Protein AF-A0AAD2FEY9-F1 (afdb_monomer)

Nearest PDB structures (foldseek):
  6kka-assembly2_B  TM=4.228E-01  e=1.463E-02  Bacillus sp. 41M-1
  7qx5-assembly1_A  TM=4.455E-01  e=1.213E-01  Bacillus thuringiensis serovar israelensis
  7qx4-assembly1_A  TM=1.548E-01  e=1.952E-01  Bacillus thuringiensis serovar israelensis
  6v4a-assembly1_B  TM=2.370E-01  e=3.977E+00  Desulfofustis sp. PB-SRB1

pLDDT: mean 71.61, std 22.18, range [22.38, 98.69]

InterPro domains:
  IPR008256 Peptidase S1B [PR00839] (234-251)
  IPR008256 Peptidase S1B [PR00839] (376-392)
  IPR008256 Peptidase S1B [PR00839] (394-406)
  IPR009003 Peptidase S1, PA clan [SSF50494] (220-420)

Solvent-accessible surface area (backbone atoms only — not comparable to full-atom values): 39166 Å² total; per-residue (Å²): 139,78,90,88,86,89,91,83,82,88,84,90,84,87,88,86,86,88,86,81,80,89,82,87,82,82,91,86,82,85,90,85,78,91,68,84,76,76,83,83,84,81,86,57,62,39,53,68,48,71,52,82,49,43,69,83,75,45,46,87,48,96,40,81,93,38,62,42,32,32,43,46,74,52,72,51,87,59,19,47,22,40,22,41,31,24,74,32,34,42,28,38,90,52,32,40,41,37,34,21,28,81,83,71,49,78,75,46,78,34,42,41,26,34,72,95,57,59,22,50,47,46,51,79,71,35,57,39,32,30,42,35,40,41,38,40,21,80,49,75,69,69,92,79,50,66,44,41,32,32,42,36,34,21,40,29,40,43,92,85,64,63,68,90,68,68,83,58,91,70,87,74,90,55,82,91,77,64,50,65,90,65,79,74,78,91,74,68,101,84,71,52,73,42,71,24,56,48,85,63,80,57,52,41,39,40,54,57,33,47,86,81,39,45,65,62,42,55,56,50,41,19,35,25,36,32,42,28,58,61,47,38,45,18,9,27,31,25,39,32,76,56,26,24,32,38,26,22,15,87,72,36,83,45,58,70,39,39,67,22,26,41,40,26,30,55,37,24,26,79,46,48,89,49,60,61,69,42,54,62,57,62,49,77,37,45,46,70,44,70,76,48,72,36,79,66,65,46,25,22,33,34,32,42,54,77,61,59,24,82,73,40,37,50,45,48,79,38,65,48,84,74,55,69,56,40,50,31,36,40,54,27,7,46,68,50,27,18,28,26,30,14,39,39,36,88,49,91,48,96,39,38,88,79,45,32,10,15,24,62,38,79,64,42,82,48,76,81,59,54,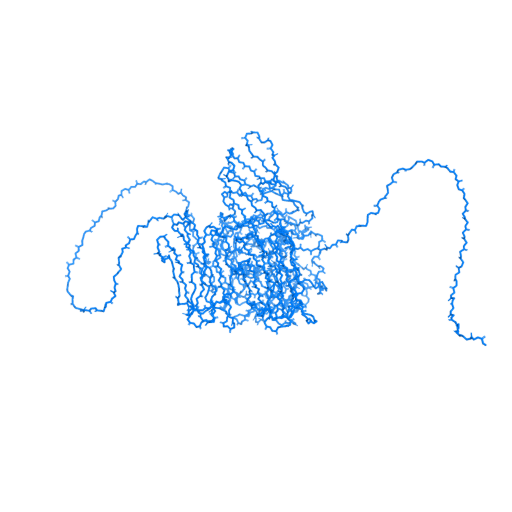83,68,57,50,14,38,22,23,57,40,48,46,40,66,14,23,37,12,16,46,35,26,34,66,94,72,71,25,30,38,24,37,28,70,55,20,20,71,45,63,90,62,14,24,35,17,44,32,23,25,83,74,30,54,44,77,77,48,46,73,68,45,72,44,80,62,81,79,80,81,70,90,77,86,79,85,91,80,85,85,89,83,87,86,86,91,88,86,86,88,82,91,88,85,90,85,84,89,78,86,86,91,82,79,91,75,82,91,65,94,73,76,81,88,50,55,35,40,37,41,39,35,38,30,10,72,57,18,54,53,38,31,37,42,34,32,36,65,82,76,73,41,78,78,49,71,54,61,72,44,60,62,54,41,75,46,79,50,80,46,75,43,98,57,86,59,58,30,37,45,32,42,35,25,80,87,42,62,40,35,21,77,91,55,48,72,11,27,38,39,34,25,50,72,86,41,66,61,42,40,40,32,24,78,35,45,40,60,44,74,46,81,46,40,75,80,63,46,65,71,83,42,45,40,39,36,42,34,32,27,15,76,56,14,59,38,34,32,39,40,34,21,40,79,83,74,46,77,43,27,38,38,45,58,33,91,57,41,62,44,77,46,80,50,78,34,45,33,67,71,90,47,45,27,45,37,35,45,36,20,75,89,38,63,41,23,27,75,53,100,84,51,57,31,21,38,36,36,28,43,89,83,40,78,45,41,79,46,68,22,83,41,38,48,46,48,41,32,44,36,37,75,79,73,66,44,48,78,51,87,73,132

Sequence (702 aa):
MVNKLVIVAAVAVVVIAIGLGVGLGVDWGGSDSDQETSNITPAIIGDSVFIRITNNDMTDEDGGNVRSKFSYTISEPGASFIAIHFASFDFNRECTMELTDENDYLVASYTDQGRLNRGNFWAHHVEGDTLNMLVYCVRAAGDNKRNFVIDEMVKGFSDNENLETLTEPDQRTDPQRRLRAEELFPFDLDRHRGLALCGGDDSNNAVCFKDSHPDEYNKAKAICRLKIAGKGTCTGWLVGPNNLVLTNRHCIESQADVDNTDFQFMAEGANCGDSKTKTAGYDVYEGAELVAESFQKDYALIRLVGDPAAKYGFMEIDDRVATVGETIFIPGHPVGRAKQFALEDTWPTSGASNGRCAVLDVGSDNCGYSFAYQSIQYTCDTLGGSSGSPVIAVDTMKVIGLHHCGHLNCDLGNLAVPFEGPGIYNDIKEFIDAPAPQTSSPTTSPPTAAPKTPAPTTPRPTEGPPSTNPPTQNPTVEGTLRCFAPKIQIQIQLDDFAAETRWELWQTDPPRIISQGGNYENNALIEEEHCLADDGVHYLKFFDEFGDGFCCGKGFGYYKVWYNNQLLYHNNGETGTETEVEISPQMVCLEVFFHLTLETDRFGVETTWELRDDSDSIVGSGGPYPGAFRLVEESVCATSFGTYTFTMFDSFGDGMCCDAGQAGGFKLYRDNEIKIESTGEFNYFVRYDVPSIGNAEIIAGS

Structure (mmCIF, N/CA/C/O backbone):
data_AF-A0AAD2FEY9-F1
#
_entry.id   AF-A0AAD2FEY9-F1
#
loop_
_atom_site.group_PDB
_atom_site.id
_atom_site.type_symbol
_atom_site.label_atom_id
_atom_site.label_alt_id
_atom_site.label_comp_id
_atom_site.label_asym_id
_atom_site.label_entity_id
_atom_site.label_seq_id
_atom_site.pdbx_PDB_ins_code
_atom_site.Cartn_x
_atom_site.Cartn_y
_atom_site.Cartn_z
_atom_site.occupancy
_atom_site.B_iso_or_equiv
_atom_site.auth_seq_id
_atom_site.auth_comp_id
_atom_site.auth_asym_id
_atom_site.auth_atom_id
_atom_site.pdbx_PDB_model_num
ATOM 1 N N . MET A 1 1 ? 36.095 79.791 7.092 1.00 32.28 1 MET A N 1
ATOM 2 C CA . MET A 1 1 ? 36.289 79.235 5.736 1.00 32.28 1 MET A CA 1
ATOM 3 C C . MET A 1 1 ? 37.008 77.906 5.913 1.00 32.28 1 MET A C 1
ATOM 5 O O . MET A 1 1 ? 38.073 77.938 6.505 1.00 32.28 1 MET A O 1
ATOM 9 N N . VAL A 1 2 ? 36.487 76.735 5.549 1.00 34.12 2 VAL A N 1
ATOM 10 C CA . VAL A 1 2 ? 35.114 76.310 5.189 1.00 34.12 2 VAL A CA 1
ATOM 11 C C . VAL A 1 2 ? 34.948 74.937 5.880 1.00 34.12 2 VAL A C 1
ATOM 13 O O . VAL A 1 2 ? 35.818 74.094 5.723 1.00 34.12 2 VAL A O 1
ATOM 16 N N . ASN A 1 3 ? 34.103 74.824 6.916 1.00 27.72 3 ASN A N 1
ATOM 17 C CA . ASN A 1 3 ? 32.838 74.046 6.952 1.00 27.72 3 ASN A CA 1
ATOM 18 C C . ASN A 1 3 ? 32.905 72.650 6.279 1.00 27.72 3 ASN A C 1
ATOM 20 O O . ASN A 1 3 ? 33.347 72.576 5.143 1.00 27.72 3 ASN A O 1
ATOM 24 N N . LYS A 1 4 ? 32.370 71.539 6.813 1.00 28.30 4 LYS A N 1
ATOM 25 C CA . LYS A 1 4 ? 31.681 71.162 8.083 1.00 28.30 4 LYS A CA 1
ATOM 26 C C . LYS A 1 4 ? 31.591 69.603 8.080 1.00 28.30 4 LYS A C 1
ATOM 28 O O . LYS A 1 4 ? 31.651 69.045 6.994 1.00 28.30 4 LYS A O 1
ATOM 33 N N . LEU A 1 5 ? 31.397 68.827 9.156 1.00 25.78 5 LEU A N 1
ATOM 34 C CA . LEU A 1 5 ? 31.316 69.029 10.619 1.00 25.78 5 LEU A CA 1
ATOM 35 C C . LEU A 1 5 ? 31.823 67.722 11.315 1.00 25.78 5 LEU A C 1
ATOM 37 O O . LEU A 1 5 ? 32.396 66.874 10.642 1.00 25.78 5 LEU A O 1
ATOM 41 N N . VAL A 1 6 ? 31.669 67.561 12.638 1.00 29.33 6 VAL A N 1
ATOM 42 C CA . VAL A 1 6 ? 32.248 66.483 13.482 1.00 29.33 6 VAL A CA 1
ATOM 43 C C . VAL A 1 6 ? 31.308 66.151 14.660 1.00 29.33 6 VAL A C 1
ATOM 45 O O . VAL A 1 6 ? 30.649 67.087 15.113 1.00 29.33 6 VAL A O 1
ATOM 48 N N . ILE A 1 7 ? 31.295 64.890 15.156 1.00 28.61 7 ILE A N 1
ATOM 49 C CA . ILE A 1 7 ? 30.959 64.346 16.521 1.00 28.61 7 ILE A CA 1
ATOM 50 C C . ILE A 1 7 ? 30.636 62.825 16.390 1.00 28.61 7 ILE A C 1
ATOM 52 O O . ILE A 1 7 ? 30.235 62.436 15.299 1.00 28.61 7 ILE A O 1
ATOM 56 N N . VAL A 1 8 ? 30.642 61.914 17.388 1.00 27.89 8 VAL A N 1
ATOM 57 C CA . VAL A 1 8 ? 31.475 61.522 18.578 1.00 27.89 8 VAL A CA 1
ATOM 58 C C . VAL A 1 8 ? 30.675 60.384 19.291 1.00 27.89 8 VAL A C 1
ATOM 60 O O . VAL A 1 8 ? 29.457 60.375 19.145 1.00 27.89 8 VAL A O 1
ATOM 63 N N . ALA A 1 9 ? 31.165 59.388 20.051 1.00 28.00 9 ALA A N 1
ATOM 64 C CA . ALA A 1 9 ? 32.424 59.101 20.774 1.00 28.00 9 ALA A CA 1
ATOM 65 C C . ALA A 1 9 ? 33.292 58.017 20.046 1.00 28.00 9 ALA A C 1
ATOM 67 O O . ALA A 1 9 ? 33.245 58.019 18.822 1.00 28.00 9 ALA A O 1
ATOM 68 N N . ALA A 1 10 ? 34.203 57.164 20.574 1.00 27.38 10 ALA A N 1
ATOM 69 C CA . ALA A 1 10 ? 34.611 56.616 21.902 1.00 27.38 10 ALA A CA 1
ATOM 70 C C . ALA A 1 10 ? 33.656 55.564 22.546 1.00 27.38 10 ALA A C 1
ATOM 72 O O . ALA A 1 10 ? 32.479 55.558 22.214 1.00 27.38 10 ALA A O 1
ATOM 73 N N . VAL A 1 11 ? 34.072 54.616 23.414 1.00 24.06 11 VAL A N 1
ATOM 74 C CA . VAL A 1 11 ? 35.231 54.536 24.353 1.00 24.06 11 VAL A CA 1
ATOM 75 C C . VAL A 1 11 ? 36.152 53.304 24.122 1.00 24.06 11 VAL A C 1
ATOM 77 O O . VAL A 1 11 ? 35.746 52.321 23.518 1.00 24.06 11 VAL A O 1
ATOM 80 N N . ALA A 1 12 ? 37.409 53.397 24.588 1.00 25.23 12 ALA A N 1
ATOM 81 C CA . ALA A 1 12 ? 38.519 52.431 24.445 1.00 25.23 12 ALA A CA 1
ATOM 82 C C . ALA A 1 12 ? 38.462 51.217 25.430 1.00 25.23 12 ALA A C 1
ATOM 84 O O . ALA A 1 12 ? 37.483 51.075 26.153 1.00 25.23 12 ALA A O 1
ATOM 85 N N . VAL A 1 13 ? 39.454 50.306 25.515 1.00 23.27 13 VAL A N 1
ATOM 86 C CA . VAL A 1 13 ? 40.779 50.515 26.165 1.00 23.27 13 VAL A CA 1
ATOM 87 C C . VAL A 1 13 ? 41.860 49.490 25.724 1.00 23.27 13 VAL A C 1
ATOM 89 O O . VAL A 1 13 ? 41.649 48.292 25.816 1.00 23.27 13 VAL A O 1
ATOM 92 N N . VAL A 1 14 ? 43.035 50.021 25.336 1.00 23.52 14 VAL A N 1
ATOM 93 C CA . VAL A 1 14 ? 44.438 49.516 25.438 1.00 23.52 14 VAL A CA 1
ATOM 94 C C . VAL A 1 14 ? 44.793 48.045 25.118 1.00 23.52 14 VAL A C 1
ATOM 96 O O . VAL A 1 14 ? 44.415 47.112 25.815 1.00 23.52 14 VAL A O 1
ATOM 99 N N . VAL A 1 15 ? 45.750 47.892 24.190 1.00 24.17 15 VAL A N 1
ATOM 100 C CA . VAL A 1 15 ? 46.625 46.712 24.018 1.00 24.17 15 VAL A CA 1
ATOM 101 C C . VAL A 1 15 ? 47.970 46.939 24.725 1.00 24.17 15 VAL A C 1
ATOM 103 O O . VAL A 1 15 ? 48.545 48.021 24.607 1.00 24.17 15 VAL A O 1
ATOM 106 N N . ILE A 1 16 ? 48.532 45.902 25.358 1.00 24.16 16 ILE A N 1
ATOM 107 C CA . ILE A 1 16 ? 49.983 45.778 25.587 1.00 24.16 16 ILE A CA 1
ATOM 108 C C . ILE A 1 16 ? 50.423 44.400 25.089 1.00 24.16 16 ILE A C 1
ATOM 110 O O . ILE A 1 16 ? 49.973 43.382 25.604 1.00 24.16 16 ILE A O 1
ATOM 114 N N . ALA A 1 17 ? 51.325 44.377 24.108 1.00 25.31 17 ALA A N 1
ATOM 115 C CA . ALA A 1 17 ? 51.977 43.165 23.628 1.00 25.31 17 ALA A CA 1
ATOM 116 C C . ALA A 1 17 ? 53.450 43.157 24.060 1.00 25.31 17 ALA A C 1
ATOM 118 O O . ALA A 1 17 ? 54.134 44.176 23.958 1.00 25.31 17 ALA A O 1
ATOM 119 N N . ILE A 1 18 ? 53.950 41.998 24.494 1.00 27.47 18 ILE A N 1
ATOM 120 C CA . ILE A 1 18 ? 55.384 41.735 24.665 1.00 27.47 18 ILE A CA 1
ATOM 121 C C . ILE A 1 18 ? 55.691 40.433 23.928 1.00 27.47 18 ILE A C 1
ATOM 123 O O . ILE A 1 18 ? 55.315 39.358 24.381 1.00 27.47 18 ILE A O 1
ATOM 127 N N . GLY A 1 19 ? 56.372 40.538 22.787 1.00 27.06 19 GLY A N 1
ATOM 128 C CA . GLY A 1 19 ? 56.914 39.394 22.058 1.00 27.06 19 GLY A CA 1
ATOM 129 C C . GLY A 1 19 ? 58.439 39.414 22.104 1.00 27.06 19 GLY A C 1
ATOM 130 O O . GLY A 1 19 ? 59.044 40.418 21.732 1.00 27.06 19 GLY A O 1
ATOM 131 N N . LEU A 1 20 ? 59.062 38.313 22.535 1.00 29.12 20 LEU A N 1
ATOM 132 C CA . LEU A 1 20 ? 60.515 38.128 22.482 1.00 29.12 20 LEU A CA 1
ATOM 133 C C . LEU A 1 20 ? 60.899 36.688 22.099 1.00 29.12 20 LEU A C 1
ATOM 135 O O . LEU A 1 20 ? 60.962 35.803 22.941 1.00 29.12 20 LEU A O 1
ATOM 139 N N . GLY A 1 21 ? 61.237 36.517 20.819 1.00 25.48 21 GLY A N 1
ATOM 140 C CA . GLY A 1 21 ? 62.518 35.925 20.414 1.00 25.48 21 GLY A CA 1
ATOM 141 C C . GLY A 1 21 ? 62.773 34.421 20.606 1.00 25.48 21 GLY A C 1
ATOM 142 O O . GLY A 1 21 ? 63.360 34.028 21.603 1.00 25.48 21 GLY A O 1
ATOM 143 N N . VAL A 1 22 ? 62.468 33.647 19.553 1.00 27.72 22 VAL A N 1
ATOM 144 C CA . VAL A 1 22 ? 63.248 32.524 18.956 1.00 27.72 22 VAL A CA 1
ATOM 145 C C . VAL A 1 22 ? 64.224 31.692 19.822 1.00 27.72 22 VAL A C 1
ATOM 147 O O . VAL A 1 22 ? 65.186 32.219 20.372 1.00 27.72 22 VAL A O 1
ATOM 150 N N . GLY A 1 23 ? 64.088 30.350 19.787 1.00 24.16 23 GLY A N 1
ATOM 151 C CA . GLY A 1 23 ? 64.940 29.453 20.597 1.00 24.16 23 GLY A CA 1
ATOM 152 C C . GLY A 1 23 ? 65.205 27.994 20.165 1.00 24.16 23 GLY A C 1
ATOM 153 O O . GLY A 1 23 ? 65.848 27.313 20.949 1.00 24.16 23 GLY A O 1
ATOM 154 N N . LEU A 1 24 ? 64.802 27.529 18.966 1.00 27.14 24 LEU A N 1
ATOM 155 C CA . LEU A 1 24 ? 65.127 26.203 18.360 1.00 27.14 24 LEU A CA 1
ATOM 156 C C . LEU A 1 24 ? 64.727 24.915 19.135 1.00 27.14 24 LEU A C 1
ATOM 158 O O . LEU A 1 24 ? 65.252 24.637 20.208 1.00 27.14 24 LEU A O 1
ATOM 162 N N . GLY A 1 25 ? 63.946 24.016 18.513 1.00 22.38 25 GLY A N 1
ATOM 163 C CA . GLY A 1 25 ? 63.824 22.635 19.014 1.00 22.38 25 GLY A CA 1
ATOM 164 C C . GLY A 1 25 ? 62.784 21.732 18.334 1.00 22.38 25 GLY A C 1
ATOM 165 O O . GLY A 1 25 ? 61.602 21.917 18.560 1.00 22.38 25 GLY A O 1
ATOM 166 N N . VAL A 1 26 ? 63.285 20.734 17.591 1.00 25.08 26 VAL A N 1
ATOM 167 C CA . VAL A 1 26 ? 62.749 19.367 17.359 1.00 25.08 26 VAL A CA 1
ATOM 168 C C . VAL A 1 26 ? 61.275 19.174 16.931 1.00 25.08 26 VAL A C 1
ATOM 170 O O . VAL A 1 26 ? 60.348 19.444 17.681 1.00 25.08 26 VAL A O 1
ATOM 173 N N . ASP A 1 27 ? 61.136 18.587 15.737 1.00 24.31 27 ASP A N 1
ATOM 174 C CA . ASP A 1 27 ? 60.166 17.569 15.277 1.00 24.31 27 ASP A CA 1
ATOM 175 C C . ASP A 1 27 ? 58.903 17.281 16.128 1.00 24.31 27 ASP A C 1
ATOM 177 O O . ASP A 1 27 ? 59.002 16.826 17.268 1.00 24.31 27 ASP A O 1
ATOM 181 N N . TRP A 1 28 ? 57.722 17.453 15.520 1.00 24.28 28 TRP A N 1
ATOM 182 C CA . TRP A 1 28 ? 56.421 16.999 16.031 1.00 24.28 28 TRP A CA 1
ATOM 183 C C . TRP A 1 28 ? 55.554 16.469 14.884 1.00 24.28 28 TRP A C 1
ATOM 185 O O . TRP A 1 28 ? 55.344 17.157 13.885 1.00 24.28 28 TRP A O 1
ATOM 195 N N . GLY A 1 29 ? 55.020 15.261 15.065 1.00 22.81 29 GLY A N 1
ATOM 196 C CA . GLY A 1 29 ? 53.952 14.685 14.249 1.00 22.81 29 GLY A CA 1
ATOM 197 C C . GLY A 1 29 ? 52.661 14.532 15.059 1.00 22.81 29 GLY A C 1
ATOM 198 O O . GLY A 1 29 ? 52.686 14.594 16.287 1.00 22.81 29 GLY A O 1
ATOM 199 N N . GLY A 1 30 ? 51.555 14.297 14.354 1.00 23.53 30 GLY A N 1
ATOM 200 C CA . GLY A 1 30 ? 50.192 14.349 14.892 1.00 23.53 30 GLY A CA 1
ATOM 201 C C . GLY A 1 30 ? 49.610 15.757 14.702 1.00 23.53 30 GLY A C 1
ATOM 202 O O . GLY A 1 30 ? 50.125 16.712 15.270 1.00 23.53 30 GLY A O 1
ATOM 203 N N . SER A 1 31 ? 48.729 15.998 13.730 1.00 24.83 31 SER A N 1
ATOM 204 C CA . SER A 1 31 ? 47.354 15.483 13.583 1.00 24.83 31 SER A CA 1
ATOM 205 C C . SER A 1 31 ? 46.373 16.151 14.546 1.00 24.83 31 SER A C 1
ATOM 207 O O . SER A 1 31 ? 46.150 15.658 15.644 1.00 24.83 31 SER A O 1
ATOM 209 N N . ASP A 1 32 ? 45.754 17.228 14.076 1.00 24.27 32 ASP A N 1
ATOM 210 C CA . ASP A 1 32 ? 44.296 17.278 13.997 1.00 24.27 32 ASP A CA 1
ATOM 211 C C . ASP A 1 32 ? 43.923 17.991 12.694 1.00 24.27 32 ASP A C 1
ATOM 213 O O . ASP A 1 32 ? 44.649 18.872 12.221 1.00 24.27 32 ASP A O 1
ATOM 217 N N . SER A 1 33 ? 42.839 17.544 12.069 1.00 25.44 33 SER A N 1
ATOM 218 C CA . SER A 1 33 ? 42.303 18.118 10.839 1.00 25.44 33 SER A CA 1
ATOM 219 C C . SER A 1 33 ? 40.845 18.469 11.074 1.00 25.44 33 SER A C 1
ATOM 221 O O . SER A 1 33 ? 39.984 17.593 10.977 1.00 25.44 33 SER A O 1
ATOM 223 N N . ASP A 1 34 ? 40.581 19.742 11.361 1.00 24.67 34 ASP A N 1
ATOM 224 C CA . ASP A 1 34 ? 39.229 20.294 11.347 1.00 24.67 34 ASP A CA 1
ATOM 225 C C . ASP A 1 34 ? 38.687 20.212 9.911 1.00 24.67 34 ASP A C 1
ATOM 227 O O . ASP A 1 34 ? 38.913 21.100 9.086 1.00 24.67 34 ASP A O 1
ATOM 231 N N . GLN A 1 35 ? 38.003 19.114 9.583 1.00 26.00 35 GLN A N 1
ATOM 232 C CA . GLN A 1 35 ? 37.061 19.120 8.472 1.00 26.00 35 GLN A CA 1
ATOM 233 C C . GLN A 1 35 ? 35.800 19.838 8.939 1.00 26.00 35 GLN A C 1
ATOM 235 O O . GLN A 1 35 ? 35.202 19.460 9.947 1.00 26.00 35 GLN A O 1
ATOM 240 N N . GLU A 1 36 ? 35.365 20.839 8.176 1.00 25.27 36 GLU A N 1
ATOM 241 C CA . GLU A 1 36 ? 33.992 21.324 8.261 1.00 25.27 36 GLU A CA 1
ATOM 242 C C . GLU A 1 36 ? 33.065 20.157 7.898 1.00 25.27 36 GLU A C 1
ATOM 244 O O . GLU A 1 36 ? 32.956 19.768 6.735 1.00 25.27 36 GLU A O 1
ATOM 249 N N . THR A 1 37 ? 32.425 19.556 8.903 1.00 24.09 37 THR A N 1
ATOM 250 C CA . THR A 1 37 ? 31.386 18.551 8.682 1.00 24.09 37 THR A CA 1
ATOM 251 C C . THR A 1 37 ? 30.205 19.225 7.999 1.00 24.09 37 THR A C 1
ATOM 253 O O . THR A 1 37 ? 29.557 20.093 8.587 1.00 24.09 37 THR A O 1
ATOM 256 N N . SER A 1 38 ? 29.937 18.829 6.756 1.00 28.61 38 SER A N 1
ATOM 257 C CA . SER A 1 38 ? 28.789 19.279 5.970 1.00 28.61 38 SER A CA 1
ATOM 258 C C . SER A 1 38 ? 27.490 19.105 6.758 1.00 28.61 38 SER A C 1
ATOM 260 O O . SER A 1 38 ? 27.243 18.024 7.294 1.00 28.61 38 SER A O 1
ATOM 262 N N . ASN A 1 39 ? 26.666 20.156 6.816 1.00 26.28 39 ASN A N 1
ATOM 263 C CA . ASN A 1 39 ? 25.414 20.148 7.574 1.00 26.28 39 ASN A CA 1
ATOM 264 C C . ASN A 1 39 ? 24.509 18.992 7.124 1.00 26.28 39 ASN A C 1
ATOM 266 O O . ASN A 1 39 ? 24.071 18.951 5.975 1.00 26.28 39 ASN A O 1
ATOM 270 N N . ILE A 1 40 ? 24.231 18.070 8.045 1.00 25.97 40 ILE A N 1
ATOM 271 C CA . ILE A 1 40 ? 23.356 16.921 7.809 1.00 25.97 40 ILE A CA 1
ATOM 272 C C . ILE A 1 40 ? 21.930 17.432 7.582 1.00 25.97 40 ILE A C 1
ATOM 274 O O . ILE A 1 40 ? 21.397 18.186 8.398 1.00 25.97 40 ILE A O 1
ATOM 278 N N . THR A 1 41 ? 21.313 16.996 6.485 1.00 28.33 41 THR A N 1
ATOM 279 C CA . THR A 1 41 ? 19.883 17.208 6.223 1.00 28.33 41 THR A CA 1
ATOM 280 C C . THR A 1 41 ? 19.148 15.944 6.696 1.00 28.33 41 THR A C 1
ATOM 282 O O . THR A 1 41 ? 19.523 14.871 6.233 1.00 28.33 41 THR A O 1
ATOM 285 N N . PRO A 1 42 ? 18.197 16.014 7.650 1.00 28.42 42 PRO A N 1
ATOM 286 C CA . PRO A 1 42 ? 17.663 14.816 8.315 1.00 28.42 42 PRO A CA 1
ATOM 287 C C . PRO A 1 42 ? 16.361 14.256 7.704 1.00 28.42 42 PRO A C 1
ATOM 289 O O . PRO A 1 42 ? 15.561 15.023 7.166 1.00 28.42 42 PRO A O 1
ATOM 292 N N . ALA A 1 43 ? 16.140 12.954 7.941 1.00 34.12 43 ALA A N 1
ATOM 293 C CA . ALA A 1 43 ? 14.876 12.202 7.977 1.00 34.12 43 ALA A CA 1
ATOM 294 C C . ALA A 1 43 ? 13.927 12.193 6.751 1.00 34.12 43 ALA A C 1
ATOM 296 O O . ALA A 1 43 ? 13.092 13.092 6.647 1.00 34.12 43 ALA A O 1
ATOM 297 N N . ILE A 1 44 ? 13.897 11.090 5.966 1.00 41.84 44 ILE A N 1
ATOM 298 C CA . ILE A 1 44 ? 12.754 10.661 5.104 1.00 41.84 44 ILE A CA 1
ATOM 299 C C . ILE A 1 44 ? 12.617 9.097 5.043 1.00 41.84 44 ILE A C 1
ATOM 301 O O . ILE A 1 44 ? 13.615 8.406 4.853 1.00 41.84 44 ILE A O 1
ATOM 305 N N . ILE A 1 45 ? 11.397 8.524 5.189 1.00 37.94 45 ILE A N 1
ATOM 306 C CA . ILE A 1 45 ? 10.981 7.211 4.606 1.00 37.94 45 ILE A CA 1
ATOM 307 C C . ILE A 1 45 ? 10.376 7.512 3.243 1.00 37.94 45 ILE A C 1
ATOM 309 O O . ILE A 1 45 ? 9.580 8.441 3.135 1.00 37.94 45 ILE A O 1
ATOM 313 N N . GLY A 1 46 ? 10.642 6.662 2.252 1.00 41.94 46 GLY A N 1
ATOM 314 C CA . GLY A 1 46 ? 10.004 6.778 0.938 1.00 41.94 46 GLY A CA 1
ATOM 315 C C . GLY A 1 46 ? 10.817 7.595 -0.061 1.00 41.94 46 GLY A C 1
ATOM 316 O O . GLY A 1 46 ? 10.419 7.669 -1.218 1.00 41.94 46 GLY A O 1
ATOM 317 N N . ASP A 1 47 ? 11.976 8.116 0.361 1.00 46.06 47 ASP A N 1
ATOM 318 C CA . ASP A 1 47 ? 13.006 8.675 -0.514 1.00 46.06 47 ASP A CA 1
ATOM 319 C C . ASP A 1 47 ? 13.407 7.622 -1.557 1.00 46.06 47 ASP A C 1
ATOM 321 O O . ASP A 1 47 ? 14.156 6.677 -1.276 1.00 46.06 47 ASP A O 1
ATOM 325 N N . SER A 1 48 ? 12.873 7.784 -2.766 1.00 52.56 48 SER A N 1
ATOM 326 C CA . SER A 1 48 ? 13.236 7.004 -3.939 1.00 52.56 48 SER A CA 1
ATOM 327 C C . SER A 1 48 ? 14.472 7.587 -4.602 1.00 52.56 48 SER A C 1
ATOM 329 O O . SER A 1 48 ? 14.467 8.710 -5.107 1.00 52.56 48 SER A O 1
ATOM 331 N N . VAL A 1 49 ? 15.532 6.789 -4.646 1.00 57.53 49 VAL A N 1
ATOM 332 C CA . VAL A 1 49 ? 16.734 7.067 -5.421 1.00 57.53 49 VAL A CA 1
ATOM 333 C C . VAL A 1 49 ? 16.656 6.253 -6.705 1.00 57.53 49 VAL A C 1
ATOM 335 O O . VAL A 1 49 ? 16.807 5.030 -6.683 1.00 57.53 49 VAL A O 1
ATOM 338 N N . PHE A 1 50 ? 16.448 6.931 -7.832 1.00 58.34 50 PHE A N 1
ATOM 339 C CA . PHE A 1 50 ? 16.601 6.303 -9.140 1.00 58.34 50 PHE A CA 1
ATOM 340 C C . PHE A 1 50 ? 18.072 5.925 -9.355 1.00 58.34 50 PHE A C 1
ATOM 342 O O . PHE A 1 50 ? 18.977 6.763 -9.274 1.00 58.34 50 PHE A O 1
ATOM 349 N N . ILE A 1 51 ? 18.316 4.653 -9.647 1.00 60.69 51 ILE A N 1
ATOM 350 C CA . ILE A 1 51 ? 19.641 4.055 -9.846 1.00 60.69 51 ILE A CA 1
ATOM 351 C C . ILE A 1 51 ? 19.676 3.310 -11.187 1.00 60.69 51 ILE A C 1
ATOM 353 O O . ILE A 1 51 ? 18.702 3.303 -11.931 1.00 60.69 51 ILE A O 1
ATOM 357 N N . ARG A 1 52 ? 20.815 2.709 -11.546 1.00 70.81 52 ARG A N 1
ATOM 358 C CA . ARG A 1 52 ? 20.880 1.761 -12.668 1.00 70.81 52 ARG A CA 1
ATOM 359 C C . ARG A 1 52 ? 21.892 0.668 -12.353 1.00 70.81 52 ARG A C 1
ATOM 361 O O . ARG A 1 52 ? 23.089 0.883 -12.514 1.00 70.81 52 ARG A O 1
ATOM 368 N N . ILE A 1 53 ? 21.413 -0.488 -11.895 1.00 71.69 53 ILE A N 1
ATOM 369 C CA . ILE A 1 53 ? 22.243 -1.686 -11.679 1.00 71.69 53 ILE A CA 1
ATOM 370 C C . ILE A 1 53 ? 21.785 -2.764 -12.660 1.00 71.69 53 ILE A C 1
ATOM 372 O O . ILE A 1 53 ? 20.600 -3.089 -12.737 1.00 71.69 53 ILE A O 1
ATOM 376 N N . THR A 1 54 ? 22.726 -3.322 -13.415 1.00 79.00 54 THR A N 1
ATOM 377 C CA . THR A 1 54 ? 22.480 -4.350 -14.428 1.00 79.00 54 THR A CA 1
ATOM 378 C C . THR A 1 54 ? 23.335 -5.590 -14.194 1.00 79.00 54 THR A C 1
ATOM 380 O O . THR A 1 54 ? 24.222 -5.635 -13.339 1.00 79.00 54 THR A O 1
ATOM 383 N N . ASN A 1 55 ? 23.121 -6.607 -15.025 1.00 73.62 55 ASN A N 1
ATOM 384 C CA . ASN A 1 55 ? 23.940 -7.814 -15.045 1.00 73.62 55 ASN A CA 1
ATOM 385 C C . ASN A 1 55 ? 25.437 -7.586 -15.361 1.00 73.62 55 ASN A C 1
ATOM 387 O O . ASN A 1 55 ? 26.224 -8.507 -15.143 1.00 73.62 55 ASN A O 1
ATOM 391 N N . ASN A 1 56 ? 25.834 -6.405 -15.853 1.00 68.19 56 ASN A N 1
ATOM 392 C CA . ASN A 1 56 ? 27.233 -6.048 -16.129 1.00 68.19 56 ASN A CA 1
ATOM 393 C C . ASN A 1 56 ? 27.966 -5.454 -14.914 1.00 68.19 56 ASN A C 1
ATOM 395 O O . ASN A 1 56 ? 29.191 -5.364 -14.937 1.00 68.19 56 ASN A O 1
ATOM 399 N N . ASP A 1 57 ? 27.232 -5.036 -13.879 1.00 59.97 57 ASP A N 1
ATOM 400 C CA . ASP A 1 57 ? 27.763 -4.246 -12.758 1.00 59.97 57 ASP A CA 1
ATOM 401 C C . ASP A 1 57 ? 28.147 -5.109 -11.537 1.00 59.97 57 ASP A C 1
ATOM 403 O O . ASP A 1 57 ? 28.675 -4.602 -10.548 1.00 59.97 57 ASP A O 1
ATOM 407 N N . MET A 1 58 ? 27.891 -6.421 -11.599 1.00 64.62 58 MET A N 1
ATOM 408 C CA . MET A 1 58 ? 28.207 -7.388 -10.539 1.00 64.62 58 MET A CA 1
ATOM 409 C C . MET A 1 58 ? 29.627 -7.962 -10.672 1.00 64.62 58 MET A C 1
ATOM 411 O O . MET A 1 58 ? 30.166 -8.075 -11.773 1.00 64.62 58 MET A O 1
ATOM 415 N N . THR A 1 59 ? 30.225 -8.398 -9.561 1.00 58.84 59 THR A N 1
ATOM 416 C CA . THR A 1 59 ? 31.587 -8.961 -9.561 1.00 58.84 59 THR A CA 1
ATOM 417 C C . THR A 1 59 ? 31.598 -10.464 -9.869 1.00 58.84 59 THR A C 1
ATOM 419 O O . THR A 1 59 ? 30.808 -11.225 -9.317 1.00 58.84 59 THR A O 1
ATOM 422 N N . ASP A 1 60 ? 32.515 -10.909 -10.737 1.00 61.97 60 ASP A N 1
ATOM 423 C CA . ASP A 1 60 ? 32.797 -12.336 -10.964 1.00 61.97 60 ASP A CA 1
ATOM 424 C C . ASP A 1 60 ? 33.451 -12.967 -9.720 1.00 61.97 60 ASP A C 1
ATOM 426 O O . ASP A 1 60 ? 34.555 -12.582 -9.322 1.00 61.97 60 ASP A O 1
ATOM 430 N N . GLU A 1 61 ? 32.827 -14.002 -9.152 1.00 57.97 61 GLU A N 1
ATOM 431 C CA . GLU A 1 61 ? 33.452 -14.883 -8.161 1.00 57.97 61 GLU A CA 1
ATOM 432 C C . GLU A 1 61 ? 33.847 -16.240 -8.769 1.00 57.97 61 GLU A C 1
ATOM 434 O O . GLU A 1 61 ? 33.087 -16.860 -9.516 1.00 57.97 61 GLU A O 1
ATOM 439 N N . ASP A 1 62 ? 35.028 -16.742 -8.383 1.00 52.22 62 ASP A N 1
ATOM 440 C CA . ASP A 1 62 ? 35.658 -17.976 -8.887 1.00 52.22 62 ASP A CA 1
ATOM 441 C C . ASP A 1 62 ? 34.934 -19.256 -8.379 1.00 52.22 62 ASP A C 1
ATOM 443 O O . ASP A 1 62 ? 35.410 -20.024 -7.534 1.00 52.22 62 ASP A O 1
ATOM 447 N N . GLY A 1 63 ? 33.711 -19.469 -8.870 1.00 46.66 63 GLY A N 1
ATOM 448 C CA . GLY A 1 63 ? 32.823 -20.566 -8.494 1.00 46.66 63 GLY A CA 1
ATOM 449 C C . GLY A 1 63 ? 33.304 -21.938 -8.990 1.00 46.66 63 GLY A C 1
ATOM 450 O O . GLY A 1 63 ? 33.420 -22.193 -10.187 1.00 46.66 63 GLY A O 1
ATOM 451 N N . GLY A 1 64 ? 33.553 -22.867 -8.057 1.00 54.56 64 GLY A N 1
ATOM 452 C CA . GLY A 1 64 ? 34.158 -24.174 -8.357 1.00 54.56 64 GLY A CA 1
ATOM 453 C C . GLY A 1 64 ? 33.279 -25.129 -9.185 1.00 54.56 64 GLY A C 1
ATOM 454 O O . GLY A 1 64 ? 33.479 -25.313 -10.385 1.00 54.56 64 GLY A O 1
ATOM 455 N N . ASN A 1 65 ? 32.324 -25.807 -8.534 1.00 48.00 65 ASN A N 1
ATOM 456 C CA . ASN A 1 65 ? 31.374 -26.709 -9.215 1.00 48.00 65 ASN A CA 1
ATOM 457 C C . ASN A 1 65 ? 30.071 -26.007 -9.655 1.00 48.00 65 ASN A C 1
ATOM 459 O O . ASN A 1 65 ? 29.249 -26.632 -10.321 1.00 48.00 65 ASN A O 1
ATOM 463 N N . VAL A 1 66 ? 29.905 -24.725 -9.320 1.00 47.50 66 VAL A N 1
ATOM 464 C CA . VAL A 1 66 ? 28.833 -23.829 -9.787 1.00 47.50 66 VAL A CA 1
ATOM 465 C C . VAL A 1 66 ? 29.534 -22.741 -10.593 1.00 47.50 66 VAL A C 1
ATOM 467 O O . VAL A 1 66 ? 30.382 -22.052 -10.043 1.00 47.50 66 VAL A O 1
ATOM 470 N N . ARG A 1 67 ? 29.283 -22.663 -11.906 1.00 52.81 67 ARG A N 1
ATOM 471 C CA . ARG A 1 67 ? 30.239 -22.069 -12.871 1.00 52.81 67 ARG A CA 1
ATOM 472 C C . ARG A 1 67 ? 29.997 -20.612 -13.263 1.00 52.81 67 ARG A C 1
ATOM 474 O O . ARG A 1 67 ? 30.675 -20.103 -14.152 1.00 52.81 67 ARG A O 1
ATOM 481 N N . SER A 1 68 ? 29.053 -19.955 -12.610 1.00 54.53 68 SER A N 1
ATOM 482 C CA . SER A 1 68 ? 28.926 -18.500 -12.608 1.00 54.53 68 SER A CA 1
ATOM 483 C C . SER A 1 68 ? 28.294 -18.119 -11.276 1.00 54.53 68 SER A C 1
ATOM 485 O O . SER A 1 68 ? 27.206 -18.613 -10.963 1.00 54.53 68 SER A O 1
ATOM 487 N N . LYS A 1 69 ? 28.995 -17.304 -10.487 1.00 65.38 69 LYS A N 1
ATOM 488 C CA . LYS A 1 69 ? 28.503 -16.695 -9.251 1.00 65.38 69 LYS A CA 1
ATOM 489 C C . LYS A 1 69 ? 28.848 -15.213 -9.329 1.00 65.38 69 LYS A C 1
ATOM 491 O O . LYS A 1 69 ? 30.003 -14.877 -9.575 1.00 65.38 69 LYS A O 1
ATOM 496 N N . PHE A 1 70 ? 27.849 -14.374 -9.118 1.00 71.69 70 PHE A N 1
ATOM 497 C CA . PHE A 1 70 ? 27.974 -12.929 -9.097 1.00 71.69 70 PHE A CA 1
ATOM 498 C C . PHE A 1 70 ? 27.439 -12.393 -7.778 1.00 71.69 70 PHE A C 1
ATOM 500 O O . PHE A 1 70 ? 26.415 -12.883 -7.290 1.00 71.69 70 PHE A O 1
ATOM 507 N N . SER A 1 71 ? 28.105 -11.386 -7.224 1.00 82.69 71 SER A N 1
ATOM 508 C CA . SER A 1 71 ? 27.638 -10.677 -6.036 1.00 82.69 71 SER A CA 1
ATOM 509 C C . SER A 1 71 ? 27.644 -9.161 -6.239 1.00 82.69 71 SER A C 1
ATOM 511 O O . SER A 1 71 ? 28.420 -8.609 -7.025 1.00 82.69 71 SER A O 1
ATOM 513 N N . TYR A 1 72 ? 26.724 -8.493 -5.546 1.00 85.81 72 TYR A N 1
ATOM 514 C CA . TYR A 1 72 ? 26.628 -7.039 -5.457 1.00 85.81 72 TYR A CA 1
ATOM 515 C C . TYR A 1 72 ? 26.001 -6.672 -4.108 1.00 85.81 72 TYR A C 1
ATOM 517 O O . TYR A 1 72 ? 25.026 -7.298 -3.701 1.00 85.81 72 TYR A O 1
ATOM 525 N N . THR A 1 73 ? 26.524 -5.653 -3.431 1.00 89.81 73 THR A N 1
ATOM 526 C CA . THR A 1 73 ? 26.005 -5.188 -2.137 1.00 89.81 73 THR A CA 1
ATOM 527 C C . THR A 1 73 ? 25.581 -3.732 -2.249 1.00 89.81 73 THR A C 1
ATOM 529 O O . THR A 1 73 ? 26.370 -2.883 -2.661 1.00 89.81 73 THR A O 1
ATOM 532 N N . ILE A 1 74 ? 24.349 -3.448 -1.840 1.00 87.75 74 ILE A N 1
ATOM 533 C CA . ILE A 1 74 ? 23.864 -2.103 -1.537 1.00 87.75 74 ILE A CA 1
ATOM 534 C C . ILE A 1 74 ? 24.010 -1.920 -0.022 1.00 87.75 74 ILE A C 1
ATOM 536 O O . ILE A 1 74 ? 23.598 -2.791 0.739 1.00 87.75 74 ILE A O 1
ATOM 540 N N . SER A 1 75 ? 24.595 -0.811 0.423 1.00 88.62 75 SER A N 1
ATOM 541 C CA . SER A 1 75 ? 24.694 -0.463 1.845 1.00 88.62 75 SER A CA 1
ATOM 542 C C . SER A 1 75 ? 24.492 1.040 2.002 1.00 88.62 75 SER A C 1
ATOM 544 O O . SER A 1 75 ? 25.148 1.832 1.325 1.00 88.62 75 SER A O 1
ATOM 546 N N . GLU A 1 76 ? 23.544 1.419 2.852 1.00 80.69 76 GLU A N 1
ATOM 547 C CA . GLU A 1 76 ? 22.994 2.769 2.998 1.00 80.69 76 GLU A CA 1
ATOM 548 C C . GLU A 1 76 ? 22.913 3.121 4.495 1.00 80.69 76 GLU A C 1
ATOM 550 O O . GLU A 1 76 ? 21.829 3.091 5.083 1.00 80.69 76 GLU A O 1
ATOM 555 N N . PRO A 1 77 ? 24.069 3.385 5.144 1.00 79.44 77 PRO A N 1
ATOM 556 C CA . PRO A 1 77 ? 24.234 3.217 6.585 1.00 79.44 77 PRO A CA 1
ATOM 557 C C . PRO A 1 77 ? 23.202 3.934 7.457 1.00 79.44 77 PRO A C 1
ATOM 559 O O . PRO A 1 77 ? 23.047 5.155 7.395 1.00 79.44 77 PRO A O 1
ATOM 562 N N . GLY A 1 78 ? 22.556 3.165 8.333 1.00 70.88 78 GLY A N 1
ATOM 563 C CA . GLY A 1 78 ? 21.500 3.641 9.226 1.00 70.88 78 GLY A CA 1
ATOM 564 C C . GLY A 1 78 ? 20.075 3.592 8.664 1.00 70.88 78 GLY A C 1
ATOM 565 O O . GLY A 1 78 ? 19.159 3.961 9.400 1.00 70.88 78 GLY A O 1
ATOM 566 N N . ALA A 1 79 ? 19.852 3.127 7.430 1.00 75.50 79 ALA A N 1
ATOM 567 C CA . ALA A 1 79 ? 18.502 2.863 6.934 1.00 75.50 79 ALA A CA 1
ATOM 568 C C . ALA A 1 79 ? 17.823 1.706 7.702 1.00 75.50 79 ALA A C 1
ATOM 570 O O . ALA A 1 79 ? 18.454 0.698 8.012 1.00 75.50 79 ALA A O 1
ATOM 571 N N . SER A 1 80 ? 16.522 1.818 8.000 1.00 73.69 80 SER A N 1
ATOM 572 C CA . SER A 1 80 ? 15.767 0.726 8.658 1.00 73.69 80 SER A CA 1
ATOM 573 C C . SER A 1 80 ? 15.360 -0.406 7.711 1.00 73.69 80 SER A C 1
ATOM 575 O O . SER A 1 80 ? 15.063 -1.513 8.166 1.00 73.69 80 SER A O 1
ATOM 577 N N . PHE A 1 81 ? 15.331 -0.141 6.406 1.00 81.00 81 PHE A N 1
ATOM 578 C CA . PHE A 1 81 ? 15.175 -1.137 5.350 1.00 81.00 81 PHE A CA 1
ATOM 579 C C . PHE A 1 81 ? 15.679 -0.594 4.008 1.00 81.00 81 PHE A C 1
ATOM 581 O O . PHE A 1 81 ? 15.751 0.623 3.809 1.00 81.00 81 PHE A O 1
ATOM 588 N N . ILE A 1 82 ? 15.935 -1.504 3.070 1.00 85.31 82 ILE A N 1
ATOM 589 C CA . ILE A 1 82 ? 16.150 -1.237 1.648 1.00 85.31 82 ILE A CA 1
ATOM 590 C C . ILE A 1 82 ? 15.101 -2.013 0.842 1.00 85.31 82 ILE A C 1
ATOM 592 O O . ILE A 1 82 ? 14.863 -3.201 1.073 1.00 85.31 82 ILE A O 1
ATOM 596 N N . ALA A 1 83 ? 14.490 -1.347 -0.135 1.00 87.50 83 ALA A N 1
ATOM 597 C CA . ALA A 1 83 ? 13.677 -1.973 -1.173 1.00 87.50 83 ALA A CA 1
ATOM 598 C C . ALA A 1 83 ? 14.199 -1.557 -2.552 1.00 87.50 83 ALA A C 1
ATOM 600 O O . ALA A 1 83 ? 14.658 -0.429 -2.716 1.00 87.50 83 ALA A O 1
ATOM 601 N N . ILE A 1 84 ? 14.121 -2.451 -3.536 1.00 88.75 84 ILE A N 1
ATOM 602 C CA . ILE A 1 84 ? 14.566 -2.199 -4.915 1.00 88.75 84 ILE A CA 1
ATOM 603 C C . ILE A 1 84 ? 13.456 -2.535 -5.908 1.00 88.75 84 ILE A C 1
ATOM 605 O O . ILE A 1 84 ? 12.739 -3.524 -5.734 1.00 88.75 84 ILE A O 1
ATOM 609 N N . HIS A 1 85 ? 13.336 -1.723 -6.951 1.00 82.81 85 HIS A N 1
ATOM 610 C CA . HIS A 1 85 ? 12.484 -1.987 -8.100 1.00 82.81 85 HIS A CA 1
ATOM 611 C C . HIS A 1 85 ? 13.292 -2.650 -9.214 1.00 82.81 85 HIS A C 1
ATOM 613 O O . HIS A 1 85 ? 14.457 -2.321 -9.431 1.00 82.81 85 HIS A O 1
ATOM 619 N N . PHE A 1 86 ? 12.672 -3.585 -9.926 1.00 82.50 86 PHE A N 1
ATOM 620 C CA . PHE A 1 86 ? 13.189 -4.114 -11.176 1.00 82.50 86 PHE A CA 1
ATOM 621 C C . PHE A 1 86 ? 12.319 -3.611 -12.327 1.00 82.50 86 PHE A C 1
ATOM 623 O O . PHE A 1 86 ? 11.249 -4.167 -12.562 1.00 82.50 86 PHE A O 1
ATOM 630 N N . ALA A 1 87 ? 12.805 -2.648 -13.114 1.00 74.25 87 ALA A N 1
ATOM 631 C CA . ALA A 1 87 ? 12.254 -2.336 -14.434 1.00 74.25 87 ALA A CA 1
ATOM 632 C C . ALA A 1 87 ? 12.189 -3.577 -15.340 1.00 74.25 87 ALA A C 1
ATOM 634 O O . ALA A 1 87 ? 11.268 -3.708 -16.150 1.00 74.25 87 ALA A O 1
ATOM 635 N N . SER A 1 88 ? 13.180 -4.472 -15.222 1.00 76.88 88 SER A N 1
ATOM 636 C CA . SER A 1 88 ? 13.272 -5.700 -16.012 1.00 76.88 88 SER A CA 1
ATOM 637 C C . SER A 1 88 ? 13.930 -6.848 -15.240 1.00 76.88 88 SER A C 1
ATOM 639 O O . SER A 1 88 ? 14.934 -6.644 -14.558 1.00 76.88 88 SER A O 1
ATOM 641 N N . PHE A 1 89 ? 13.409 -8.067 -15.406 1.00 85.06 89 PHE A N 1
ATOM 642 C CA . PHE A 1 89 ? 13.949 -9.320 -14.873 1.00 85.06 89 PHE A CA 1
ATOM 643 C C . PHE A 1 89 ? 13.536 -10.513 -15.766 1.00 85.06 89 PHE A C 1
ATOM 645 O O . PHE A 1 89 ? 12.359 -10.872 -15.845 1.00 85.06 89 PHE A O 1
ATOM 652 N N . ASP A 1 90 ? 14.501 -11.150 -16.434 1.00 86.75 90 ASP A N 1
ATOM 653 C CA . ASP A 1 90 ? 14.326 -12.369 -17.246 1.00 86.75 90 ASP A CA 1
ATOM 654 C C . ASP A 1 90 ? 15.509 -13.324 -17.024 1.00 86.75 90 ASP A C 1
ATOM 656 O O . ASP A 1 90 ? 16.596 -13.197 -17.610 1.00 86.75 90 ASP A O 1
ATOM 660 N N . PHE A 1 91 ? 15.293 -14.287 -16.130 1.00 86.44 91 PHE A N 1
ATOM 661 C CA . PHE A 1 91 ? 16.239 -15.340 -15.790 1.00 86.44 91 PHE A CA 1
ATOM 662 C C . PHE A 1 91 ? 15.780 -16.655 -16.417 1.00 86.44 91 PHE A C 1
ATOM 664 O O . PHE A 1 91 ? 14.614 -17.033 -16.352 1.00 86.44 91 PHE A O 1
ATOM 671 N N . ASN A 1 92 ? 16.709 -17.418 -16.992 1.00 79.88 92 ASN A N 1
ATOM 672 C CA . ASN A 1 92 ? 16.399 -18.802 -17.343 1.00 79.88 92 ASN A CA 1
ATOM 673 C C . ASN A 1 92 ? 16.289 -19.681 -16.078 1.00 79.88 92 ASN A C 1
ATOM 675 O O . ASN A 1 92 ? 16.922 -19.404 -15.064 1.00 79.88 92 ASN A O 1
ATOM 679 N N . ARG A 1 93 ? 15.559 -20.800 -16.170 1.00 75.25 93 ARG A N 1
ATOM 680 C CA . ARG A 1 93 ? 15.308 -21.763 -15.069 1.00 75.25 93 ARG A CA 1
ATOM 681 C C . ARG A 1 93 ? 16.533 -22.455 -14.469 1.00 75.25 93 ARG A C 1
ATOM 683 O O . ARG A 1 93 ? 16.384 -23.250 -13.545 1.00 75.25 93 ARG A O 1
ATOM 690 N N . GLU A 1 94 ? 17.721 -22.223 -15.013 1.00 80.31 94 GLU A N 1
ATOM 691 C CA . GLU A 1 94 ? 18.982 -22.720 -14.463 1.00 80.31 94 GLU A CA 1
ATOM 692 C C . GLU A 1 94 ? 19.754 -21.624 -13.711 1.00 80.31 94 GLU A C 1
ATOM 694 O O . GLU A 1 94 ? 20.839 -21.920 -13.218 1.00 80.31 94 GLU A O 1
ATOM 699 N N . CYS A 1 95 ? 19.209 -20.405 -13.594 1.00 84.94 95 CYS A N 1
ATOM 700 C CA . CYS A 1 95 ? 19.762 -19.275 -12.845 1.00 84.94 95 CYS A CA 1
ATOM 701 C C . CYS A 1 95 ? 18.780 -18.754 -11.779 1.00 84.94 95 CYS A C 1
ATOM 703 O O . CYS A 1 95 ? 17.573 -18.696 -12.011 1.00 84.94 95 CYS A O 1
ATOM 705 N N . THR A 1 96 ? 19.328 -18.308 -10.650 1.00 89.25 96 THR A N 1
ATOM 706 C CA . THR A 1 96 ? 18.601 -17.770 -9.491 1.00 89.25 96 THR A CA 1
ATOM 707 C C . THR A 1 96 ? 19.243 -16.455 -9.053 1.00 89.25 96 THR A C 1
ATOM 709 O O . THR A 1 96 ? 20.470 -16.342 -9.086 1.00 89.25 96 THR A O 1
ATOM 712 N N . MET A 1 97 ? 18.436 -15.482 -8.621 1.00 92.19 97 MET A N 1
ATOM 713 C CA . MET A 1 97 ? 18.882 -14.380 -7.760 1.00 92.19 97 MET A CA 1
ATOM 714 C C . MET A 1 97 ? 18.382 -14.629 -6.336 1.00 92.19 97 MET A C 1
ATOM 716 O O . MET A 1 97 ? 17.208 -14.929 -6.148 1.00 92.19 97 MET A O 1
ATOM 720 N N . GLU A 1 98 ? 19.245 -14.480 -5.342 1.00 94.06 98 GLU A N 1
ATOM 721 C CA . GLU A 1 98 ? 18.903 -14.464 -3.921 1.00 94.06 98 GLU A CA 1
ATOM 722 C C . GLU A 1 98 ? 19.186 -13.071 -3.347 1.00 94.06 98 GLU A C 1
ATOM 724 O O . GLU A 1 98 ? 20.198 -12.455 -3.691 1.00 94.06 98 GLU A O 1
ATOM 729 N N . LEU A 1 99 ? 18.282 -12.579 -2.496 1.00 94.69 99 LEU A N 1
ATOM 730 C CA . LEU A 1 99 ? 18.475 -11.371 -1.691 1.00 94.69 99 LEU A CA 1
ATOM 731 C C . LEU A 1 99 ? 18.668 -11.771 -0.229 1.00 94.69 99 LEU A C 1
ATOM 733 O O . LEU A 1 99 ? 17.835 -12.506 0.312 1.00 94.69 99 LEU A O 1
ATOM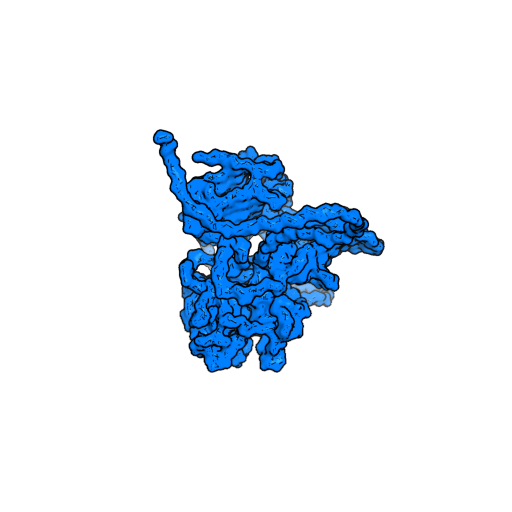 737 N N . THR A 1 100 ? 19.717 -11.262 0.416 1.00 93.12 100 THR A N 1
ATOM 738 C CA . THR A 1 100 ? 19.950 -11.433 1.858 1.00 93.12 100 THR A CA 1
ATOM 739 C C . THR A 1 100 ? 20.174 -10.095 2.561 1.00 93.12 100 THR A C 1
ATOM 741 O O . THR A 1 100 ? 20.523 -9.099 1.924 1.00 93.12 100 THR A O 1
ATOM 744 N N . ASP A 1 101 ? 19.978 -10.076 3.878 1.00 90.31 101 ASP A N 1
ATOM 745 C CA . ASP A 1 101 ? 20.296 -8.931 4.740 1.00 90.31 101 ASP A CA 1
ATOM 746 C C . ASP A 1 101 ? 21.803 -8.855 5.086 1.00 90.31 101 ASP A C 1
ATOM 748 O O . ASP A 1 101 ? 22.635 -9.570 4.511 1.00 90.31 101 ASP A O 1
ATOM 752 N N . GLU A 1 102 ? 22.155 -7.990 6.045 1.00 88.00 102 GLU A N 1
ATOM 753 C CA . GLU A 1 102 ? 23.502 -7.857 6.631 1.00 88.00 102 GLU A CA 1
ATOM 754 C C . GLU A 1 102 ? 24.021 -9.145 7.319 1.00 88.00 102 GLU A C 1
ATOM 756 O O . GLU A 1 102 ? 25.224 -9.284 7.541 1.00 88.00 102 GLU A O 1
ATOM 761 N N . ASN A 1 103 ? 23.123 -10.068 7.694 1.00 87.44 103 ASN A N 1
ATOM 762 C CA . ASN A 1 103 ? 23.385 -11.250 8.524 1.00 87.44 103 ASN A CA 1
ATOM 763 C C . ASN A 1 103 ? 23.388 -12.562 7.705 1.00 87.44 103 ASN A C 1
ATOM 765 O O . ASN A 1 103 ? 23.339 -13.648 8.289 1.00 87.44 103 ASN A O 1
ATOM 769 N N . ASP A 1 104 ? 23.425 -12.470 6.370 1.00 87.25 104 ASP A N 1
ATOM 770 C CA . ASP A 1 104 ? 23.250 -13.577 5.414 1.00 87.25 104 ASP A CA 1
ATOM 771 C C . ASP A 1 104 ? 21.877 -14.301 5.510 1.00 87.25 104 ASP A C 1
ATOM 773 O O . ASP A 1 104 ? 21.727 -15.426 5.019 1.00 87.25 104 ASP A O 1
ATOM 777 N N . TYR A 1 105 ? 20.836 -13.695 6.106 1.00 88.38 105 TYR A N 1
ATOM 778 C CA . TYR A 1 105 ? 19.489 -14.280 6.100 1.00 88.38 105 TYR A CA 1
ATOM 779 C C . TYR A 1 105 ? 18.810 -14.075 4.744 1.00 88.38 105 TYR A C 1
ATOM 781 O O . TYR A 1 105 ? 18.618 -12.951 4.288 1.00 88.38 105 TYR A O 1
ATOM 789 N N . LEU A 1 106 ? 18.392 -15.177 4.116 1.00 90.94 106 LEU A N 1
ATOM 790 C CA . LEU A 1 106 ? 17.655 -15.173 2.852 1.00 90.94 106 LEU A CA 1
ATOM 791 C C . LEU A 1 106 ? 16.271 -14.524 3.012 1.00 90.94 106 LEU A C 1
ATOM 793 O O . LEU A 1 106 ? 15.380 -15.111 3.626 1.00 90.94 106 LEU A O 1
ATOM 797 N N . VAL A 1 107 ? 16.092 -13.350 2.403 1.00 90.81 107 VAL A N 1
ATOM 798 C CA . VAL A 1 107 ? 14.819 -12.614 2.350 1.00 90.81 107 VAL A CA 1
ATOM 799 C C . VAL A 1 107 ? 13.996 -13.034 1.131 1.00 90.81 107 VAL A C 1
ATOM 801 O O . VAL A 1 107 ? 12.790 -13.239 1.242 1.00 90.81 107 VAL A O 1
ATOM 804 N N . ALA A 1 108 ? 14.635 -13.192 -0.034 1.00 91.94 108 ALA A N 1
ATOM 805 C CA . ALA A 1 108 ? 13.944 -13.492 -1.290 1.00 91.94 108 ALA A CA 1
ATOM 806 C C . ALA A 1 108 ? 14.766 -14.383 -2.228 1.00 91.94 108 ALA A C 1
ATOM 808 O O . ALA A 1 108 ? 15.995 -14.354 -2.209 1.00 91.94 108 ALA A O 1
ATOM 809 N N . SER A 1 109 ? 14.086 -15.131 -3.101 1.00 93.38 109 SER A N 1
ATOM 810 C CA . SER A 1 109 ? 14.713 -15.907 -4.176 1.00 93.38 109 SER A CA 1
ATOM 811 C C . SER A 1 109 ? 13.871 -15.828 -5.453 1.00 93.38 109 SER A C 1
ATOM 813 O O . SER A 1 109 ? 12.682 -16.151 -5.440 1.00 93.38 109 SER A O 1
ATOM 815 N N . TYR A 1 110 ? 14.480 -15.389 -6.555 1.00 92.88 110 TYR A N 1
ATOM 816 C CA . TYR A 1 110 ? 13.823 -15.086 -7.826 1.00 92.88 110 TYR A CA 1
ATOM 817 C C . TYR A 1 110 ? 14.385 -15.938 -8.974 1.00 92.88 110 TYR A C 1
ATOM 819 O O . TYR A 1 110 ? 15.598 -16.099 -9.127 1.00 92.88 110 TYR A O 1
ATOM 827 N N . THR A 1 111 ? 13.481 -16.466 -9.803 1.00 90.56 111 THR A N 1
ATOM 828 C CA . THR A 1 111 ? 13.744 -17.274 -11.012 1.00 90.56 111 THR A CA 1
ATOM 829 C C . THR A 1 111 ? 12.670 -16.964 -12.069 1.00 90.56 111 THR A C 1
ATOM 831 O O . THR A 1 111 ? 11.714 -16.253 -11.757 1.00 90.56 111 THR A O 1
ATOM 834 N N . ASP A 1 112 ? 12.806 -17.465 -13.306 1.00 89.81 112 ASP A N 1
ATOM 835 C CA . ASP A 1 112 ? 11.953 -17.074 -14.447 1.00 89.81 112 ASP A CA 1
ATOM 836 C C . ASP A 1 112 ? 11.839 -15.528 -14.537 1.00 89.81 112 ASP A C 1
ATOM 838 O O . ASP A 1 112 ? 12.864 -14.852 -14.632 1.00 89.81 112 ASP A O 1
ATOM 842 N N . GLN A 1 113 ? 10.635 -14.947 -14.467 1.00 88.25 113 GLN A N 1
ATOM 843 C CA . GLN A 1 113 ? 10.421 -13.489 -14.482 1.00 88.25 113 GLN A CA 1
ATOM 844 C C . GLN A 1 113 ? 10.235 -12.882 -13.072 1.00 88.25 113 GLN A C 1
ATOM 846 O O . GLN A 1 113 ? 9.513 -11.902 -12.895 1.00 88.25 113 GLN A O 1
ATOM 851 N N . GLY A 1 114 ? 10.851 -13.479 -12.050 1.00 89.81 114 GLY A N 1
ATOM 852 C CA . GLY A 1 114 ? 10.909 -12.938 -10.689 1.00 89.81 114 GLY A CA 1
ATOM 853 C C . GLY A 1 114 ? 9.569 -12.925 -9.948 1.00 89.81 114 GLY A C 1
ATOM 854 O O . GLY A 1 114 ? 8.800 -13.886 -10.050 1.00 89.81 114 GLY A O 1
ATOM 855 N N . ARG A 1 115 ? 9.304 -11.875 -9.153 1.00 87.38 115 ARG A N 1
ATOM 856 C CA . ARG A 1 115 ? 8.126 -11.797 -8.268 1.00 87.38 115 ARG A CA 1
ATOM 857 C C . ARG A 1 115 ? 6.840 -11.991 -9.071 1.00 87.38 115 ARG A C 1
ATOM 859 O O . ARG A 1 115 ? 6.595 -11.290 -10.054 1.00 87.38 115 ARG A O 1
ATOM 866 N N . LEU A 1 116 ? 6.069 -13.011 -8.684 1.00 83.00 116 LEU A N 1
ATOM 867 C CA . LEU A 1 116 ? 4.824 -13.448 -9.337 1.00 83.00 116 LEU A CA 1
ATOM 868 C C . LEU A 1 116 ? 4.927 -13.604 -10.879 1.00 83.00 116 LEU A C 1
ATOM 870 O O . LEU A 1 116 ? 3.922 -13.569 -11.584 1.00 83.00 116 LEU A O 1
ATOM 874 N N . ASN A 1 117 ? 6.142 -13.832 -11.402 1.00 85.38 117 ASN A N 1
ATOM 875 C CA . ASN A 1 117 ? 6.479 -13.911 -12.828 1.00 85.38 117 ASN A CA 1
ATOM 876 C C . ASN A 1 117 ? 6.014 -12.684 -13.653 1.00 85.38 117 ASN A C 1
ATOM 878 O O . ASN A 1 117 ? 5.445 -12.837 -14.736 1.00 85.38 117 ASN A O 1
ATOM 882 N N . ARG A 1 118 ? 6.256 -11.461 -13.164 1.00 77.38 118 ARG A N 1
ATOM 883 C CA . ARG A 1 118 ? 5.922 -10.223 -13.902 1.00 77.38 118 ARG A CA 1
ATOM 884 C C . ARG A 1 118 ? 7.033 -9.696 -14.803 1.00 77.38 118 ARG A C 1
ATOM 886 O O . ARG A 1 118 ? 6.752 -9.125 -15.850 1.00 77.38 118 ARG A O 1
ATOM 893 N N . GLY A 1 119 ? 8.290 -9.858 -14.401 1.00 83.38 119 GLY A N 1
ATOM 894 C CA . GLY A 1 119 ? 9.457 -9.258 -15.055 1.00 83.38 119 GLY A CA 1
ATOM 895 C C . GLY A 1 119 ? 9.649 -7.769 -14.757 1.00 83.38 119 GLY A C 1
ATOM 896 O O . GLY A 1 119 ? 10.755 -7.279 -14.933 1.00 83.38 119 GLY A O 1
ATOM 897 N N . ASN A 1 120 ? 8.619 -7.086 -14.259 1.00 80.75 120 ASN A N 1
ATOM 898 C CA . ASN A 1 120 ? 8.672 -5.754 -13.669 1.00 80.75 120 ASN A CA 1
ATOM 899 C C . ASN A 1 120 ? 7.998 -5.827 -12.284 1.00 80.75 120 ASN A C 1
ATOM 901 O O . ASN A 1 120 ? 6.882 -6.350 -12.203 1.00 80.75 120 ASN A O 1
ATOM 905 N N . PHE A 1 121 ? 8.700 -5.456 -11.206 1.00 82.19 121 PHE A N 1
ATOM 906 C CA . PHE A 1 121 ? 8.205 -5.580 -9.822 1.00 82.19 121 PHE A CA 1
ATOM 907 C C . PHE A 1 121 ? 9.103 -4.894 -8.779 1.00 82.19 121 PHE A C 1
ATOM 909 O O . PHE A 1 121 ? 10.325 -4.846 -8.924 1.00 82.19 121 PHE A O 1
ATOM 916 N N . TRP A 1 122 ? 8.516 -4.499 -7.647 1.00 87.44 122 TRP A N 1
ATOM 917 C CA . TRP A 1 122 ? 9.242 -4.239 -6.400 1.00 87.44 122 TRP A CA 1
ATOM 918 C C . TRP A 1 122 ? 9.631 -5.546 -5.714 1.00 87.44 122 TRP A C 1
ATOM 920 O O . TRP A 1 122 ? 8.794 -6.426 -5.489 1.00 87.44 122 TRP A O 1
ATOM 930 N N . ALA A 1 123 ? 10.902 -5.676 -5.351 1.00 91.38 123 ALA A N 1
ATOM 931 C CA . ALA A 1 123 ? 11.393 -6.774 -4.530 1.00 91.38 123 ALA A CA 1
ATOM 932 C C . ALA A 1 123 ? 10.808 -6.733 -3.106 1.00 91.38 123 ALA A C 1
ATOM 934 O O . ALA A 1 123 ? 10.380 -5.682 -2.627 1.00 91.38 123 ALA A O 1
ATOM 935 N N . HIS A 1 124 ? 10.846 -7.870 -2.405 1.00 91.50 124 HIS A N 1
ATOM 936 C CA . HIS A 1 124 ? 10.642 -7.897 -0.955 1.00 91.50 124 HIS A CA 1
ATOM 937 C C . HIS A 1 124 ? 11.609 -6.949 -0.232 1.00 91.50 124 HIS A C 1
ATOM 939 O O . HIS A 1 124 ? 12.779 -6.829 -0.606 1.00 91.50 124 HIS A O 1
ATOM 945 N N . HIS A 1 125 ? 11.114 -6.304 0.820 1.00 89.62 125 HIS A N 1
ATOM 946 C CA . HIS A 1 125 ? 11.847 -5.306 1.592 1.00 89.62 125 HIS A CA 1
ATOM 947 C C . HIS A 1 125 ? 12.843 -6.010 2.525 1.00 89.62 125 HIS A C 1
ATOM 949 O O . HIS A 1 125 ? 12.451 -6.829 3.359 1.00 89.62 125 HIS A O 1
ATOM 955 N N . VAL A 1 126 ? 14.126 -5.676 2.405 1.00 90.12 126 VAL A N 1
ATOM 956 C CA . VAL A 1 126 ? 15.203 -6.181 3.268 1.00 90.12 126 VAL A CA 1
ATOM 957 C C . VAL A 1 126 ? 15.346 -5.214 4.440 1.00 90.12 126 VAL A C 1
ATOM 959 O O . VAL A 1 126 ? 15.624 -4.042 4.218 1.00 90.12 126 VAL A O 1
ATOM 962 N N . GLU A 1 127 ? 15.108 -5.653 5.679 1.00 85.50 127 GLU A N 1
ATOM 963 C CA . GLU A 1 127 ? 15.275 -4.776 6.855 1.00 85.50 127 GLU A CA 1
ATOM 964 C C . GLU A 1 127 ? 16.759 -4.639 7.231 1.00 85.50 127 GLU A C 1
ATOM 966 O O . GLU A 1 127 ? 17.566 -5.525 6.951 1.00 85.50 127 GLU A O 1
ATOM 971 N N . GLY A 1 128 ? 17.103 -3.532 7.889 1.00 81.00 128 GLY A N 1
ATOM 972 C CA . GLY A 1 128 ? 18.487 -3.106 8.094 1.00 81.00 128 GLY A CA 1
ATOM 973 C C . GLY A 1 128 ? 19.017 -2.251 6.940 1.00 81.00 128 GLY A C 1
ATOM 974 O O . GLY A 1 128 ? 18.303 -1.946 5.982 1.00 81.00 128 GLY A O 1
ATOM 975 N N . ASP A 1 129 ? 20.282 -1.848 7.050 1.00 85.50 129 ASP A N 1
ATOM 976 C CA . ASP A 1 129 ? 20.889 -0.844 6.170 1.00 85.50 129 ASP A CA 1
ATOM 977 C C . ASP A 1 129 ? 21.670 -1.424 4.983 1.00 85.50 129 ASP A C 1
ATOM 979 O O . ASP A 1 129 ? 22.306 -0.682 4.236 1.00 85.50 129 ASP A O 1
ATOM 983 N N . THR A 1 130 ? 21.648 -2.747 4.811 1.00 89.75 130 THR A N 1
ATOM 984 C CA . THR A 1 130 ? 22.492 -3.457 3.848 1.00 89.75 130 THR A CA 1
ATOM 985 C C . THR A 1 130 ? 21.725 -4.603 3.182 1.00 89.75 130 THR A C 1
ATOM 987 O O . THR A 1 130 ? 21.211 -5.501 3.847 1.00 89.75 130 THR A O 1
ATOM 990 N N . LEU A 1 131 ? 21.682 -4.573 1.847 1.00 93.25 131 LEU A N 1
ATOM 991 C CA . LEU A 1 131 ? 21.045 -5.557 0.973 1.00 93.25 131 LEU A CA 1
ATOM 992 C C . LEU A 1 131 ? 22.119 -6.216 0.105 1.00 93.25 131 LEU A C 1
ATOM 994 O O . LEU A 1 131 ? 22.795 -5.564 -0.695 1.00 93.25 131 LEU A O 1
ATOM 998 N N . ASN A 1 132 ? 22.252 -7.531 0.238 1.00 92.88 132 ASN A N 1
ATOM 999 C CA . ASN A 1 132 ? 23.187 -8.345 -0.525 1.00 92.88 132 ASN A CA 1
ATOM 1000 C C . ASN A 1 132 ? 22.447 -9.093 -1.642 1.00 92.88 132 ASN A C 1
ATOM 1002 O O . ASN A 1 132 ? 21.472 -9.799 -1.391 1.00 92.88 132 ASN A O 1
ATOM 1006 N N . MET A 1 133 ? 22.924 -8.951 -2.878 1.00 92.12 133 MET A N 1
ATOM 1007 C CA . MET A 1 133 ? 22.418 -9.655 -4.057 1.00 92.12 133 MET A CA 1
ATOM 1008 C C . MET A 1 133 ? 23.393 -10.752 -4.475 1.00 92.12 133 MET A C 1
ATOM 1010 O O . MET A 1 133 ? 24.585 -10.502 -4.669 1.00 92.12 133 MET A O 1
ATOM 1014 N N . LEU A 1 134 ? 22.870 -11.960 -4.672 1.00 88.50 134 LEU A N 1
ATOM 1015 C CA . LEU A 1 134 ? 23.622 -13.135 -5.095 1.00 88.50 134 LEU A CA 1
ATOM 1016 C C . LEU A 1 134 ? 22.964 -13.767 -6.325 1.00 88.50 134 LEU A C 1
ATOM 1018 O O . LEU A 1 134 ? 21.889 -14.348 -6.226 1.00 88.50 134 LEU A O 1
ATOM 1022 N N . VAL A 1 135 ? 23.625 -13.716 -7.484 1.00 87.19 135 VAL A N 1
ATOM 1023 C CA . VAL A 1 135 ? 23.164 -14.395 -8.707 1.00 87.19 135 VAL A CA 1
ATOM 1024 C C . VAL A 1 135 ? 24.045 -15.604 -9.003 1.00 87.19 135 VAL A C 1
ATOM 1026 O O . VAL A 1 135 ? 25.264 -15.482 -9.118 1.00 87.19 135 VAL A O 1
ATOM 1029 N N . TYR A 1 136 ? 23.446 -16.782 -9.178 1.00 83.56 136 TYR A N 1
ATOM 1030 C CA . TYR A 1 136 ? 24.173 -18.000 -9.551 1.00 83.56 136 TYR A CA 1
ATOM 1031 C C . TYR A 1 136 ? 23.408 -18.855 -10.558 1.00 83.56 136 TYR A C 1
ATOM 1033 O O . TYR A 1 136 ? 22.181 -18.814 -10.625 1.00 83.56 136 TYR A O 1
ATOM 1041 N N . CYS A 1 137 ? 24.141 -19.665 -11.330 1.00 78.62 137 CYS A N 1
ATOM 1042 C CA . CYS A 1 137 ? 23.552 -20.585 -12.303 1.00 78.62 137 CYS A CA 1
ATOM 1043 C C . CYS A 1 137 ? 24.066 -22.029 -12.141 1.00 78.62 137 CYS A C 1
ATOM 1045 O O . CYS A 1 137 ? 25.269 -22.289 -12.055 1.00 78.62 137 CYS A O 1
ATOM 1047 N N . VAL A 1 138 ? 23.138 -22.992 -12.145 1.00 72.62 138 VAL A N 1
ATOM 1048 C CA . VAL A 1 138 ? 23.366 -24.443 -11.974 1.00 72.62 138 VAL A CA 1
ATOM 1049 C C . VAL A 1 138 ? 24.125 -25.051 -13.161 1.00 72.62 138 VAL A C 1
ATOM 1051 O O . VAL A 1 138 ? 24.795 -26.080 -13.032 1.00 72.62 138 VAL A O 1
ATOM 1054 N N . ARG A 1 139 ? 24.068 -24.401 -14.327 1.00 66.31 139 ARG A N 1
ATOM 1055 C CA . ARG A 1 139 ? 24.939 -24.666 -15.476 1.00 66.31 139 ARG A CA 1
ATOM 1056 C C . ARG A 1 139 ? 25.608 -23.375 -15.927 1.00 66.31 139 ARG A C 1
ATOM 1058 O O . ARG A 1 139 ? 25.139 -22.283 -15.624 1.00 66.31 139 ARG A O 1
ATOM 1065 N N . ALA A 1 140 ? 26.671 -23.515 -16.715 1.00 55.88 140 ALA A N 1
ATOM 1066 C CA . ALA A 1 140 ? 27.136 -22.422 -17.559 1.00 55.88 140 ALA A CA 1
ATOM 1067 C C . ALA A 1 140 ? 26.075 -22.177 -18.644 1.00 55.88 140 ALA A C 1
ATOM 1069 O O . ALA A 1 140 ? 26.086 -22.834 -19.689 1.00 55.88 140 ALA A O 1
ATOM 1070 N N . ALA A 1 141 ? 25.125 -21.289 -18.354 1.00 50.12 141 ALA A N 1
ATOM 1071 C CA . ALA A 1 141 ? 24.236 -20.740 -19.361 1.00 50.12 141 ALA A CA 1
ATOM 1072 C C . ALA A 1 141 ? 25.092 -20.055 -20.436 1.00 50.12 141 ALA A C 1
ATOM 1074 O O . ALA A 1 141 ? 26.027 -19.324 -20.107 1.00 50.12 141 ALA A O 1
ATOM 1075 N N . GLY A 1 142 ? 24.778 -20.289 -21.714 1.00 52.41 142 GLY A N 1
ATOM 1076 C CA . GLY A 1 142 ? 25.219 -19.360 -22.756 1.00 52.41 142 GLY A CA 1
ATOM 1077 C C . GLY A 1 142 ? 24.616 -17.984 -22.472 1.00 52.41 142 GLY A C 1
ATOM 1078 O O . GLY A 1 142 ? 23.556 -17.916 -21.854 1.00 52.41 142 GLY A O 1
ATOM 1079 N N . ASP A 1 143 ? 25.274 -16.911 -22.906 1.00 50.59 143 ASP A N 1
ATOM 1080 C CA . ASP A 1 143 ? 25.135 -15.554 -22.338 1.00 50.59 143 ASP A CA 1
ATOM 1081 C C . ASP A 1 143 ? 23.731 -14.909 -22.396 1.00 50.59 143 ASP A C 1
ATOM 1083 O O . ASP A 1 143 ? 23.506 -13.841 -21.832 1.00 50.59 143 ASP A O 1
ATOM 1087 N N . ASN A 1 144 ? 22.757 -15.569 -23.021 1.00 52.22 144 ASN A N 1
ATOM 1088 C CA . ASN A 1 144 ? 21.398 -15.082 -23.204 1.00 52.22 144 ASN A CA 1
ATOM 1089 C C . ASN A 1 144 ? 20.469 -15.620 -22.090 1.00 52.22 144 ASN A C 1
ATOM 1091 O O . ASN A 1 144 ? 20.126 -16.804 -22.120 1.00 52.22 144 ASN A O 1
ATOM 1095 N N . LYS A 1 145 ? 19.991 -14.721 -21.204 1.00 63.09 145 LYS A N 1
ATOM 1096 C CA . LYS A 1 145 ? 19.009 -14.896 -20.091 1.00 63.09 145 LYS A CA 1
ATOM 1097 C C . LYS A 1 145 ? 19.572 -15.055 -18.667 1.00 63.09 145 LYS A C 1
ATOM 1099 O O . LYS A 1 145 ? 19.308 -16.051 -17.988 1.00 63.09 145 LYS A O 1
ATOM 1104 N N . ARG A 1 146 ? 20.278 -14.028 -18.187 1.00 72.06 146 ARG A N 1
ATOM 1105 C CA . ARG A 1 146 ? 20.338 -13.660 -16.753 1.00 72.06 146 ARG A CA 1
ATOM 1106 C C . ARG A 1 146 ? 20.215 -12.140 -16.632 1.00 72.06 146 ARG A C 1
ATOM 1108 O O . ARG A 1 146 ? 21.110 -11.457 -16.141 1.00 72.06 146 ARG A O 1
ATOM 1115 N N . ASN A 1 147 ? 19.163 -11.609 -17.246 1.00 78.88 147 ASN A N 1
ATOM 1116 C CA . ASN A 1 147 ? 19.037 -10.184 -17.512 1.00 78.88 147 ASN A CA 1
ATOM 1117 C C . ASN A 1 147 ? 18.196 -9.552 -16.410 1.00 78.88 147 ASN A C 1
ATOM 1119 O O . ASN A 1 147 ? 17.114 -10.049 -16.104 1.00 78.88 147 ASN A O 1
ATOM 1123 N N . PHE A 1 148 ? 18.686 -8.457 -15.841 1.00 84.94 148 PHE A N 1
ATOM 1124 C CA . PHE A 1 148 ? 17.893 -7.588 -14.988 1.00 84.94 148 PHE A CA 1
ATOM 1125 C C . PHE A 1 148 ? 18.341 -6.135 -15.149 1.00 84.94 148 PHE A C 1
ATOM 1127 O O . PHE A 1 148 ? 19.483 -5.871 -15.539 1.00 84.94 148 PHE A O 1
ATOM 1134 N N . VAL A 1 149 ? 17.433 -5.219 -14.825 1.00 78.31 149 VAL A N 1
ATOM 1135 C CA . VAL A 1 149 ? 17.693 -3.793 -14.633 1.00 78.31 149 VAL A CA 1
ATOM 1136 C C . VAL A 1 149 ? 16.977 -3.385 -13.352 1.00 78.31 149 VAL A C 1
ATOM 1138 O O . VAL A 1 149 ? 15.760 -3.533 -13.271 1.00 78.31 149 VAL A O 1
ATOM 1141 N N . ILE A 1 150 ? 17.743 -2.902 -12.377 1.00 79.25 150 ILE A N 1
ATOM 1142 C CA . ILE A 1 150 ? 17.242 -2.181 -11.204 1.00 79.25 150 ILE A CA 1
ATOM 1143 C C . ILE A 1 150 ? 17.339 -0.696 -11.530 1.00 79.25 150 ILE A C 1
ATOM 1145 O O . ILE A 1 150 ? 18.431 -0.209 -11.827 1.00 79.25 150 ILE A O 1
ATOM 1149 N N . ASP A 1 151 ? 16.203 -0.018 -11.493 1.00 68.94 151 ASP A N 1
ATOM 1150 C CA . ASP A 1 151 ? 15.971 1.378 -11.876 1.00 68.94 151 ASP A CA 1
ATOM 1151 C C . ASP A 1 151 ? 15.654 2.281 -10.673 1.00 68.94 151 ASP A C 1
ATOM 1153 O O . ASP A 1 151 ? 15.938 3.477 -10.704 1.00 68.94 151 ASP A O 1
ATOM 1157 N N . GLU A 1 152 ? 15.124 1.720 -9.586 1.00 74.06 152 GLU A N 1
ATOM 1158 C CA . GLU A 1 152 ? 14.729 2.473 -8.393 1.00 74.06 152 GLU A CA 1
ATOM 1159 C C . GLU A 1 152 ? 15.092 1.730 -7.100 1.00 74.06 152 GLU A C 1
ATOM 1161 O O . GLU A 1 152 ? 15.131 0.498 -7.043 1.00 74.06 152 GLU A O 1
ATOM 1166 N N . MET A 1 153 ? 15.354 2.491 -6.040 1.00 79.31 153 MET A N 1
ATOM 1167 C CA . MET A 1 153 ? 15.604 1.996 -4.691 1.00 79.31 153 MET A CA 1
ATOM 1168 C C . MET A 1 153 ? 14.994 2.946 -3.661 1.00 79.31 153 MET A C 1
ATOM 1170 O O . MET A 1 153 ? 15.174 4.155 -3.767 1.00 79.31 153 MET A O 1
ATOM 1174 N N . VAL A 1 154 ? 14.355 2.407 -2.622 1.00 75.75 154 VAL A N 1
ATOM 1175 C CA . VAL A 1 154 ? 13.871 3.174 -1.462 1.00 75.75 154 VAL A CA 1
ATOM 1176 C C . VAL A 1 154 ? 14.646 2.786 -0.207 1.00 75.75 154 VAL A C 1
ATOM 1178 O O . VAL A 1 154 ? 14.950 1.610 0.014 1.00 75.75 154 VAL A O 1
ATOM 1181 N N . LYS A 1 155 ? 14.929 3.792 0.626 1.00 73.06 155 LYS A N 1
ATOM 1182 C CA . LYS A 1 155 ? 15.586 3.675 1.934 1.00 73.06 155 LYS A CA 1
ATOM 1183 C C . LYS A 1 155 ? 14.583 3.992 3.048 1.00 73.06 155 LYS A C 1
ATOM 1185 O O . LYS A 1 155 ? 13.754 4.893 2.907 1.00 73.06 155 LYS A O 1
ATOM 1190 N N . GLY A 1 156 ? 14.651 3.269 4.163 1.00 67.06 156 GLY A N 1
ATOM 1191 C CA . GLY A 1 156 ? 13.856 3.565 5.359 1.00 67.06 156 GLY A CA 1
ATOM 1192 C C . GLY A 1 156 ? 14.536 4.543 6.328 1.00 67.06 156 GLY A C 1
ATOM 1193 O O . GLY A 1 156 ? 15.746 4.449 6.503 1.00 67.06 156 GLY A O 1
ATOM 1194 N N . PHE A 1 157 ? 13.762 5.401 7.019 1.00 61.78 157 PHE A N 1
ATOM 1195 C CA . PHE A 1 157 ? 14.180 6.254 8.161 1.00 61.78 157 PHE A CA 1
ATOM 1196 C C . PHE A 1 157 ? 15.115 5.505 9.122 1.00 61.78 157 PHE A C 1
ATOM 1198 O O . PHE A 1 157 ? 14.975 4.293 9.303 1.00 61.78 157 PHE A O 1
ATOM 1205 N N . SER A 1 158 ? 15.972 6.233 9.836 1.00 55.84 158 SER A N 1
ATOM 1206 C CA . SER A 1 158 ? 16.814 5.643 10.877 1.00 55.84 158 SER A CA 1
ATOM 1207 C C . SER A 1 158 ? 16.091 5.482 12.222 1.00 55.84 158 SER A C 1
ATOM 1209 O O . SER A 1 158 ? 15.191 6.245 12.575 1.00 55.84 158 SER A O 1
ATOM 1211 N N . ASP A 1 159 ? 16.552 4.526 13.035 1.00 49.75 159 ASP A N 1
ATOM 1212 C CA . ASP A 1 159 ? 16.062 4.286 14.405 1.00 49.75 159 ASP A CA 1
ATOM 1213 C C . ASP A 1 159 ? 16.176 5.508 15.341 1.00 49.75 159 ASP A C 1
ATOM 1215 O O . ASP A 1 159 ? 15.476 5.580 16.349 1.00 49.75 159 ASP A O 1
ATOM 1219 N N . ASN A 1 160 ? 17.065 6.461 15.036 1.00 43.56 160 ASN A N 1
ATOM 1220 C CA . ASN A 1 160 ? 17.363 7.611 15.898 1.00 43.56 160 ASN A CA 1
ATOM 1221 C C . ASN A 1 160 ? 16.439 8.818 15.659 1.00 43.56 160 ASN A C 1
ATOM 1223 O O . ASN A 1 160 ? 16.561 9.836 16.346 1.00 43.56 160 ASN A O 1
ATOM 1227 N N . GLU A 1 161 ? 15.540 8.745 14.677 1.00 46.25 161 GLU A N 1
ATOM 1228 C CA . GLU A 1 161 ? 14.657 9.849 14.312 1.00 46.25 161 GLU A CA 1
ATOM 1229 C C . GLU A 1 161 ? 13.347 9.760 15.113 1.00 46.25 161 GLU A C 1
ATOM 1231 O O . GLU A 1 161 ? 12.422 9.005 14.802 1.00 46.25 161 GLU A O 1
ATOM 1236 N N . ASN A 1 162 ? 13.292 10.541 16.200 1.00 41.12 162 ASN A N 1
ATOM 1237 C CA . ASN A 1 162 ? 12.158 10.618 17.126 1.00 41.12 162 ASN A CA 1
ATOM 1238 C C . ASN A 1 162 ? 10.914 11.241 16.463 1.00 41.12 162 ASN A C 1
ATOM 1240 O O . ASN A 1 162 ? 10.578 12.400 16.710 1.00 41.12 162 ASN A O 1
ATOM 1244 N N . LEU A 1 163 ? 10.181 10.449 15.679 1.00 45.91 163 LEU A N 1
ATOM 1245 C CA . LEU A 1 163 ? 8.853 10.802 15.153 1.00 45.91 163 LEU A CA 1
ATOM 1246 C C . LEU A 1 163 ? 7.861 11.175 16.277 1.00 45.91 163 LEU A C 1
ATOM 1248 O O . LEU A 1 163 ? 6.989 12.013 16.082 1.00 45.91 163 LEU A O 1
ATOM 1252 N N . GLU A 1 164 ? 8.079 10.652 17.487 1.00 39.09 164 GLU A N 1
ATOM 1253 C CA . GLU A 1 164 ? 7.413 11.030 18.748 1.00 39.09 164 GLU A CA 1
ATOM 1254 C C . GLU A 1 164 ? 7.607 12.513 19.147 1.00 39.09 164 GLU A C 1
ATOM 1256 O O . GLU A 1 164 ? 6.967 12.985 20.081 1.00 39.09 164 GLU A O 1
ATOM 1261 N N . THR A 1 165 ? 8.476 13.266 18.458 1.00 34.97 165 THR A N 1
ATOM 1262 C CA . THR A 1 165 ? 8.668 14.718 18.656 1.00 34.97 165 THR A CA 1
ATOM 1263 C C . THR A 1 165 ? 8.076 15.586 17.539 1.00 34.97 165 THR A C 1
ATOM 1265 O O . THR A 1 165 ? 8.240 16.804 17.565 1.00 34.97 165 THR A O 1
ATOM 1268 N N . LEU A 1 166 ? 7.322 15.001 16.599 1.00 37.06 166 LEU A N 1
ATOM 1269 C CA . LEU A 1 166 ? 6.523 15.723 15.593 1.00 37.06 166 LEU A CA 1
ATOM 1270 C C . LEU A 1 166 ? 5.192 16.244 16.183 1.00 37.06 166 LEU A C 1
ATOM 1272 O O . LEU A 1 166 ? 4.130 16.131 15.578 1.00 37.06 166 LEU A O 1
ATOM 1276 N N . THR A 1 167 ? 5.245 16.802 17.395 1.00 31.48 167 THR A N 1
ATOM 1277 C CA . THR A 1 167 ? 4.084 17.247 18.193 1.00 31.48 167 THR A CA 1
ATOM 1278 C C . THR A 1 167 ? 3.660 18.696 17.916 1.00 31.48 167 THR A C 1
ATOM 1280 O O . THR A 1 167 ? 2.878 19.269 18.669 1.00 31.48 167 THR A O 1
ATOM 1283 N N . GLU A 1 168 ? 4.212 19.316 16.875 1.00 27.77 168 GLU A N 1
ATOM 1284 C CA . GLU A 1 168 ? 3.957 20.691 16.429 1.00 27.77 168 GLU A CA 1
ATOM 1285 C C . GLU A 1 168 ? 3.878 20.689 14.887 1.00 27.77 168 GLU A C 1
ATOM 1287 O O . GLU A 1 168 ? 4.576 19.887 14.257 1.00 27.77 168 GLU A O 1
ATOM 1292 N N . PRO A 1 169 ? 3.082 21.573 14.251 1.00 30.42 169 PRO A N 1
ATOM 1293 C CA . PRO A 1 169 ? 3.008 21.690 12.794 1.00 30.42 169 PRO A CA 1
ATOM 1294 C C . PRO A 1 169 ? 4.309 22.284 12.228 1.00 30.42 169 PRO A C 1
ATOM 1296 O O . PRO A 1 169 ? 4.469 23.502 12.081 1.00 30.42 169 PRO A O 1
ATOM 1299 N N . ASP A 1 170 ? 5.255 21.391 11.939 1.00 28.91 170 ASP A N 1
ATOM 1300 C CA . ASP A 1 170 ? 6.613 21.704 11.504 1.00 28.91 170 ASP A CA 1
ATOM 1301 C C . ASP A 1 170 ? 6.626 22.643 10.287 1.00 28.91 170 ASP A C 1
ATOM 1303 O O . ASP A 1 170 ? 6.025 22.378 9.248 1.00 28.91 170 ASP A O 1
ATOM 1307 N N . GLN A 1 171 ? 7.347 23.758 10.409 1.00 27.03 171 GLN A N 1
ATOM 1308 C CA . GLN A 1 171 ? 7.439 24.807 9.388 1.00 27.03 171 GLN A CA 1
ATOM 1309 C C . GLN A 1 171 ? 8.411 24.447 8.244 1.00 27.03 171 GLN A C 1
ATOM 1311 O O . GLN A 1 171 ? 8.917 25.328 7.547 1.00 27.03 171 GLN A O 1
ATOM 1316 N N . ARG A 1 172 ? 8.687 23.155 8.035 1.00 33.31 172 ARG A N 1
ATOM 1317 C CA . ARG A 1 172 ? 9.414 22.628 6.874 1.00 33.31 172 ARG A CA 1
ATOM 1318 C C . ARG A 1 172 ? 8.443 22.432 5.709 1.00 33.31 172 ARG A C 1
ATOM 1320 O O . ARG A 1 172 ? 7.951 21.339 5.454 1.00 33.31 172 ARG A O 1
ATOM 1327 N N . THR A 1 173 ? 8.168 23.540 5.023 1.00 30.06 173 THR A N 1
ATOM 1328 C CA . THR A 1 173 ? 7.236 23.673 3.890 1.00 30.06 173 THR A CA 1
ATOM 1329 C C . THR A 1 173 ? 7.775 23.030 2.605 1.00 30.06 173 THR A C 1
ATOM 1331 O O . THR A 1 173 ? 8.054 23.724 1.630 1.00 30.06 173 THR A O 1
ATOM 1334 N N . ASP A 1 174 ? 7.970 21.715 2.622 1.00 30.47 174 ASP A N 1
ATOM 1335 C CA . ASP A 1 174 ? 8.476 20.934 1.493 1.00 30.47 174 ASP A CA 1
ATOM 1336 C C . ASP A 1 174 ? 7.491 19.788 1.179 1.00 30.47 174 ASP A C 1
ATOM 1338 O O . ASP A 1 174 ? 7.441 18.805 1.929 1.00 30.47 174 ASP A O 1
ATOM 1342 N N . PRO A 1 175 ? 6.660 19.921 0.124 1.00 32.59 175 PRO A N 1
ATOM 1343 C CA . PRO A 1 175 ? 5.633 18.939 -0.224 1.00 32.59 175 PRO A CA 1
ATOM 1344 C C . PRO A 1 175 ? 6.179 17.538 -0.523 1.00 32.59 175 PRO A C 1
ATOM 1346 O O . PRO A 1 175 ? 5.479 16.561 -0.270 1.00 32.59 175 PRO A O 1
ATOM 1349 N N . GLN A 1 176 ? 7.439 17.420 -0.966 1.00 29.58 176 GLN A N 1
ATOM 1350 C CA . GLN A 1 176 ? 8.050 16.154 -1.403 1.00 29.58 176 GLN A CA 1
ATOM 1351 C C . GLN A 1 176 ? 8.293 15.140 -0.264 1.00 29.58 176 GLN A C 1
ATOM 1353 O O . GLN A 1 176 ? 8.792 14.047 -0.507 1.00 29.58 176 GLN A O 1
ATOM 1358 N N . ARG A 1 177 ? 7.977 15.491 0.991 1.00 39.47 177 ARG A N 1
ATOM 1359 C CA . ARG A 1 177 ? 8.330 14.719 2.202 1.00 39.47 177 ARG A CA 1
ATOM 1360 C C . ARG A 1 177 ? 7.146 13.999 2.850 1.00 39.47 177 ARG A C 1
ATOM 1362 O O . ARG A 1 177 ? 7.174 13.713 4.049 1.00 39.47 177 ARG A O 1
ATOM 1369 N N . ARG A 1 178 ? 6.075 13.768 2.092 1.00 36.44 178 ARG A N 1
ATOM 1370 C CA . ARG A 1 178 ? 4.816 13.197 2.587 1.00 36.44 178 ARG A CA 1
ATOM 1371 C C . ARG A 1 178 ? 4.719 11.718 2.232 1.00 36.44 178 ARG A C 1
ATOM 1373 O O . ARG A 1 178 ? 4.914 11.323 1.092 1.00 36.44 178 ARG A O 1
ATOM 1380 N N . LEU A 1 179 ? 4.369 10.898 3.220 1.00 34.53 179 LEU A N 1
ATOM 1381 C CA . LEU A 1 179 ? 3.887 9.539 2.966 1.00 34.53 179 LEU A CA 1
ATOM 1382 C C . LEU A 1 179 ? 2.539 9.628 2.223 1.00 34.53 179 LEU A C 1
ATOM 1384 O O . LEU A 1 179 ? 1.760 10.541 2.508 1.00 34.53 179 LEU A O 1
ATOM 1388 N N . ARG A 1 180 ? 2.199 8.626 1.394 1.00 33.41 180 ARG A N 1
ATOM 1389 C CA . ARG A 1 180 ? 0.899 8.511 0.677 1.00 33.41 180 ARG A CA 1
ATOM 1390 C C . ARG A 1 180 ? -0.359 8.735 1.542 1.00 33.41 180 ARG A C 1
ATOM 1392 O O . ARG A 1 180 ? -1.426 9.007 1.008 1.00 33.41 180 ARG A O 1
ATOM 1399 N N . ALA A 1 181 ? -0.244 8.663 2.870 1.00 35.84 181 ALA A N 1
ATOM 1400 C CA . ALA A 1 181 ? -1.293 9.020 3.827 1.00 35.84 181 ALA A CA 1
ATOM 1401 C C . ALA A 1 181 ? -1.816 10.476 3.718 1.00 35.84 181 ALA A C 1
ATOM 1403 O O . ALA A 1 181 ? -2.866 10.770 4.288 1.00 35.84 181 ALA A O 1
ATOM 1404 N N . GLU A 1 182 ? -1.115 11.382 3.018 1.00 35.34 182 GLU A N 1
ATOM 1405 C CA . GLU A 1 182 ? -1.525 12.791 2.850 1.00 35.34 182 GLU A CA 1
ATOM 1406 C C . GLU A 1 182 ? -1.683 13.272 1.391 1.00 35.34 182 GLU A C 1
ATOM 1408 O O . GLU A 1 182 ? -2.078 14.417 1.183 1.00 35.34 182 GLU A O 1
ATOM 1413 N N . GLU A 1 183 ? -1.399 12.451 0.373 1.00 31.66 183 GLU A N 1
ATOM 1414 C CA . GLU A 1 183 ? -1.330 12.913 -1.034 1.00 31.66 183 GLU A CA 1
ATOM 1415 C C . GLU A 1 183 ? -2.693 13.060 -1.738 1.00 31.66 183 GLU A C 1
ATOM 1417 O O . GLU A 1 183 ? -2.772 13.521 -2.877 1.00 31.66 183 GLU A O 1
ATOM 1422 N N . LEU A 1 184 ? -3.790 12.721 -1.057 1.00 29.92 184 LEU A N 1
ATOM 1423 C CA . LEU A 1 184 ? -5.155 12.932 -1.532 1.00 29.92 184 LEU A CA 1
ATOM 1424 C C . LEU A 1 184 ? -5.971 13.665 -0.455 1.00 29.92 184 LEU A C 1
ATOM 1426 O O . LEU A 1 184 ? -6.118 13.166 0.656 1.00 29.92 184 LEU A O 1
ATOM 1430 N N . PHE A 1 185 ? -6.473 14.865 -0.782 1.00 33.06 185 PHE A N 1
ATOM 1431 C CA . PHE A 1 185 ? -7.901 15.260 -0.817 1.00 33.06 185 PHE A CA 1
ATOM 1432 C C . PHE A 1 185 ? -8.070 16.797 -0.759 1.00 33.06 185 PHE A C 1
ATOM 1434 O O . PHE A 1 185 ? -7.707 17.420 0.238 1.00 33.06 185 PHE A O 1
ATOM 1441 N N . PRO A 1 186 ? -8.675 17.443 -1.779 1.00 27.92 186 PRO A N 1
ATOM 1442 C CA . PRO A 1 186 ? -8.706 18.904 -1.885 1.00 27.92 186 PRO A CA 1
ATOM 1443 C C . PRO A 1 186 ? -9.922 19.552 -1.184 1.00 27.92 186 PRO A C 1
ATOM 1445 O O . PRO A 1 186 ? -10.727 20.211 -1.842 1.00 27.92 186 PRO A O 1
ATOM 1448 N N . PHE A 1 187 ? -10.076 19.400 0.142 1.00 26.00 187 PHE A N 1
ATOM 1449 C CA . PHE A 1 187 ? -11.133 20.104 0.900 1.00 26.00 187 PHE A CA 1
ATOM 1450 C C . PHE A 1 187 ? -10.725 20.616 2.300 1.00 26.00 187 PHE A C 1
ATOM 1452 O O . PHE A 1 187 ? -10.340 19.851 3.174 1.00 26.00 187 PHE A O 1
ATOM 1459 N N . ASP A 1 188 ? -10.941 21.925 2.485 1.00 28.34 188 ASP A N 1
ATOM 1460 C CA . ASP A 1 188 ? -10.998 22.742 3.717 1.00 28.34 188 ASP A CA 1
ATOM 1461 C C . ASP A 1 188 ? -9.776 22.774 4.673 1.00 28.34 188 ASP A C 1
ATOM 1463 O O . ASP A 1 188 ? -9.613 21.962 5.586 1.00 28.34 188 ASP A O 1
ATOM 1467 N N . LEU A 1 189 ? -8.970 23.837 4.533 1.00 33.03 189 LEU A N 1
ATOM 1468 C CA . LEU A 1 189 ? -7.872 24.222 5.433 1.00 33.03 189 LEU A CA 1
ATOM 1469 C C . LEU A 1 189 ? -8.380 24.785 6.780 1.00 33.03 189 LEU A C 1
ATOM 1471 O O . LEU A 1 189 ? -8.162 25.956 7.087 1.00 33.03 189 LEU A O 1
ATOM 1475 N N . ASP A 1 190 ? -9.033 23.949 7.592 1.00 32.47 190 ASP A N 1
ATOM 1476 C CA . ASP A 1 190 ? -9.223 24.212 9.035 1.00 32.47 190 ASP A CA 1
ATOM 1477 C C . ASP A 1 190 ? -9.546 22.953 9.876 1.00 32.47 190 ASP A C 1
ATOM 1479 O O . ASP A 1 190 ? -9.684 23.055 11.097 1.00 32.47 190 ASP A O 1
ATOM 1483 N N . ARG A 1 191 ? -9.766 21.760 9.277 1.00 36.84 191 ARG A N 1
ATOM 1484 C CA . ARG A 1 191 ? -10.425 20.663 10.020 1.00 36.84 191 ARG A CA 1
ATOM 1485 C C . ARG A 1 191 ? -10.184 19.222 9.517 1.00 36.84 191 ARG A C 1
ATOM 1487 O O . ARG A 1 191 ? -10.409 18.918 8.356 1.00 36.84 191 ARG A O 1
ATOM 1494 N N . HIS A 1 192 ? -9.908 18.319 10.471 1.00 38.75 192 HIS A N 1
ATOM 1495 C CA . HIS A 1 192 ? -10.089 16.844 10.429 1.00 38.75 192 HIS A CA 1
ATOM 1496 C C . HIS A 1 192 ? -8.980 15.877 9.948 1.00 38.75 192 HIS A C 1
ATOM 1498 O O . HIS A 1 192 ? -9.263 14.682 9.937 1.00 38.75 192 HIS A O 1
ATOM 1504 N N . ARG A 1 193 ? -7.736 16.277 9.638 1.00 40.28 193 ARG A N 1
ATOM 1505 C CA . ARG A 1 193 ? -6.642 15.290 9.429 1.00 40.28 193 ARG A CA 1
ATOM 1506 C C . ARG A 1 193 ? -5.346 15.696 10.127 1.00 40.28 193 ARG A C 1
ATOM 1508 O O . ARG A 1 193 ? -4.857 16.800 9.913 1.00 40.28 193 ARG A O 1
ATOM 1515 N N . GLY A 1 194 ? -4.814 14.810 10.968 1.00 40.62 194 GLY A N 1
ATOM 1516 C CA . GLY A 1 194 ? -3.532 14.983 11.653 1.00 40.62 194 GLY A CA 1
ATOM 1517 C C . GLY A 1 194 ? -3.147 13.779 12.511 1.00 40.62 194 GLY A C 1
ATOM 1518 O O . GLY A 1 194 ? -3.940 12.854 12.687 1.00 40.62 194 GLY A O 1
ATOM 1519 N N . LEU A 1 195 ? -1.921 13.798 13.039 1.00 51.06 195 LEU A N 1
ATOM 1520 C CA . LEU A 1 195 ? -1.401 12.760 13.931 1.00 51.06 195 LEU A CA 1
ATOM 1521 C C . LEU A 1 195 ? -2.197 12.746 15.241 1.00 51.06 195 LEU A C 1
ATOM 1523 O O . LEU A 1 195 ? -2.085 13.661 16.054 1.00 51.06 195 LEU A O 1
ATOM 1527 N N . ALA A 1 196 ? -2.983 11.696 15.450 1.00 58.56 196 ALA A N 1
ATOM 1528 C CA . ALA A 1 196 ? -3.806 11.525 16.638 1.00 58.56 196 ALA A CA 1
ATOM 1529 C C . ALA A 1 196 ? -3.060 10.701 17.701 1.00 58.56 196 ALA A C 1
ATOM 1531 O O . ALA A 1 196 ? -3.464 9.585 18.038 1.00 58.56 196 ALA A O 1
ATOM 1532 N N . LEU A 1 197 ? -1.951 11.281 18.180 1.00 70.94 197 LEU A N 1
ATOM 1533 C CA . LEU A 1 197 ? -1.350 10.982 19.481 1.00 70.94 197 LEU A CA 1
ATOM 1534 C C . LEU A 1 197 ? -1.875 11.999 20.494 1.00 70.94 197 LEU A C 1
ATOM 1536 O O . LEU A 1 197 ? -1.749 13.207 20.276 1.00 70.94 197 LEU A O 1
ATOM 1540 N N . CYS A 1 198 ? -2.428 11.531 21.606 1.00 69.75 198 CYS A N 1
ATOM 1541 C CA . CYS A 1 198 ? -3.153 12.376 22.541 1.00 69.75 198 CYS A CA 1
ATOM 1542 C C . CYS A 1 198 ? -2.450 12.504 23.889 1.00 69.75 198 CYS A C 1
ATOM 1544 O O . CYS A 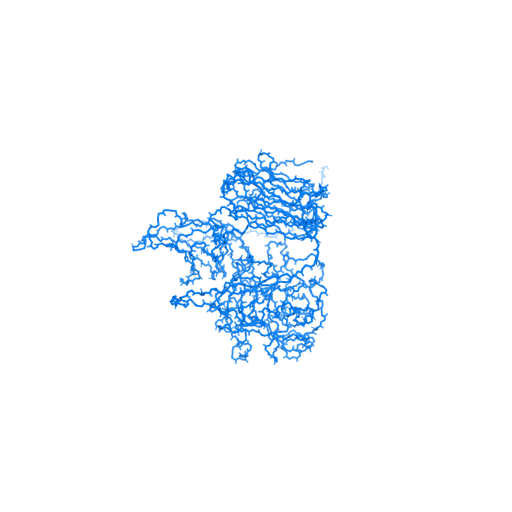1 198 ? -2.849 11.955 24.910 1.00 69.75 198 CYS A O 1
ATOM 1546 N N . GLY A 1 199 ? -1.416 13.350 23.892 1.00 72.44 199 GLY A N 1
ATOM 1547 C CA . GLY A 1 199 ? -0.603 13.661 25.063 1.00 72.44 199 GLY A CA 1
ATOM 1548 C C . GLY A 1 199 ? 0.767 13.008 24.958 1.00 72.44 199 GLY A C 1
ATOM 1549 O O . GLY A 1 199 ? 1.637 13.527 24.263 1.00 72.44 199 GLY A O 1
ATOM 1550 N N . GLY A 1 200 ? 0.965 11.909 25.684 1.00 73.12 200 GLY A N 1
ATOM 1551 C CA . GLY A 1 200 ? 2.053 10.971 25.405 1.00 73.12 200 GLY A CA 1
ATOM 1552 C C . GLY A 1 200 ? 1.558 9.870 24.468 1.00 73.12 200 GLY A C 1
ATOM 1553 O O . GLY A 1 200 ? 0.359 9.663 24.368 1.00 73.12 200 GLY A O 1
ATOM 1554 N N . ASP A 1 201 ? 2.477 9.174 23.801 1.00 81.00 201 ASP A N 1
ATOM 1555 C CA . ASP A 1 201 ? 2.162 7.952 23.054 1.00 81.00 201 ASP A CA 1
ATOM 1556 C C . ASP A 1 201 ? 1.967 6.791 24.045 1.00 81.00 201 ASP A C 1
ATOM 1558 O O . ASP A 1 201 ? 2.940 6.229 24.558 1.00 81.00 201 ASP A O 1
ATOM 1562 N N . ASP A 1 202 ? 0.709 6.453 24.330 1.00 86.94 202 ASP A N 1
ATOM 1563 C CA . ASP A 1 202 ? 0.323 5.369 25.242 1.00 86.94 202 ASP A CA 1
ATOM 1564 C C . ASP A 1 202 ? 0.413 3.979 24.573 1.00 86.94 202 ASP A C 1
ATOM 1566 O O . ASP A 1 202 ? 0.289 2.935 25.232 1.00 86.94 202 ASP A O 1
ATOM 1570 N N . SER A 1 203 ? 0.689 3.917 23.263 1.00 88.88 203 SER A N 1
ATOM 1571 C CA . SER A 1 203 ? 0.859 2.647 22.558 1.00 88.88 203 SER A CA 1
ATOM 1572 C C . SER A 1 203 ? 2.167 1.950 22.948 1.00 88.88 203 SER A C 1
ATOM 1574 O O . SER A 1 203 ? 3.229 2.559 23.085 1.00 88.88 203 SER A O 1
ATOM 1576 N N . ASN A 1 204 ? 2.120 0.629 23.109 1.00 92.06 204 ASN A N 1
ATOM 1577 C CA . ASN A 1 204 ? 3.266 -0.171 23.551 1.00 92.06 204 ASN A CA 1
ATOM 1578 C C . ASN A 1 204 ? 3.463 -1.403 22.656 1.00 92.06 204 ASN A C 1
ATOM 1580 O O . ASN A 1 204 ? 2.518 -1.883 22.027 1.00 92.06 204 ASN A O 1
ATOM 1584 N N . ASN A 1 205 ? 4.692 -1.933 22.594 1.00 94.81 205 ASN A N 1
ATOM 1585 C CA . ASN A 1 205 ? 5.019 -3.131 21.809 1.00 94.81 205 ASN A CA 1
ATOM 1586 C C . ASN A 1 205 ? 4.060 -4.286 22.152 1.00 94.81 205 ASN A C 1
ATOM 1588 O O . ASN A 1 205 ? 3.889 -4.615 23.324 1.00 94.81 205 ASN A O 1
ATOM 1592 N N . ALA A 1 206 ? 3.488 -4.960 21.149 1.00 96.69 206 ALA A N 1
ATOM 1593 C CA . ALA A 1 206 ? 2.484 -6.017 21.339 1.00 96.69 206 ALA A CA 1
ATOM 1594 C C . ALA A 1 206 ? 2.937 -7.119 22.320 1.00 96.69 206 ALA A C 1
ATOM 1596 O O . ALA A 1 206 ? 2.149 -7.641 23.110 1.00 96.69 206 ALA A O 1
ATOM 1597 N N . VAL A 1 207 ? 4.237 -7.432 22.329 1.00 96.25 207 VAL A N 1
ATOM 1598 C CA . VAL A 1 207 ? 4.847 -8.422 23.226 1.00 96.25 207 VAL A CA 1
ATOM 1599 C C . VAL A 1 207 ? 4.793 -8.029 24.718 1.00 96.25 207 VAL A C 1
ATOM 1601 O O . VAL A 1 207 ? 4.828 -8.917 25.567 1.00 96.25 207 VAL A O 1
ATOM 1604 N N . CYS A 1 208 ? 4.630 -6.743 25.069 1.00 96.00 208 CYS A N 1
ATOM 1605 C CA . CYS A 1 208 ? 4.353 -6.291 26.445 1.00 96.00 208 CYS A CA 1
ATOM 1606 C C . CYS A 1 208 ? 3.048 -6.879 27.004 1.00 96.00 208 CYS A C 1
ATOM 1608 O O . CYS A 1 208 ? 2.926 -7.134 28.203 1.00 96.00 208 CYS A O 1
ATOM 1610 N N . PHE A 1 209 ? 2.074 -7.107 26.124 1.00 95.81 209 PHE A N 1
ATOM 1611 C CA . PHE A 1 209 ? 0.724 -7.535 26.472 1.00 95.81 209 PHE A CA 1
ATOM 1612 C C . PHE A 1 209 ? 0.565 -9.063 26.504 1.00 95.81 209 PHE A C 1
ATOM 1614 O O . PHE A 1 209 ? -0.423 -9.576 27.014 1.00 95.81 209 PHE A O 1
ATOM 1621 N N . LYS A 1 210 ? 1.579 -9.805 26.047 1.00 95.69 210 LYS A N 1
ATOM 1622 C CA . LYS A 1 210 ? 1.592 -11.268 25.882 1.00 95.69 210 LYS A CA 1
ATOM 1623 C C . LYS A 1 210 ? 1.156 -12.084 27.102 1.00 95.69 210 LYS A C 1
ATOM 1625 O O . LYS A 1 210 ? 0.433 -13.063 26.939 1.00 95.69 210 LYS A O 1
ATOM 1630 N N . ASP A 1 211 ? 1.587 -11.674 28.296 1.00 95.88 211 ASP A N 1
ATOM 1631 C CA . ASP A 1 211 ? 1.277 -12.355 29.562 1.00 95.88 211 ASP A CA 1
ATOM 1632 C C . ASP A 1 211 ? 0.163 -11.657 30.373 1.00 95.88 211 ASP A C 1
ATOM 1634 O O . ASP A 1 211 ? -0.410 -12.268 31.274 1.00 95.88 211 ASP A O 1
ATOM 1638 N N . SER A 1 212 ? -0.138 -10.382 30.086 1.00 95.44 212 SER A N 1
ATOM 1639 C CA . SER A 1 212 ? -1.115 -9.567 30.834 1.00 95.44 212 SER A CA 1
ATOM 1640 C C . SER A 1 212 ? -2.499 -9.516 30.179 1.00 95.44 212 SER A C 1
ATOM 1642 O O . SER A 1 212 ? -3.504 -9.479 30.883 1.00 95.44 212 SER A O 1
ATOM 1644 N N . HIS A 1 213 ? -2.529 -9.565 28.849 1.00 95.62 213 HIS A N 1
ATOM 1645 C CA . HIS A 1 213 ? -3.688 -9.494 27.961 1.00 95.62 213 HIS A CA 1
ATOM 1646 C C . HIS A 1 213 ? -3.529 -10.575 26.866 1.00 95.62 213 HIS A C 1
ATOM 1648 O O . HIS A 1 213 ? -3.280 -10.282 25.688 1.00 95.62 213 HIS A O 1
ATOM 1654 N N . PRO A 1 214 ? -3.538 -11.867 27.259 1.00 96.94 214 PRO A N 1
ATOM 1655 C CA . PRO A 1 214 ? -3.153 -12.961 26.375 1.00 96.94 214 PRO A CA 1
ATOM 1656 C C . PRO A 1 214 ? -4.169 -13.207 25.257 1.00 96.94 214 PRO A C 1
ATOM 1658 O O . PRO A 1 214 ? -3.784 -13.729 24.212 1.00 96.94 214 PRO A O 1
ATOM 1661 N N . ASP A 1 215 ? -5.443 -12.858 25.440 1.00 95.88 215 ASP A N 1
ATOM 1662 C CA . ASP A 1 215 ? -6.474 -13.062 24.420 1.00 95.88 215 ASP A CA 1
ATOM 1663 C C . ASP A 1 215 ? -6.348 -12.007 23.312 1.00 95.88 215 ASP A C 1
ATOM 1665 O O . ASP A 1 215 ? -6.299 -12.369 22.134 1.00 95.88 215 ASP A O 1
ATOM 1669 N N . GLU A 1 216 ? -6.123 -10.740 23.675 1.00 96.44 216 GLU A N 1
ATOM 1670 C CA . GLU A 1 216 ? -5.744 -9.655 22.765 1.00 96.44 216 GLU A CA 1
ATOM 1671 C C . GLU A 1 216 ? -4.480 -10.009 21.968 1.00 96.44 216 GLU A C 1
ATOM 1673 O O . GLU A 1 216 ? -4.477 -9.955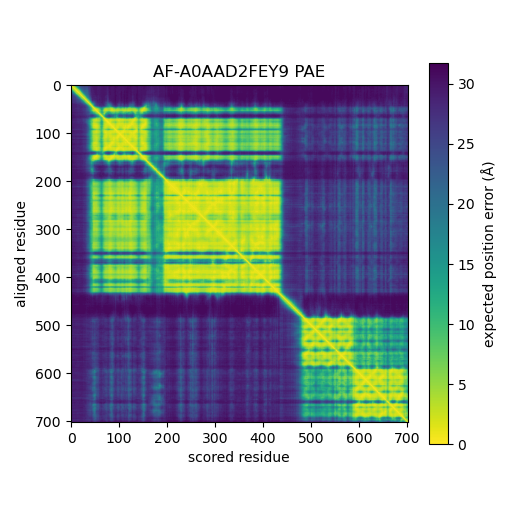 20.735 1.00 96.44 216 GLU A O 1
ATOM 1678 N N . TYR A 1 217 ? -3.418 -10.456 22.654 1.00 97.44 217 TYR A N 1
ATOM 1679 C CA . TYR A 1 217 ? -2.166 -10.858 22.009 1.00 97.44 217 TYR A CA 1
ATOM 1680 C C . TYR A 1 217 ? -2.326 -12.077 21.088 1.00 97.44 217 TYR A C 1
ATOM 1682 O O . TYR A 1 217 ? -1.748 -12.117 20.000 1.00 97.44 217 TYR A O 1
ATOM 1690 N N . ASN A 1 218 ? -3.132 -13.072 21.470 1.00 96.31 218 ASN A N 1
ATOM 1691 C CA . ASN A 1 218 ? -3.416 -14.211 20.597 1.00 96.31 218 ASN A CA 1
ATOM 1692 C C . ASN A 1 218 ? -4.257 -13.811 19.378 1.00 96.31 218 ASN A C 1
ATOM 1694 O O . ASN A 1 218 ? -3.981 -14.305 18.284 1.00 96.31 218 ASN A O 1
ATOM 1698 N N . LYS A 1 219 ? -5.235 -12.910 19.531 1.00 95.62 219 LYS A N 1
ATOM 1699 C CA . LYS A 1 219 ? -6.074 -12.425 18.426 1.00 95.62 219 LYS A CA 1
ATOM 1700 C C . LYS A 1 219 ? -5.262 -11.584 17.438 1.00 95.62 219 LYS A C 1
ATOM 1702 O O . LYS A 1 219 ? -5.364 -11.791 16.230 1.00 95.62 219 LYS A O 1
ATOM 1707 N N . ALA A 1 220 ? -4.378 -10.719 17.938 1.00 97.19 220 ALA A N 1
ATOM 1708 C CA . ALA A 1 220 ? -3.527 -9.837 17.137 1.00 97.19 220 ALA A CA 1
ATOM 1709 C C . ALA A 1 220 ? -2.461 -10.552 16.276 1.00 97.19 220 ALA A C 1
ATOM 1711 O O . ALA A 1 220 ? -1.782 -9.910 15.468 1.00 97.19 220 ALA A O 1
ATOM 1712 N N . LYS A 1 221 ? -2.317 -11.880 16.377 1.00 97.69 221 LYS A N 1
ATOM 1713 C CA . LYS A 1 221 ? -1.492 -12.676 15.449 1.00 97.69 221 LYS A CA 1
ATOM 1714 C C . LYS A 1 221 ? -1.977 -12.562 14.004 1.00 97.69 221 LYS A C 1
ATOM 1716 O O . LYS A 1 221 ? -1.155 -12.545 13.095 1.00 97.69 221 LYS A O 1
ATOM 1721 N N . ALA A 1 222 ? -3.285 -12.387 13.814 1.00 98.06 222 ALA A N 1
ATOM 1722 C CA . ALA A 1 222 ? -3.922 -12.161 12.520 1.00 98.06 222 ALA A CA 1
ATOM 1723 C C . ALA A 1 222 ? -3.646 -10.771 11.897 1.00 98.06 222 ALA A C 1
ATOM 1725 O O . ALA A 1 222 ? -4.107 -10.524 10.785 1.00 98.06 222 ALA A O 1
ATOM 1726 N N . ILE A 1 223 ? -2.917 -9.874 12.582 1.00 98.25 223 ILE A N 1
ATOM 1727 C CA . ILE A 1 223 ? -2.451 -8.584 12.036 1.00 98.25 223 ILE A CA 1
ATOM 1728 C C . ILE A 1 223 ? -1.139 -8.765 11.260 1.00 98.25 223 ILE A C 1
ATOM 1730 O O . ILE A 1 223 ? -0.203 -9.405 11.762 1.00 98.25 223 ILE A O 1
ATOM 1734 N N . CYS A 1 224 ? -1.042 -8.106 10.108 1.00 98.12 224 CYS A N 1
ATOM 1735 C CA . CYS A 1 224 ? 0.173 -7.934 9.320 1.00 98.12 224 CYS A CA 1
ATOM 1736 C C . CYS A 1 224 ? 0.536 -6.453 9.123 1.00 98.12 224 CYS A C 1
ATOM 1738 O O . CYS A 1 224 ? -0.331 -5.574 9.081 1.00 98.12 224 CYS A O 1
ATOM 1740 N N . ARG A 1 225 ? 1.841 -6.203 8.979 1.00 95.75 225 ARG A N 1
ATOM 1741 C CA . ARG A 1 225 ? 2.400 -4.957 8.446 1.00 95.75 225 ARG A CA 1
ATOM 1742 C C . ARG A 1 225 ? 2.352 -5.029 6.925 1.00 95.75 225 ARG A C 1
ATOM 1744 O O . ARG A 1 225 ? 2.809 -6.021 6.364 1.00 95.75 225 ARG A O 1
ATOM 1751 N N . LEU A 1 226 ? 1.850 -3.987 6.277 1.00 93.88 226 LEU A N 1
ATOM 1752 C CA . LEU A 1 226 ? 1.962 -3.799 4.833 1.00 93.88 226 LEU A CA 1
ATOM 1753 C C . LEU A 1 226 ? 3.173 -2.904 4.562 1.00 93.88 226 LEU A C 1
ATOM 1755 O O . LEU A 1 226 ? 3.277 -1.817 5.138 1.00 93.88 226 LEU A O 1
ATOM 1759 N N . LYS A 1 227 ? 4.066 -3.352 3.678 1.00 88.31 227 LYS A N 1
ATOM 1760 C CA . LYS A 1 227 ? 5.108 -2.524 3.051 1.00 88.31 227 LYS A CA 1
ATOM 1761 C C . LYS A 1 227 ? 4.826 -2.500 1.549 1.00 88.31 227 LYS A C 1
ATOM 1763 O O . LYS A 1 227 ? 4.899 -3.547 0.910 1.00 88.31 227 LYS A O 1
ATOM 1768 N N . ILE A 1 228 ? 4.427 -1.345 1.027 1.00 82.12 228 ILE A N 1
ATOM 1769 C CA . ILE A 1 228 ? 3.777 -1.180 -0.281 1.00 82.12 228 ILE A CA 1
ATOM 1770 C C . ILE A 1 228 ? 4.754 -0.479 -1.226 1.00 82.12 228 ILE A C 1
ATOM 1772 O O . ILE A 1 228 ? 5.043 0.701 -1.029 1.00 82.12 228 ILE A O 1
ATOM 1776 N N . ALA A 1 229 ? 5.256 -1.193 -2.240 1.00 72.50 229 ALA A N 1
ATOM 1777 C CA . ALA A 1 229 ? 6.078 -0.637 -3.322 1.00 72.50 229 ALA A CA 1
ATOM 1778 C C . ALA A 1 229 ? 7.236 0.278 -2.846 1.00 72.50 229 ALA A C 1
ATOM 1780 O O . ALA A 1 229 ? 7.442 1.363 -3.386 1.00 72.50 229 ALA A O 1
ATOM 1781 N N . GLY A 1 230 ? 7.931 -0.096 -1.763 1.00 67.38 230 GLY A N 1
ATOM 1782 C CA . GLY A 1 230 ? 8.970 0.713 -1.109 1.00 67.38 230 GLY A CA 1
ATOM 1783 C C . GLY A 1 230 ? 8.451 1.920 -0.309 1.00 67.38 230 GLY A C 1
ATOM 1784 O O . GLY A 1 230 ? 8.929 2.169 0.799 1.00 67.38 230 GLY A O 1
ATOM 1785 N N . LYS A 1 231 ? 7.478 2.660 -0.855 1.00 65.81 231 LYS A N 1
ATOM 1786 C CA . LYS A 1 231 ? 7.078 4.015 -0.427 1.00 65.81 231 LYS A CA 1
ATOM 1787 C C . LYS A 1 231 ? 5.950 4.053 0.615 1.00 65.81 231 LYS A C 1
ATOM 1789 O O . LYS A 1 231 ? 5.890 4.981 1.418 1.00 65.81 231 LYS A O 1
ATOM 1794 N N . GLY A 1 232 ? 5.044 3.074 0.618 1.00 71.25 232 GLY A N 1
ATOM 1795 C CA . GLY A 1 232 ? 3.876 3.041 1.508 1.00 71.25 232 GLY A CA 1
ATOM 1796 C C . GLY A 1 232 ? 4.035 2.099 2.704 1.00 71.25 232 GLY A C 1
ATOM 1797 O O . GLY A 1 232 ? 4.633 1.028 2.598 1.00 71.25 232 GLY A O 1
ATOM 1798 N N . THR A 1 233 ? 3.435 2.453 3.845 1.00 79.06 233 THR A N 1
ATOM 1799 C CA . THR A 1 233 ? 3.264 1.529 4.982 1.00 79.06 233 THR A CA 1
ATOM 1800 C C . THR A 1 233 ? 1.849 1.622 5.538 1.00 79.06 233 THR A C 1
ATOM 1802 O O . THR A 1 233 ? 1.320 2.723 5.661 1.00 79.06 233 THR A O 1
ATOM 1805 N N . CYS A 1 234 ? 1.250 0.476 5.867 1.00 88.56 234 CYS A N 1
ATOM 1806 C CA . CYS A 1 234 ? -0.094 0.371 6.442 1.00 88.56 234 CYS A CA 1
ATOM 1807 C C . CYS A 1 234 ? -0.224 -0.862 7.353 1.00 88.56 234 CYS A C 1
ATOM 1809 O O . CYS A 1 234 ? 0.693 -1.680 7.478 1.00 88.56 234 CYS A O 1
ATOM 1811 N N . THR A 1 235 ? -1.398 -1.025 7.957 1.00 97.56 235 THR A N 1
ATOM 1812 C CA . THR A 1 235 ? -1.812 -2.207 8.714 1.00 97.56 235 THR A CA 1
ATOM 1813 C C . THR A 1 235 ? -2.915 -2.956 7.961 1.00 97.56 235 THR A C 1
ATOM 1815 O O . THR A 1 235 ? -3.767 -2.356 7.312 1.00 97.56 235 THR A O 1
ATOM 1818 N N . GLY A 1 236 ? -2.926 -4.283 8.049 1.00 98.44 236 GLY A N 1
ATOM 1819 C CA . GLY A 1 236 ? -4.011 -5.111 7.523 1.00 98.44 236 GLY A CA 1
ATOM 1820 C C . GLY A 1 236 ? -4.201 -6.369 8.359 1.00 98.44 236 GLY A C 1
ATOM 1821 O O . GLY A 1 236 ? -3.321 -6.749 9.136 1.00 98.44 236 GLY A O 1
ATOM 1822 N N . TRP A 1 237 ? -5.352 -7.024 8.238 1.00 98.69 237 TRP A N 1
ATOM 1823 C CA . TRP A 1 237 ? -5.695 -8.149 9.109 1.00 98.69 237 TRP A CA 1
ATOM 1824 C C . TRP A 1 237 ? -6.545 -9.222 8.437 1.00 98.69 237 TRP A C 1
ATOM 1826 O O . TRP A 1 237 ? -7.385 -8.926 7.591 1.00 98.69 237 TRP A O 1
ATOM 1836 N N . LEU A 1 238 ? -6.329 -10.481 8.831 1.00 98.56 238 LEU A N 1
ATOM 1837 C CA . LEU A 1 238 ? -7.022 -11.630 8.245 1.00 98.56 238 LEU A CA 1
ATOM 1838 C C . LEU A 1 238 ? -8.496 -11.664 8.663 1.00 98.56 238 LEU A C 1
ATOM 1840 O O . LEU A 1 238 ? -8.798 -11.838 9.848 1.00 98.56 238 LEU A O 1
ATOM 1844 N N . VAL A 1 239 ? -9.400 -11.548 7.691 1.00 96.94 239 VAL A N 1
ATOM 1845 C CA . VAL A 1 239 ? -10.854 -11.581 7.875 1.00 96.94 239 VAL A CA 1
ATOM 1846 C C . VAL A 1 239 ? -11.428 -12.915 7.386 1.00 96.94 239 VAL A C 1
ATOM 1848 O O . VAL A 1 239 ? -11.345 -13.275 6.211 1.00 96.94 239 VAL A O 1
ATOM 1851 N N . GLY A 1 240 ? -12.017 -13.678 8.310 1.00 91.50 240 GLY A N 1
ATOM 1852 C CA . GLY A 1 240 ? -12.528 -15.022 8.021 1.00 91.50 240 GLY A CA 1
ATOM 1853 C C . GLY A 1 240 ? -11.445 -16.058 7.642 1.00 91.50 240 GLY A C 1
ATOM 1854 O O . GLY A 1 240 ? -10.247 -15.770 7.633 1.00 91.50 240 GLY A O 1
ATOM 1855 N N . PRO A 1 241 ? -11.846 -17.303 7.329 1.00 90.81 241 PRO A N 1
ATOM 1856 C CA . PRO A 1 241 ? -10.917 -18.411 7.083 1.00 90.81 241 PRO A CA 1
ATOM 1857 C C . PRO A 1 241 ? -10.266 -18.407 5.686 1.00 90.81 241 PRO A C 1
ATOM 1859 O O . PRO A 1 241 ? -9.424 -19.257 5.409 1.00 90.81 241 PRO A O 1
ATOM 1862 N N . ASN A 1 242 ? -10.649 -17.489 4.794 1.00 90.06 242 ASN A N 1
ATOM 1863 C CA . ASN A 1 242 ? -10.417 -17.594 3.345 1.00 90.06 242 ASN A CA 1
ATOM 1864 C C . ASN A 1 242 ? -9.102 -16.955 2.849 1.00 90.06 242 ASN A C 1
ATOM 1866 O O . ASN A 1 242 ? -8.995 -16.614 1.669 1.00 90.06 242 ASN A O 1
ATOM 1870 N N . ASN A 1 243 ? -8.120 -16.777 3.744 1.00 95.56 243 ASN A N 1
ATOM 1871 C CA . ASN A 1 243 ? -6.851 -16.071 3.492 1.00 95.56 243 ASN A CA 1
ATOM 1872 C C . ASN A 1 243 ? -7.054 -14.659 2.891 1.00 95.56 243 ASN A C 1
ATOM 1874 O O . ASN A 1 243 ? -6.283 -14.213 2.041 1.00 95.56 243 ASN A O 1
ATOM 1878 N N . LEU A 1 244 ? -8.116 -13.974 3.329 1.00 97.94 244 LEU A N 1
ATOM 1879 C CA . LEU A 1 244 ? -8.444 -12.599 2.955 1.00 97.94 244 LEU A CA 1
ATOM 1880 C C . LEU A 1 244 ? -7.883 -11.626 3.995 1.00 97.94 244 LEU A C 1
ATOM 1882 O O . LEU A 1 244 ? -8.077 -11.845 5.187 1.00 97.94 244 LEU A O 1
ATOM 1886 N N . VAL A 1 245 ? -7.240 -10.548 3.556 1.00 98.69 245 VAL A N 1
ATOM 1887 C CA . VAL A 1 245 ? -6.814 -9.405 4.372 1.00 98.69 245 VAL A CA 1
ATOM 1888 C C . VAL A 1 245 ? -7.729 -8.216 4.100 1.00 98.69 245 VAL A C 1
ATOM 1890 O O . VAL A 1 245 ? -7.982 -7.896 2.942 1.00 98.69 245 VAL A O 1
ATOM 1893 N N . LEU A 1 246 ? -8.186 -7.542 5.156 1.00 98.69 246 LEU A N 1
ATOM 1894 C CA . LEU A 1 246 ? -8.827 -6.229 5.068 1.00 98.69 246 LEU A CA 1
ATOM 1895 C C . LEU A 1 246 ? -7.835 -5.128 5.485 1.00 98.69 246 LEU A C 1
ATOM 1897 O O . LEU A 1 246 ? -7.085 -5.298 6.449 1.00 98.69 246 LEU A O 1
ATOM 1901 N N . THR A 1 247 ? -7.839 -4.012 4.758 1.00 98.25 247 THR A N 1
ATOM 1902 C CA . THR A 1 247 ? -7.082 -2.771 5.030 1.00 98.25 247 THR A CA 1
ATOM 1903 C C . THR A 1 247 ? -7.829 -1.572 4.412 1.00 98.25 247 THR A C 1
ATOM 1905 O O . THR A 1 247 ? -8.927 -1.762 3.884 1.00 98.25 247 THR A O 1
ATOM 1908 N N . ASN A 1 248 ? -7.297 -0.346 4.482 1.00 89.88 248 ASN A N 1
ATOM 1909 C CA . ASN A 1 248 ? -7.905 0.813 3.810 1.00 89.88 248 ASN A CA 1
ATOM 1910 C C . ASN A 1 248 ? -7.678 0.798 2.292 1.00 89.88 248 ASN A C 1
ATOM 1912 O O . ASN A 1 248 ? -6.710 0.213 1.808 1.00 89.88 248 ASN A O 1
ATOM 1916 N N . ARG A 1 249 ? -8.518 1.515 1.539 1.00 85.12 249 ARG A N 1
ATOM 1917 C CA . ARG A 1 249 ? -8.287 1.715 0.104 1.00 85.12 249 ARG A CA 1
ATOM 1918 C C . ARG A 1 249 ? -7.088 2.629 -0.127 1.00 85.12 249 ARG A C 1
ATOM 1920 O O . ARG A 1 249 ? -6.265 2.308 -0.968 1.00 85.12 249 ARG A O 1
ATOM 1927 N N . HIS A 1 250 ? -6.915 3.701 0.648 1.00 77.38 250 HIS A N 1
ATOM 1928 C CA . HIS A 1 250 ? -5.742 4.585 0.501 1.00 77.38 250 HIS A CA 1
ATOM 1929 C C . HIS A 1 250 ? -4.385 3.893 0.791 1.00 77.38 250 HIS A C 1
ATOM 1931 O O . HIS A 1 250 ? -3.326 4.482 0.588 1.00 77.38 250 HIS A O 1
ATOM 1937 N N . CYS A 1 251 ? -4.401 2.640 1.263 1.00 80.94 251 CYS A N 1
ATOM 1938 C CA . CYS A 1 251 ? -3.228 1.767 1.347 1.00 80.94 251 CYS A CA 1
ATOM 1939 C C . CYS A 1 251 ? -3.019 0.909 0.087 1.00 80.94 251 CYS A C 1
ATOM 1941 O O . CYS A 1 251 ? -1.883 0.593 -0.254 1.00 80.94 251 CYS A O 1
ATOM 1943 N N . ILE A 1 252 ? -4.108 0.478 -0.553 1.00 83.81 252 ILE A N 1
ATOM 1944 C CA . ILE A 1 252 ? -4.156 -0.470 -1.670 1.00 83.81 252 ILE A CA 1
ATOM 1945 C C . ILE A 1 252 ? -5.268 0.005 -2.617 1.00 83.81 252 ILE A C 1
ATOM 1947 O O . ILE A 1 252 ? -6.439 -0.338 -2.441 1.00 83.81 252 ILE A O 1
ATOM 1951 N N . GLU A 1 253 ? -4.912 0.827 -3.605 1.00 79.31 253 GLU A N 1
ATOM 1952 C CA . GLU A 1 253 ? -5.882 1.419 -4.537 1.00 79.31 253 GLU A CA 1
ATOM 1953 C C . GLU A 1 253 ? -6.109 0.567 -5.787 1.00 79.31 253 GLU A C 1
ATOM 1955 O O . GLU A 1 253 ? -7.106 0.743 -6.488 1.00 79.31 253 GLU A O 1
ATOM 1960 N N . SER A 1 254 ? -5.178 -0.343 -6.075 1.00 77.75 254 SER A N 1
ATOM 1961 C CA . SER A 1 254 ? -5.123 -1.106 -7.315 1.00 77.75 254 SER A CA 1
ATOM 1962 C C . SER A 1 254 ? -4.587 -2.525 -7.107 1.00 77.75 254 SER A C 1
ATOM 1964 O O . SER A 1 254 ? -3.934 -2.838 -6.106 1.00 77.75 254 SER A O 1
ATOM 1966 N N . GLN A 1 255 ? -4.784 -3.388 -8.110 1.00 83.12 255 GLN A N 1
ATOM 1967 C CA . GLN A 1 255 ? -4.072 -4.668 -8.180 1.00 83.12 255 GLN A CA 1
ATOM 1968 C C . GLN A 1 255 ? -2.545 -4.454 -8.207 1.00 83.12 255 GLN A C 1
ATOM 1970 O O . GLN A 1 255 ? -1.822 -5.260 -7.635 1.00 83.12 255 GLN A O 1
ATOM 1975 N N . ALA A 1 256 ? -2.046 -3.352 -8.783 1.00 77.00 256 ALA A N 1
ATOM 1976 C CA . ALA A 1 256 ? -0.617 -3.042 -8.809 1.00 77.00 256 ALA A CA 1
ATOM 1977 C C . ALA A 1 256 ? -0.035 -2.753 -7.408 1.00 77.00 256 ALA A C 1
ATOM 1979 O O . ALA A 1 256 ? 1.125 -3.082 -7.159 1.00 77.00 256 ALA A O 1
ATOM 1980 N N . ASP A 1 257 ? -0.823 -2.215 -6.469 1.00 81.00 257 ASP A N 1
ATOM 1981 C CA . ASP A 1 257 ? -0.396 -2.075 -5.070 1.00 81.00 257 ASP A CA 1
ATOM 1982 C C . ASP A 1 257 ? -0.387 -3.442 -4.362 1.00 81.00 257 ASP A C 1
ATOM 1984 O O . ASP A 1 257 ? 0.601 -3.783 -3.711 1.00 81.00 257 ASP A O 1
ATOM 1988 N N . VAL A 1 258 ? -1.428 -4.273 -4.548 1.00 86.81 258 VAL A N 1
ATOM 1989 C CA . VAL A 1 258 ? -1.467 -5.676 -4.060 1.00 86.81 258 VAL A CA 1
ATOM 1990 C C . VAL A 1 258 ? -0.238 -6.459 -4.527 1.00 86.81 258 VAL A C 1
ATOM 1992 O O . VAL A 1 258 ? 0.385 -7.181 -3.749 1.00 86.81 258 VAL A O 1
ATOM 1995 N N . ASP A 1 259 ? 0.112 -6.278 -5.796 1.00 82.56 259 ASP A N 1
ATOM 1996 C CA . ASP A 1 259 ? 1.174 -6.966 -6.525 1.00 82.56 259 ASP A CA 1
ATOM 1997 C C . ASP A 1 259 ? 2.596 -6.611 -6.075 1.00 82.56 259 ASP A C 1
ATOM 1999 O O . ASP A 1 259 ? 3.532 -7.353 -6.385 1.00 82.56 259 ASP A O 1
ATOM 2003 N N . ASN A 1 260 ? 2.748 -5.494 -5.360 1.00 83.12 260 ASN A N 1
ATOM 2004 C CA . ASN A 1 260 ? 4.016 -4.946 -4.878 1.00 83.12 260 ASN A CA 1
ATOM 2005 C C . ASN A 1 260 ? 4.034 -4.764 -3.345 1.00 83.12 260 ASN A C 1
ATOM 2007 O O . ASN A 1 260 ? 4.899 -4.062 -2.814 1.00 83.12 260 ASN A O 1
ATOM 2011 N N . THR A 1 261 ? 3.090 -5.384 -2.625 1.00 89.75 261 THR A N 1
ATOM 2012 C CA . THR A 1 261 ? 2.977 -5.288 -1.162 1.00 89.75 261 THR A CA 1
ATOM 2013 C C . THR A 1 261 ? 3.463 -6.550 -0.458 1.00 89.75 261 THR A C 1
ATOM 2015 O O . THR A 1 261 ? 2.966 -7.648 -0.698 1.00 89.75 261 THR A O 1
ATOM 2018 N N . ASP A 1 262 ? 4.387 -6.383 0.488 1.00 93.69 262 ASP A N 1
ATOM 2019 C CA . ASP A 1 262 ? 4.739 -7.434 1.443 1.00 93.69 262 ASP A CA 1
ATOM 2020 C C . ASP A 1 262 ? 3.730 -7.439 2.596 1.00 93.69 262 ASP A C 1
ATOM 2022 O O . ASP A 1 262 ? 3.660 -6.476 3.367 1.00 93.69 262 ASP A O 1
ATOM 2026 N N . PHE A 1 263 ? 2.990 -8.538 2.760 1.00 97.12 263 PHE A N 1
ATOM 2027 C CA . PHE A 1 263 ? 2.084 -8.745 3.892 1.00 97.12 263 PHE A CA 1
ATOM 2028 C C . PHE A 1 263 ? 2.828 -9.497 5.002 1.00 97.12 263 PHE A C 1
ATOM 2030 O O . PHE A 1 263 ? 2.922 -10.726 4.999 1.00 97.12 263 PHE A O 1
ATOM 2037 N N . GLN A 1 264 ? 3.415 -8.748 5.936 1.00 96.38 264 GLN A N 1
ATOM 2038 C CA . GLN A 1 264 ? 4.369 -9.257 6.924 1.00 96.38 264 GLN A CA 1
ATOM 2039 C C . GLN A 1 264 ? 3.678 -9.594 8.257 1.00 96.38 264 GLN A C 1
ATOM 2041 O O . GLN A 1 264 ? 3.329 -8.713 9.048 1.00 96.38 264 GLN A O 1
ATOM 2046 N N . PHE A 1 265 ? 3.480 -10.884 8.527 1.00 98.00 265 PHE A N 1
ATOM 2047 C CA . PHE A 1 265 ? 2.850 -11.387 9.750 1.00 98.00 265 PHE A CA 1
ATOM 2048 C C . PHE A 1 265 ? 3.868 -11.587 10.874 1.00 98.00 265 PHE A C 1
ATOM 2050 O O . PHE A 1 265 ? 4.993 -12.019 10.647 1.00 98.00 265 PHE A O 1
ATOM 2057 N N . MET A 1 266 ? 3.443 -11.318 12.112 1.00 96.25 266 MET A N 1
ATOM 2058 C CA . MET A 1 266 ? 4.284 -11.390 13.321 1.00 96.25 266 MET A CA 1
ATOM 2059 C C . MET A 1 266 ? 5.498 -10.440 13.347 1.00 96.25 266 MET A C 1
ATOM 2061 O O . MET A 1 266 ? 6.422 -10.672 14.115 1.00 96.25 266 MET A O 1
ATOM 2065 N N . ALA A 1 267 ? 5.467 -9.332 12.596 1.00 94.75 267 ALA A N 1
ATOM 2066 C CA . ALA A 1 267 ? 6.457 -8.251 12.671 1.00 94.75 267 ALA A CA 1
ATOM 2067 C C . ALA A 1 267 ? 6.377 -7.470 14.006 1.00 94.75 267 ALA A C 1
ATOM 2069 O O . ALA A 1 267 ? 5.950 -6.320 14.048 1.00 94.75 267 ALA A O 1
ATOM 2070 N N . GLU A 1 268 ? 6.739 -8.103 15.121 1.00 94.69 268 GLU A N 1
ATOM 2071 C CA . GLU A 1 268 ? 6.686 -7.562 16.489 1.00 94.69 268 GLU A CA 1
ATOM 2072 C C . GLU A 1 268 ? 8.059 -7.609 17.178 1.00 94.69 268 GLU A C 1
ATOM 2074 O O . GLU A 1 268 ? 8.920 -8.393 16.782 1.00 94.69 268 GLU A O 1
ATOM 2079 N N . GLY A 1 269 ? 8.281 -6.767 18.193 1.00 91.75 269 GLY A N 1
ATOM 2080 C CA . GLY A 1 269 ? 9.521 -6.774 18.982 1.00 91.75 269 GLY A CA 1
ATOM 2081 C C . GLY A 1 269 ? 9.690 -8.055 19.808 1.00 91.75 269 GLY A C 1
ATOM 2082 O O . GLY A 1 269 ? 8.708 -8.696 20.189 1.00 91.75 269 GLY A O 1
ATOM 2083 N N . ALA A 1 270 ? 10.934 -8.441 20.109 1.00 92.25 270 ALA A N 1
ATOM 2084 C CA . ALA A 1 270 ? 11.218 -9.682 20.836 1.00 92.25 270 ALA A CA 1
ATOM 2085 C C . ALA A 1 270 ? 10.941 -9.549 22.343 1.00 92.25 270 ALA A C 1
ATOM 2087 O O . ALA A 1 270 ? 10.513 -10.508 22.990 1.00 92.25 270 ALA A O 1
ATOM 2088 N N . ASN A 1 271 ? 11.167 -8.356 22.894 1.00 93.62 271 ASN A N 1
ATOM 2089 C CA . ASN A 1 271 ? 10.985 -8.008 24.297 1.00 93.62 271 ASN A CA 1
ATOM 2090 C C . ASN A 1 271 ? 10.181 -6.708 24.415 1.00 93.62 271 ASN A C 1
ATOM 2092 O O . ASN A 1 271 ? 10.241 -5.846 23.543 1.00 93.62 271 ASN A O 1
ATOM 2096 N N . CYS A 1 272 ? 9.468 -6.532 25.530 1.00 91.62 272 CYS A N 1
ATOM 2097 C CA . CYS A 1 272 ? 8.611 -5.360 25.737 1.00 91.62 272 CYS A CA 1
ATOM 2098 C C . CYS A 1 272 ? 9.370 -4.025 25.599 1.00 91.62 272 CYS A C 1
ATOM 2100 O O . CYS A 1 272 ? 8.885 -3.108 24.945 1.00 91.62 272 CYS A O 1
ATOM 2102 N N . GLY A 1 273 ? 10.581 -3.949 26.163 1.00 87.75 273 GLY A N 1
ATOM 2103 C CA . GLY A 1 273 ? 11.448 -2.767 26.117 1.00 87.75 273 GLY A CA 1
ATOM 2104 C C . GLY A 1 273 ? 12.445 -2.720 24.953 1.00 87.75 273 GLY A C 1
ATOM 2105 O O . GLY A 1 273 ? 13.444 -2.014 25.073 1.00 87.75 273 GLY A O 1
ATOM 2106 N N . ASP A 1 274 ? 12.236 -3.484 23.875 1.00 86.19 274 ASP A N 1
ATOM 2107 C CA . ASP A 1 274 ? 12.964 -3.250 22.619 1.00 86.19 274 ASP A CA 1
ATOM 2108 C C . ASP A 1 274 ? 12.474 -1.941 21.961 1.00 86.19 274 ASP A C 1
ATOM 2110 O O . ASP A 1 274 ? 11.363 -1.478 22.234 1.00 86.19 274 ASP A O 1
ATOM 2114 N N . SER A 1 275 ? 13.273 -1.349 21.062 1.00 83.25 275 SER A N 1
ATOM 2115 C CA . SER A 1 275 ? 12.810 -0.213 20.246 1.00 83.25 275 SER A CA 1
ATOM 2116 C C . SER A 1 275 ? 11.537 -0.578 19.481 1.00 83.25 275 SER A C 1
ATOM 2118 O O . SER A 1 275 ? 11.475 -1.649 18.875 1.00 83.25 275 SER A O 1
ATOM 2120 N N . LYS A 1 276 ? 10.562 0.341 19.435 1.00 81.56 276 LYS A N 1
ATOM 2121 C CA . LYS A 1 276 ? 9.326 0.197 18.648 1.00 81.56 276 LYS A CA 1
ATOM 2122 C C . LYS A 1 276 ? 9.598 -0.098 17.168 1.00 81.56 276 LYS A C 1
ATOM 2124 O O . LYS A 1 276 ? 8.779 -0.733 16.517 1.00 81.56 276 LYS A O 1
ATOM 2129 N N . THR A 1 277 ? 10.732 0.339 16.619 1.00 75.19 277 THR A N 1
ATOM 2130 C CA . THR A 1 277 ? 11.137 0.062 15.229 1.00 75.19 277 THR A CA 1
ATOM 2131 C C . THR A 1 277 ? 11.550 -1.393 14.986 1.00 75.19 277 THR A C 1
ATOM 2133 O O . THR A 1 277 ? 11.377 -1.900 13.880 1.00 75.19 277 THR A O 1
ATOM 2136 N N . LYS A 1 278 ? 12.066 -2.088 16.007 1.00 79.62 278 LYS A N 1
ATOM 2137 C CA . LYS A 1 278 ? 12.759 -3.370 15.862 1.00 79.62 278 LYS A CA 1
ATOM 2138 C C . LYS A 1 278 ? 11.803 -4.562 15.888 1.00 79.62 278 LYS A C 1
ATOM 2140 O O . LYS A 1 278 ? 11.045 -4.740 16.838 1.00 79.62 278 LYS A O 1
ATOM 2145 N N . THR A 1 279 ? 11.921 -5.451 14.902 1.00 86.06 279 THR A N 1
ATOM 2146 C CA . THR A 1 279 ? 11.195 -6.732 14.871 1.00 86.06 279 THR A CA 1
ATOM 2147 C C . THR A 1 279 ? 12.056 -7.910 15.357 1.00 86.06 279 THR A C 1
ATOM 2149 O O . THR A 1 279 ? 13.283 -7.835 15.429 1.00 86.06 279 THR A O 1
ATOM 2152 N N . ALA A 1 280 ? 11.401 -9.020 15.699 1.00 87.81 280 ALA A N 1
ATOM 2153 C CA . ALA A 1 280 ? 12.000 -10.307 16.060 1.00 87.81 280 ALA A CA 1
ATOM 2154 C C . ALA A 1 280 ? 12.157 -11.266 14.858 1.00 87.81 280 ALA A C 1
ATOM 2156 O O . ALA A 1 280 ? 12.354 -12.469 15.050 1.00 87.81 280 ALA A O 1
ATOM 2157 N N . GLY A 1 281 ? 12.021 -10.748 13.632 1.00 86.25 281 GLY A N 1
ATOM 2158 C CA . GLY A 1 281 ? 11.684 -11.526 12.438 1.00 86.25 281 GLY A CA 1
ATOM 2159 C C . GLY A 1 281 ? 10.167 -11.637 12.230 1.00 86.25 281 GLY A C 1
ATOM 2160 O O . GLY A 1 281 ? 9.375 -11.351 13.127 1.00 86.25 281 GLY A O 1
ATOM 2161 N N . TYR A 1 282 ? 9.764 -12.021 11.020 1.00 93.12 282 TYR A N 1
ATOM 2162 C CA . TYR A 1 282 ? 8.372 -12.111 10.572 1.00 93.12 282 TYR A CA 1
ATOM 2163 C C . TYR A 1 282 ? 8.250 -13.104 9.410 1.00 93.12 282 TYR A C 1
ATOM 2165 O O . TYR A 1 282 ? 9.250 -13.535 8.840 1.00 93.12 282 TYR A O 1
ATOM 2173 N N . ASP A 1 283 ? 7.020 -13.457 9.043 1.00 94.56 283 ASP A N 1
ATOM 2174 C CA . ASP A 1 283 ? 6.723 -14.232 7.836 1.00 94.56 283 ASP A CA 1
ATOM 2175 C C . ASP A 1 283 ? 6.124 -13.312 6.758 1.00 94.56 283 ASP A C 1
ATOM 2177 O O . ASP A 1 283 ? 5.154 -12.603 7.034 1.00 94.56 283 ASP A O 1
ATOM 2181 N N . VAL A 1 284 ? 6.654 -13.342 5.533 1.00 94.06 284 VAL A N 1
ATOM 2182 C CA . VAL A 1 284 ? 6.127 -12.569 4.390 1.00 94.06 284 VAL A CA 1
ATOM 2183 C C . VAL A 1 284 ? 5.133 -13.407 3.586 1.00 94.06 284 VAL A C 1
ATOM 2185 O O . VAL A 1 284 ? 5.387 -14.579 3.310 1.00 94.06 284 VAL A O 1
ATOM 2188 N N . TYR A 1 285 ? 4.018 -12.794 3.189 1.00 95.38 285 TYR A N 1
ATOM 2189 C CA . TYR A 1 285 ? 3.041 -13.358 2.259 1.00 95.38 285 TYR A CA 1
ATOM 2190 C C . TYR A 1 285 ? 2.803 -12.405 1.086 1.00 95.38 285 TYR A C 1
ATOM 2192 O O . TYR A 1 285 ? 2.919 -11.187 1.224 1.00 95.38 285 TYR A O 1
ATOM 2200 N N . GLU A 1 286 ? 2.456 -12.989 -0.059 1.00 92.00 286 GLU A N 1
ATOM 2201 C CA . GLU A 1 286 ? 2.208 -12.286 -1.319 1.00 92.00 286 GLU A CA 1
ATOM 2202 C C . GLU A 1 286 ? 0.720 -12.002 -1.526 1.00 92.00 286 GLU A C 1
ATOM 2204 O O . GLU A 1 286 ? -0.128 -12.852 -1.229 1.00 92.00 286 GLU A O 1
ATOM 2209 N N . GLY A 1 287 ? 0.414 -10.845 -2.112 1.00 92.50 287 GLY A N 1
ATOM 2210 C CA . GLY A 1 287 ? -0.900 -10.554 -2.676 1.00 92.50 287 GLY A CA 1
ATOM 2211 C C . GLY A 1 287 ? -1.183 -11.384 -3.935 1.00 92.50 287 GLY A C 1
ATOM 2212 O O . GLY A 1 287 ? -0.293 -11.619 -4.750 1.00 92.50 287 GLY A O 1
ATOM 2213 N N . ALA A 1 288 ? -2.425 -11.847 -4.090 1.00 88.31 288 ALA A N 1
ATOM 2214 C CA . ALA A 1 288 ? -2.872 -12.649 -5.233 1.00 88.31 288 ALA A CA 1
ATOM 2215 C C . ALA A 1 288 ? -3.982 -11.978 -6.061 1.00 88.31 288 ALA A C 1
ATOM 2217 O O . ALA A 1 288 ? -4.056 -12.195 -7.266 1.00 88.31 288 ALA A O 1
ATOM 2218 N N . GLU A 1 289 ? -4.872 -11.222 -5.412 1.00 91.88 289 GLU A N 1
ATOM 2219 C CA . GLU A 1 289 ? -6.116 -10.695 -5.995 1.00 91.88 289 GLU A CA 1
ATOM 2220 C C . GLU A 1 289 ? -6.631 -9.538 -5.123 1.00 91.88 289 GLU A C 1
ATOM 2222 O O . GLU A 1 289 ? -6.775 -9.710 -3.909 1.00 91.88 289 GLU A O 1
ATOM 2227 N N . LEU A 1 290 ? -6.937 -8.384 -5.720 1.00 92.88 290 LEU A N 1
ATOM 2228 C CA . LEU A 1 290 ? -7.794 -7.360 -5.120 1.00 92.88 290 LEU A CA 1
ATOM 2229 C C . LEU A 1 290 ? -9.254 -7.798 -5.320 1.00 92.88 290 LEU A C 1
ATOM 2231 O O . LEU A 1 290 ? -9.801 -7.704 -6.414 1.00 92.88 290 LEU A O 1
ATOM 2235 N N . VAL A 1 291 ? -9.862 -8.346 -4.270 1.00 95.25 291 VAL A N 1
ATOM 2236 C CA . VAL A 1 291 ? -11.167 -9.032 -4.319 1.00 95.25 291 VAL A CA 1
ATOM 2237 C C . VAL A 1 291 ? -12.329 -8.039 -4.344 1.00 95.25 291 VAL A C 1
ATOM 2239 O O . VAL A 1 291 ? -13.340 -8.281 -5.001 1.00 95.25 291 VAL A O 1
ATOM 2242 N N . ALA A 1 292 ? -12.192 -6.943 -3.599 1.00 89.44 292 ALA A N 1
ATOM 2243 C CA . ALA A 1 292 ? -13.127 -5.825 -3.557 1.00 89.44 292 ALA A CA 1
ATOM 2244 C C . ALA A 1 292 ? -12.424 -4.583 -2.988 1.00 89.44 292 ALA A C 1
ATOM 2246 O O . ALA A 1 292 ? -11.535 -4.707 -2.145 1.00 89.44 292 ALA A O 1
ATOM 2247 N N . GLU A 1 293 ? -12.861 -3.394 -3.387 1.00 91.06 293 GLU A N 1
ATOM 2248 C CA . GLU A 1 293 ? -12.487 -2.126 -2.756 1.00 91.06 293 GLU A CA 1
ATOM 2249 C C . GLU A 1 293 ? -13.691 -1.180 -2.708 1.00 91.06 293 GLU A C 1
ATOM 2251 O O . GLU A 1 293 ? -14.726 -1.439 -3.329 1.00 91.06 293 GLU A O 1
ATOM 2256 N N . SER A 1 294 ? -13.576 -0.088 -1.955 1.00 80.12 294 SER A N 1
ATOM 2257 C CA . SER A 1 294 ? -14.484 1.043 -2.117 1.00 80.12 294 SER A CA 1
ATOM 2258 C C . SER A 1 294 ? -13.846 2.356 -1.691 1.00 80.12 294 SER A C 1
ATOM 2260 O O . SER A 1 294 ? -13.557 2.563 -0.511 1.00 80.12 294 SER A O 1
ATOM 2262 N N . PHE A 1 295 ? -13.745 3.302 -2.627 1.00 75.19 295 PHE A N 1
ATOM 2263 C CA . PHE A 1 295 ? -13.351 4.685 -2.338 1.00 75.19 295 PHE A CA 1
ATOM 2264 C C . PHE A 1 295 ? -14.273 5.350 -1.307 1.00 75.19 295 PHE A C 1
ATOM 2266 O O . PHE A 1 295 ? -13.810 5.985 -0.365 1.00 75.19 295 PHE A O 1
ATOM 2273 N N . GLN A 1 296 ? -15.590 5.152 -1.431 1.00 73.06 296 GLN A N 1
ATOM 2274 C CA . GLN A 1 296 ? -16.582 5.804 -0.568 1.00 73.06 296 GLN A CA 1
ATOM 2275 C C . GLN A 1 296 ? -16.641 5.257 0.864 1.00 73.06 296 GLN A C 1
ATOM 2277 O O . GLN A 1 296 ? -17.353 5.842 1.682 1.00 73.06 296 GLN A O 1
ATOM 2282 N N . LYS A 1 297 ? -15.965 4.138 1.152 1.00 80.00 297 LYS A N 1
ATOM 2283 C CA . LYS A 1 297 ? -15.905 3.483 2.472 1.00 80.00 297 LYS A CA 1
ATOM 2284 C C . LYS A 1 297 ? -14.468 3.161 2.907 1.00 80.00 297 LYS A C 1
ATOM 2286 O O . LYS A 1 297 ? -14.288 2.370 3.827 1.00 80.00 297 LYS A O 1
ATOM 2291 N N . ASP A 1 298 ? -13.483 3.718 2.204 1.00 82.25 298 ASP A N 1
ATOM 2292 C CA . ASP A 1 298 ? -12.039 3.541 2.389 1.00 82.25 298 ASP A CA 1
ATOM 2293 C C . ASP A 1 298 ? -11.609 2.139 2.871 1.00 82.25 298 ASP A C 1
ATOM 2295 O O . ASP A 1 298 ? -10.988 1.985 3.926 1.00 82.25 298 ASP A O 1
ATOM 2299 N N . TYR A 1 299 ? -11.940 1.099 2.096 1.00 92.19 299 TYR A N 1
ATOM 2300 C CA . TYR A 1 299 ? -11.459 -0.266 2.338 1.00 92.19 299 TYR A CA 1
ATOM 2301 C C . TYR A 1 299 ? -10.959 -0.952 1.064 1.00 92.19 299 TYR A C 1
ATOM 2303 O O . TYR A 1 299 ? -11.453 -0.693 -0.032 1.00 92.19 299 TYR A O 1
ATOM 2311 N N . ALA A 1 300 ? -10.030 -1.887 1.250 1.00 93.69 300 ALA A N 1
ATOM 2312 C CA . ALA A 1 300 ? -9.582 -2.857 0.261 1.00 93.69 300 ALA A CA 1
ATOM 2313 C C . ALA A 1 300 ? -9.551 -4.260 0.891 1.00 93.69 300 ALA A C 1
ATOM 2315 O O . ALA A 1 300 ? -9.124 -4.437 2.037 1.00 93.69 300 ALA A O 1
ATOM 2316 N N . LEU A 1 301 ? -10.017 -5.257 0.137 1.00 98.31 301 LEU A N 1
ATOM 2317 C CA . LEU A 1 301 ? -10.076 -6.669 0.508 1.00 98.31 301 LEU A CA 1
ATOM 2318 C C . LEU A 1 301 ? -9.158 -7.467 -0.428 1.00 98.31 301 LEU A C 1
ATOM 2320 O O . LEU A 1 301 ? -9.438 -7.599 -1.616 1.00 98.31 301 LEU A O 1
ATOM 2324 N N . ILE A 1 302 ? -8.071 -8.015 0.108 1.00 98.31 302 ILE A N 1
ATOM 2325 C CA . ILE A 1 302 ? -6.992 -8.654 -0.652 1.00 98.31 302 ILE A CA 1
ATOM 2326 C C . ILE A 1 302 ? -6.978 -10.155 -0.364 1.00 98.31 302 ILE A C 1
ATOM 2328 O O . ILE A 1 302 ? -7.022 -10.555 0.797 1.00 98.31 302 ILE A O 1
ATOM 2332 N N . ARG A 1 303 ? -6.846 -11.010 -1.380 1.00 96.31 303 ARG A N 1
ATOM 2333 C CA . ARG A 1 303 ? -6.511 -12.429 -1.180 1.00 96.31 303 ARG A CA 1
ATOM 2334 C C . ARG A 1 303 ? -5.002 -12.611 -1.129 1.00 96.31 303 ARG A C 1
ATOM 2336 O O . ARG A 1 303 ? -4.301 -12.119 -2.010 1.00 96.31 303 ARG A O 1
ATOM 2343 N N . LEU A 1 304 ? -4.518 -13.373 -0.154 1.00 96.38 304 LEU A N 1
ATOM 2344 C CA . LEU A 1 304 ? -3.111 -13.762 -0.065 1.00 96.38 304 LEU A CA 1
ATOM 2345 C C . LEU A 1 304 ? -2.839 -15.138 -0.685 1.00 96.38 304 LEU A C 1
ATOM 2347 O O . LEU A 1 304 ? -3.695 -16.026 -0.692 1.00 96.38 304 LEU A O 1
ATOM 2351 N N . VAL A 1 305 ? -1.609 -15.323 -1.164 1.00 92.19 305 VAL A N 1
ATOM 2352 C CA . VAL A 1 305 ? -1.058 -16.626 -1.559 1.00 92.19 305 VAL A CA 1
ATOM 2353 C C . VAL A 1 305 ? -0.735 -17.457 -0.309 1.00 92.19 305 VAL A C 1
ATOM 2355 O O . VAL A 1 305 ? -0.183 -16.944 0.660 1.00 92.19 305 VAL A O 1
ATOM 2358 N N . GLY A 1 306 ? -1.012 -18.764 -0.339 1.00 92.94 306 GLY A N 1
ATOM 2359 C CA . GLY A 1 306 ? -0.738 -19.677 0.780 1.00 92.94 306 GLY A CA 1
ATOM 2360 C C . GLY A 1 306 ? -1.837 -19.678 1.847 1.00 92.94 306 GLY A C 1
ATOM 2361 O O . GLY A 1 306 ? -2.963 -19.278 1.571 1.00 92.94 306 GLY A O 1
ATOM 2362 N N . ASP A 1 307 ? -1.511 -20.151 3.058 1.00 95.00 307 ASP A N 1
ATOM 2363 C CA . ASP A 1 307 ? -2.484 -20.421 4.135 1.00 95.00 307 ASP A CA 1
ATOM 2364 C C . ASP A 1 307 ? -2.245 -19.630 5.451 1.00 95.00 307 ASP A C 1
ATOM 2366 O O . ASP A 1 307 ? -2.204 -20.228 6.536 1.00 95.00 307 ASP A O 1
ATOM 2370 N N . PRO A 1 308 ? -2.081 -18.289 5.423 1.00 96.75 308 PRO A N 1
ATOM 2371 C CA . PRO A 1 308 ? -1.842 -17.498 6.633 1.00 96.75 308 PRO A CA 1
ATOM 2372 C C . PRO A 1 308 ? -2.977 -17.612 7.670 1.00 96.75 308 PRO A C 1
ATOM 2374 O O . PRO A 1 308 ? -2.692 -17.712 8.867 1.00 96.75 308 PRO A O 1
ATOM 2377 N N . ALA A 1 309 ? -4.250 -17.704 7.259 1.00 95.94 309 ALA A N 1
ATOM 2378 C CA . ALA A 1 309 ? -5.377 -17.848 8.193 1.00 95.94 309 ALA A CA 1
ATOM 2379 C C . ALA A 1 309 ? -5.361 -19.186 8.954 1.00 95.94 309 ALA A C 1
ATOM 2381 O O . ALA A 1 309 ? -5.835 -19.258 10.089 1.00 95.94 309 ALA A O 1
ATOM 2382 N N . ALA A 1 310 ? -4.754 -20.235 8.389 1.00 96.00 310 ALA A N 1
ATOM 2383 C CA . ALA A 1 310 ? -4.549 -21.506 9.084 1.00 96.00 310 ALA A CA 1
ATOM 2384 C C . ALA A 1 310 ? -3.390 -21.457 10.101 1.00 96.00 310 ALA A C 1
ATOM 2386 O O . ALA A 1 310 ? -3.366 -22.257 11.039 1.00 96.00 310 ALA A O 1
ATOM 2387 N N . LYS A 1 311 ? -2.434 -20.529 9.933 1.00 97.06 311 LYS A N 1
ATOM 2388 C CA . LYS A 1 311 ? -1.242 -20.386 10.788 1.00 97.06 311 LYS A CA 1
ATOM 2389 C C . LYS A 1 311 ? -1.434 -19.390 11.936 1.00 97.06 311 LYS A C 1
ATOM 2391 O O . LYS A 1 311 ? -1.003 -19.679 13.052 1.00 97.06 311 LYS A O 1
ATOM 2396 N N . TYR A 1 312 ? -2.083 -18.251 11.686 1.00 97.62 312 TYR A N 1
ATOM 2397 C CA . TYR A 1 312 ? -2.285 -17.185 12.685 1.00 97.62 312 TYR A CA 1
ATOM 2398 C C . TYR A 1 312 ? -3.725 -17.086 13.206 1.00 97.62 312 TYR A C 1
ATOM 2400 O O . TYR A 1 312 ? -3.973 -16.370 14.176 1.00 97.62 312 TYR A O 1
ATOM 2408 N N . GLY A 1 313 ? -4.668 -17.802 12.587 1.00 96.62 313 GLY A N 1
ATOM 2409 C CA . GLY A 1 313 ? -6.097 -17.567 12.774 1.00 96.62 313 GLY A CA 1
ATOM 2410 C C . GLY A 1 313 ? -6.572 -16.323 12.019 1.00 96.62 313 GLY A C 1
ATOM 2411 O O . GLY A 1 313 ? -5.874 -15.782 11.164 1.00 96.62 313 GLY A O 1
ATOM 2412 N N . PHE A 1 314 ? -7.780 -15.873 12.349 1.00 96.81 314 PHE A N 1
ATOM 2413 C CA . PHE A 1 314 ? -8.427 -14.715 11.734 1.00 96.81 314 PHE A CA 1
ATOM 2414 C C . PHE A 1 314 ? -9.270 -13.942 12.755 1.00 96.81 314 PHE A C 1
ATOM 2416 O O . PHE A 1 314 ? -9.575 -14.423 13.858 1.00 96.81 314 PHE A O 1
ATOM 2423 N N . MET A 1 315 ? -9.664 -12.726 12.389 1.00 96.50 315 MET A N 1
ATOM 2424 C CA . MET A 1 315 ? -10.609 -11.918 13.148 1.00 96.50 315 MET A CA 1
ATOM 2425 C C . MET A 1 315 ? -12.024 -12.041 12.581 1.00 96.50 315 MET A C 1
ATOM 2427 O O . MET A 1 315 ? -12.229 -12.323 11.401 1.00 96.50 315 MET A O 1
ATOM 2431 N N . GLU A 1 316 ? -13.003 -11.875 13.466 1.00 95.31 316 GLU A N 1
ATOM 2432 C CA . GLU A 1 316 ? -14.421 -11.883 13.119 1.00 95.31 316 GLU A CA 1
ATOM 2433 C C . GLU A 1 316 ? -14.951 -10.455 13.218 1.00 95.31 316 GLU A C 1
ATOM 2435 O O . GLU A 1 316 ? -14.592 -9.731 14.150 1.00 95.31 316 GLU A O 1
ATOM 2440 N N . ILE A 1 317 ? -15.827 -10.082 12.292 1.00 96.62 317 ILE A N 1
ATOM 2441 C CA . ILE A 1 317 ? -16.566 -8.821 12.337 1.00 96.62 317 ILE A CA 1
ATOM 2442 C C . ILE A 1 317 ? -17.725 -8.932 13.348 1.00 96.62 317 ILE A C 1
ATOM 2444 O O . ILE A 1 317 ? -18.230 -10.025 13.638 1.00 96.62 317 ILE A O 1
ATOM 2448 N N . ASP A 1 318 ? -18.105 -7.789 13.911 1.00 95.50 318 ASP A N 1
ATOM 2449 C CA . ASP A 1 318 ? -19.300 -7.554 14.721 1.00 95.50 318 ASP A CA 1
ATOM 2450 C C . ASP A 1 318 ? -20.105 -6.445 14.019 1.00 95.50 318 ASP A C 1
ATOM 2452 O O . ASP A 1 318 ? -19.776 -5.266 14.130 1.00 95.50 318 ASP A O 1
ATOM 2456 N N . ASP A 1 319 ? -21.111 -6.812 13.219 1.00 92.44 319 ASP A N 1
ATOM 2457 C CA . ASP A 1 319 ? -21.829 -5.919 12.289 1.00 92.44 319 ASP A CA 1
ATOM 2458 C C . ASP A 1 319 ? -22.927 -5.069 12.959 1.00 92.44 319 ASP A C 1
ATOM 2460 O O . ASP A 1 319 ? -23.891 -4.636 12.324 1.00 92.44 319 ASP A O 1
ATOM 2464 N N . ARG A 1 320 ? -22.774 -4.811 14.260 1.00 94.56 320 ARG A N 1
ATOM 2465 C CA . ARG A 1 320 ? -23.649 -3.949 15.064 1.00 94.56 320 ARG A CA 1
ATOM 2466 C C . ARG A 1 320 ? -23.145 -2.509 15.117 1.00 94.56 320 ARG A C 1
ATOM 2468 O O . ARG A 1 320 ? -21.963 -2.227 14.946 1.00 94.56 320 ARG A O 1
ATOM 2475 N N . VAL A 1 321 ? -24.038 -1.609 15.519 1.00 93.12 321 VAL A N 1
ATOM 2476 C CA . VAL A 1 321 ? -23.651 -0.290 16.033 1.00 93.12 321 VAL A CA 1
ATOM 2477 C C . VAL A 1 321 ? -22.812 -0.479 17.306 1.00 93.12 321 VAL A C 1
ATOM 2479 O O . VAL A 1 321 ? -23.231 -1.180 18.234 1.00 93.12 321 VAL A O 1
ATOM 2482 N N . ALA A 1 322 ? -21.624 0.127 17.346 1.00 93.56 322 ALA A N 1
ATOM 2483 C CA . ALA A 1 322 ? -20.753 0.121 18.522 1.00 93.56 322 ALA A CA 1
ATOM 2484 C C . ALA A 1 322 ? -21.379 0.902 19.695 1.00 93.56 322 ALA A C 1
ATOM 2486 O O . ALA A 1 322 ? -22.208 1.791 19.492 1.00 93.56 322 ALA A O 1
ATOM 2487 N N . THR A 1 323 ? -21.002 0.587 20.936 1.00 93.38 323 THR A N 1
ATOM 2488 C CA . THR A 1 323 ? -21.580 1.252 22.116 1.00 93.38 323 THR A CA 1
ATOM 2489 C C . THR A 1 323 ? -20.679 2.394 22.577 1.00 93.38 323 THR A C 1
ATOM 2491 O O . THR A 1 323 ? -19.491 2.196 22.803 1.00 93.38 323 THR A O 1
ATOM 2494 N N . VAL A 1 324 ? -21.226 3.593 22.783 1.00 92.50 324 VAL A N 1
ATOM 2495 C CA . VAL A 1 324 ? -20.463 4.699 23.392 1.00 92.50 324 VAL A CA 1
ATOM 2496 C C . VAL A 1 324 ? -20.035 4.321 24.815 1.00 92.50 324 VAL A C 1
ATOM 2498 O O . VAL A 1 324 ? -20.849 3.848 25.610 1.00 92.50 324 VAL A O 1
ATOM 2501 N N . GLY A 1 325 ? -18.753 4.521 25.128 1.00 90.56 325 GLY A N 1
ATOM 2502 C CA . GLY A 1 325 ? -18.104 4.070 26.363 1.00 90.56 325 GLY A CA 1
ATOM 2503 C C . GLY A 1 325 ? -17.632 2.608 26.353 1.00 90.56 325 GLY A C 1
ATOM 2504 O O . GLY A 1 325 ? -17.108 2.140 27.362 1.00 90.56 325 GLY A O 1
ATOM 2505 N N . GLU A 1 326 ? -17.799 1.873 25.249 1.00 92.12 326 GLU A N 1
ATOM 2506 C CA . GLU A 1 326 ? -17.264 0.514 25.090 1.00 92.12 326 GLU A CA 1
ATOM 2507 C C . GLU A 1 326 ? -15.735 0.534 25.035 1.00 92.12 326 GLU A C 1
ATOM 2509 O O . GLU A 1 326 ? -15.148 1.344 24.317 1.00 92.12 326 GLU A O 1
ATOM 2514 N N . THR A 1 327 ? -15.092 -0.351 25.802 1.00 94.38 327 THR A N 1
ATOM 2515 C CA . THR A 1 327 ? -13.627 -0.444 25.852 1.00 94.38 327 THR A CA 1
ATOM 2516 C C . THR A 1 327 ? -13.100 -1.195 24.631 1.00 94.38 327 THR A C 1
ATOM 2518 O O . THR A 1 327 ? -13.568 -2.291 24.309 1.00 94.38 327 THR A O 1
ATOM 2521 N N . ILE A 1 328 ? -12.104 -0.611 23.969 1.00 95.56 328 ILE A N 1
ATOM 2522 C CA . ILE A 1 328 ? -11.512 -1.113 22.724 1.00 95.56 328 ILE A CA 1
ATOM 2523 C C . ILE A 1 328 ? -9.988 -1.260 22.842 1.00 95.56 328 ILE A C 1
ATOM 2525 O O . ILE A 1 328 ? -9.384 -0.838 23.828 1.00 95.56 328 ILE A O 1
ATOM 2529 N N . PHE A 1 329 ? -9.357 -1.828 21.816 1.00 96.00 329 PHE A N 1
ATOM 2530 C CA . PHE A 1 329 ? -7.924 -1.675 21.553 1.00 96.00 329 PHE A CA 1
ATOM 2531 C C . PHE A 1 329 ? -7.646 -1.680 20.042 1.00 96.00 329 PHE A C 1
ATOM 2533 O O . PHE A 1 329 ? -8.416 -2.258 19.268 1.00 96.00 329 PHE A O 1
ATOM 2540 N N . ILE A 1 330 ? -6.549 -1.035 19.632 1.00 96.50 330 ILE A N 1
ATOM 2541 C CA . ILE A 1 330 ? -6.081 -0.966 18.241 1.00 96.50 330 ILE A CA 1
ATOM 2542 C C . ILE A 1 330 ? -4.714 -1.665 18.144 1.00 96.50 330 ILE A C 1
ATOM 2544 O O . ILE A 1 330 ? -3.704 -1.093 18.563 1.00 96.50 330 ILE A O 1
ATOM 2548 N N . PRO A 1 331 ? -4.643 -2.899 17.613 1.00 97.69 331 PRO A N 1
ATOM 2549 C CA . PRO A 1 331 ? -3.380 -3.552 17.296 1.00 97.69 331 PRO A CA 1
ATOM 2550 C C . PRO A 1 331 ? -2.960 -3.242 15.850 1.00 97.69 331 PRO A C 1
ATOM 2552 O O . PRO A 1 331 ? -3.666 -3.599 14.907 1.00 97.69 331 PRO A O 1
ATOM 2555 N N . GLY A 1 332 ? -1.787 -2.635 15.659 1.00 95.69 332 GLY A N 1
ATOM 2556 C CA . GLY A 1 332 ? -1.329 -2.235 14.326 1.00 95.69 332 GLY A CA 1
ATOM 2557 C C . GLY A 1 332 ? 0.158 -1.920 14.219 1.00 95.69 332 GLY A C 1
ATOM 2558 O O . GLY A 1 332 ? 0.950 -2.262 15.100 1.00 95.69 332 GLY A O 1
ATOM 2559 N N . HIS A 1 333 ? 0.531 -1.276 13.112 1.00 90.38 333 HIS A N 1
ATOM 2560 C CA . HIS A 1 333 ? 1.912 -0.946 12.751 1.00 90.38 333 HIS A CA 1
ATOM 2561 C C . HIS A 1 333 ? 2.116 0.565 12.505 1.00 90.38 333 HIS A C 1
ATOM 2563 O O . HIS A 1 333 ? 2.348 0.970 11.362 1.00 90.38 333 HIS A O 1
ATOM 2569 N N . PRO A 1 334 ? 2.071 1.405 13.563 1.00 81.88 334 PRO A N 1
ATOM 2570 C CA . PRO A 1 334 ? 2.398 2.832 13.487 1.00 81.88 334 PRO A CA 1
ATOM 2571 C C . PRO A 1 334 ? 3.696 3.089 12.706 1.00 81.88 334 PRO A C 1
ATOM 2573 O O . PRO A 1 334 ? 4.747 2.553 13.053 1.00 81.88 334 PRO A O 1
ATOM 2576 N N . VAL A 1 335 ? 3.624 3.885 11.638 1.00 74.94 335 VAL A N 1
ATOM 2577 C CA . VAL A 1 335 ? 4.718 4.221 10.701 1.00 74.94 335 VAL A CA 1
ATOM 2578 C C . VAL A 1 335 ? 5.484 2.998 10.166 1.00 74.94 335 VAL A C 1
ATOM 2580 O O . VAL A 1 335 ? 6.705 3.020 10.012 1.00 74.94 335 VAL A O 1
ATOM 2583 N N . GLY A 1 336 ? 4.794 1.870 9.959 1.00 77.94 336 GLY A N 1
ATOM 2584 C CA . GLY A 1 336 ? 5.422 0.626 9.506 1.00 77.94 336 GLY A CA 1
ATOM 2585 C C . GLY A 1 336 ? 6.442 0.043 10.495 1.00 77.94 336 GLY A C 1
ATOM 2586 O O . GLY A 1 336 ? 7.281 -0.774 10.107 1.00 77.94 336 GLY A O 1
ATOM 2587 N N . ARG A 1 337 ? 6.395 0.451 11.768 1.00 82.00 337 ARG A N 1
ATOM 2588 C CA . ARG A 1 337 ? 7.240 -0.069 12.851 1.00 82.00 337 ARG A CA 1
ATOM 2589 C C . ARG A 1 337 ? 6.776 -1.470 13.298 1.00 82.00 337 ARG A C 1
ATOM 2591 O O . ARG A 1 337 ? 5.860 -2.069 12.718 1.00 82.00 337 ARG A O 1
ATOM 2598 N N . ALA A 1 338 ? 7.409 -2.021 14.331 1.00 89.50 338 ALA A N 1
ATOM 2599 C CA . ALA A 1 338 ? 6.973 -3.274 14.933 1.00 89.50 338 ALA A CA 1
ATOM 2600 C C . ALA A 1 338 ? 5.563 -3.141 15.540 1.00 89.50 338 ALA A C 1
ATOM 2602 O O . ALA A 1 338 ? 5.109 -2.045 15.887 1.00 89.50 338 ALA A O 1
ATOM 2603 N N . LYS A 1 339 ? 4.859 -4.273 15.645 1.00 96.88 339 LYS A N 1
ATOM 2604 C CA . LYS A 1 339 ? 3.464 -4.341 16.093 1.00 96.88 339 LYS A CA 1
ATOM 2605 C C . LYS A 1 339 ? 3.297 -3.727 17.481 1.00 96.88 339 LYS A C 1
ATOM 2607 O O . LYS A 1 339 ? 3.924 -4.178 18.443 1.00 96.88 339 LYS A O 1
ATOM 2612 N N . GLN A 1 340 ? 2.409 -2.749 17.586 1.00 94.31 340 GLN A N 1
ATOM 2613 C CA . GLN A 1 340 ? 2.072 -2.044 18.820 1.00 94.31 340 GLN A CA 1
ATOM 2614 C C . GLN A 1 340 ? 0.572 -2.148 19.086 1.00 94.31 340 GLN A C 1
ATOM 2616 O O . GLN A 1 340 ? -0.224 -2.252 18.150 1.00 94.31 340 GLN A O 1
ATOM 2621 N N . PHE A 1 341 ? 0.189 -2.136 20.362 1.00 96.38 341 PHE A N 1
ATOM 2622 C CA . PHE A 1 341 ? -1.201 -1.979 20.785 1.00 96.38 341 PHE A CA 1
ATOM 2623 C C . PHE A 1 341 ? -1.359 -0.593 21.404 1.00 96.38 341 PHE A C 1
ATOM 2625 O O . PHE A 1 341 ? -0.690 -0.292 22.395 1.00 96.38 341 PHE A O 1
ATOM 2632 N N . ALA A 1 342 ? -2.271 0.212 20.863 1.00 93.19 342 ALA A N 1
ATOM 2633 C CA . ALA A 1 342 ? -2.949 1.233 21.652 1.00 93.19 342 ALA A CA 1
ATOM 2634 C C . ALA A 1 342 ? -4.093 0.531 22.404 1.00 93.19 342 ALA A C 1
ATOM 2636 O O . ALA A 1 342 ? -4.830 -0.269 21.816 1.00 93.19 342 ALA A O 1
ATOM 2637 N N . LEU A 1 343 ? -4.176 0.732 23.720 1.00 90.06 343 LEU A N 1
ATOM 2638 C CA . LEU A 1 343 ? -4.986 -0.096 24.627 1.00 90.06 343 LEU A CA 1
ATOM 2639 C C . LEU A 1 343 ? -5.260 0.630 25.951 1.00 90.06 343 LEU A C 1
ATOM 2641 O O . LEU A 1 343 ? -6.378 0.575 26.474 1.00 90.06 343 LEU A O 1
ATOM 2645 N N . GLU A 1 344 ? -4.235 1.299 26.475 1.00 89.31 344 GLU A N 1
ATOM 2646 C CA . GLU A 1 344 ? -4.321 2.290 27.551 1.00 89.31 344 GLU A CA 1
ATOM 2647 C C . GLU A 1 344 ? -4.549 3.687 26.943 1.00 89.31 344 GLU A C 1
ATOM 2649 O O . GLU A 1 344 ? -4.360 3.873 25.741 1.00 89.31 344 GLU A O 1
ATOM 2654 N N . ASP A 1 345 ? -5.041 4.624 27.752 1.00 87.00 345 ASP A N 1
ATOM 2655 C CA . ASP A 1 345 ? -5.347 6.005 27.352 1.00 87.00 345 ASP A CA 1
ATOM 2656 C C . ASP A 1 345 ? -5.228 6.918 28.579 1.00 87.00 345 ASP A C 1
ATOM 2658 O O . ASP A 1 345 ? -5.914 6.713 29.589 1.00 87.00 345 ASP A O 1
ATOM 2662 N N . THR A 1 346 ? -4.332 7.901 28.509 1.00 83.50 346 THR A N 1
ATOM 2663 C CA . THR A 1 346 ? -4.056 8.868 29.575 1.00 83.50 346 THR A CA 1
ATOM 2664 C C . THR A 1 346 ? -4.603 10.270 29.293 1.00 83.50 346 THR A C 1
ATOM 2666 O O . THR A 1 346 ? -4.534 11.129 30.184 1.00 83.50 346 THR A O 1
ATOM 2669 N N . TRP A 1 347 ? -5.198 10.526 28.118 1.00 79.06 347 TRP A N 1
ATOM 2670 C CA . TRP A 1 347 ? -5.788 11.831 27.822 1.00 79.06 347 TRP A CA 1
ATOM 2671 C C . TRP A 1 347 ? -7.093 12.026 28.609 1.00 79.06 347 TRP A C 1
ATOM 2673 O O . TRP A 1 347 ? -7.941 11.133 28.665 1.00 79.06 347 TRP A O 1
ATOM 2683 N N . PRO A 1 348 ? -7.337 13.213 29.195 1.00 70.06 348 PRO A N 1
ATOM 2684 C CA . PRO A 1 348 ? -8.553 13.487 29.957 1.00 70.06 348 PRO A CA 1
ATOM 2685 C C . PRO A 1 348 ? -9.792 13.733 29.064 1.00 70.06 348 PRO A C 1
ATOM 2687 O O . PRO A 1 348 ? -10.516 14.711 29.269 1.00 70.06 348 PRO A O 1
ATOM 2690 N N . THR A 1 349 ? -10.075 12.849 28.093 1.00 65.56 349 THR A N 1
ATOM 2691 C CA . THR A 1 349 ? -11.358 12.862 27.366 1.00 65.56 349 THR A CA 1
ATOM 2692 C C . THR A 1 349 ? -12.523 12.536 28.308 1.00 65.56 349 THR A C 1
ATOM 2694 O O . THR A 1 349 ? -12.364 11.978 29.396 1.00 65.56 349 THR A O 1
ATOM 2697 N N . SER A 1 350 ? -13.748 12.828 27.865 1.00 54.03 350 SER A N 1
ATOM 2698 C CA . SER A 1 350 ? -14.958 12.456 28.611 1.00 54.03 350 SER A CA 1
ATOM 2699 C C . SER A 1 350 ? -15.342 10.965 28.524 1.00 54.03 350 SER A C 1
ATOM 2701 O O . SER A 1 350 ? -16.226 10.540 29.269 1.00 54.03 350 SER A O 1
ATOM 2703 N N . GLY A 1 351 ? -14.690 10.174 27.657 1.00 59.16 351 GLY A N 1
ATOM 2704 C CA . GLY A 1 351 ? -15.003 8.754 27.430 1.00 59.16 351 GLY A CA 1
ATOM 2705 C C . GLY A 1 351 ? -14.071 7.750 28.121 1.00 59.16 351 GLY A C 1
ATOM 2706 O O . GLY A 1 351 ? -14.529 6.665 28.483 1.00 59.16 351 GLY A O 1
ATOM 2707 N N . ALA A 1 352 ? -12.806 8.114 28.363 1.00 62.31 352 ALA A N 1
ATOM 2708 C CA . ALA A 1 352 ? -11.742 7.264 28.924 1.00 62.31 352 ALA A CA 1
ATOM 2709 C C . ALA A 1 352 ? -11.907 6.960 30.433 1.00 62.31 352 ALA A C 1
ATOM 2711 O O . ALA A 1 352 ? -11.022 7.185 31.259 1.00 62.31 352 ALA A O 1
ATOM 2712 N N . SER A 1 353 ? -13.081 6.465 30.831 1.00 58.53 353 SER A N 1
ATOM 2713 C CA . SER A 1 353 ? -13.562 6.413 32.224 1.00 58.53 353 SER A CA 1
ATOM 2714 C C . SER A 1 353 ? -12.784 5.493 33.187 1.00 58.53 353 SER A C 1
ATOM 2716 O O . SER A 1 353 ? -13.118 5.410 34.372 1.00 58.53 353 SER A O 1
ATOM 2718 N N . ASN A 1 354 ? -11.749 4.808 32.698 1.00 74.38 354 ASN A N 1
ATOM 2719 C CA . ASN A 1 354 ? -10.942 3.813 33.404 1.00 74.38 354 ASN A CA 1
ATOM 2720 C C . ASN A 1 354 ? -9.443 3.810 33.011 1.00 74.38 354 ASN A C 1
ATOM 2722 O O . ASN A 1 354 ? -8.724 2.929 33.481 1.00 74.38 354 ASN A O 1
ATOM 2726 N N . GLY A 1 355 ? -8.968 4.754 32.186 1.00 84.94 355 GLY A N 1
ATOM 2727 C CA . GLY A 1 355 ? -7.591 4.757 31.658 1.00 84.94 355 GLY A CA 1
ATOM 2728 C C . GLY A 1 355 ? -7.343 3.759 30.514 1.00 84.94 355 GLY A C 1
ATOM 2729 O O . GLY A 1 355 ? -6.223 3.284 30.325 1.00 84.94 355 GLY A O 1
ATOM 2730 N N . ARG A 1 356 ? -8.402 3.369 29.796 1.00 89.19 356 ARG A N 1
ATOM 2731 C CA . ARG A 1 356 ? -8.365 2.499 28.615 1.00 89.19 356 ARG A CA 1
ATOM 2732 C C . ARG A 1 356 ? -9.067 3.187 27.455 1.00 89.19 356 ARG A C 1
ATOM 2734 O O . ARG A 1 356 ? -10.010 3.949 27.671 1.00 89.19 356 ARG A O 1
ATOM 2741 N N . CYS A 1 357 ? -8.660 2.835 26.239 1.00 91.69 357 CYS A N 1
ATOM 2742 C CA . CYS A 1 357 ? -9.303 3.329 25.032 1.00 91.69 357 CYS A CA 1
ATOM 2743 C C . CYS A 1 357 ? -10.807 3.033 25.015 1.00 91.69 357 CYS A C 1
ATOM 2745 O O . CYS A 1 357 ? -11.221 1.895 25.265 1.00 91.69 357 CYS A O 1
ATOM 2747 N N . ALA A 1 358 ? -11.616 4.025 24.644 1.00 92.19 358 ALA A N 1
ATOM 2748 C CA . ALA A 1 358 ? -13.066 3.880 24.564 1.00 92.19 358 ALA A CA 1
ATOM 2749 C C . ALA A 1 358 ? -13.660 4.524 23.305 1.00 92.19 358 ALA A C 1
ATOM 2751 O O . ALA A 1 358 ? -13.107 5.478 22.756 1.00 92.19 358 ALA A O 1
ATOM 2752 N N . VAL A 1 359 ? -14.821 4.021 22.878 1.00 92.75 359 VAL A N 1
ATOM 2753 C CA . VAL A 1 359 ? -15.669 4.673 21.866 1.00 92.75 359 VAL A CA 1
ATOM 2754 C C . VAL A 1 359 ? -16.258 5.965 22.447 1.00 92.75 359 VAL A C 1
ATOM 2756 O O . VAL A 1 359 ? -16.940 5.932 23.472 1.00 92.75 359 VAL A O 1
ATOM 2759 N N . LEU A 1 360 ? -16.013 7.095 21.783 1.00 89.12 360 LEU A N 1
ATOM 2760 C CA . LEU A 1 360 ? -16.525 8.427 22.120 1.00 89.12 360 LEU A CA 1
ATOM 2761 C C . LEU A 1 360 ? -17.918 8.688 21.532 1.00 89.12 360 LEU A C 1
ATOM 2763 O O . LEU A 1 360 ? -18.784 9.204 22.236 1.00 89.12 360 LEU A O 1
ATOM 2767 N N . ASP A 1 361 ? -18.136 8.326 20.266 1.00 89.56 361 ASP A N 1
ATOM 2768 C CA . ASP A 1 361 ? -19.387 8.573 19.540 1.00 89.56 361 ASP A CA 1
ATOM 2769 C C . ASP A 1 361 ? -19.608 7.555 18.407 1.00 89.56 361 ASP A C 1
ATOM 2771 O O . ASP A 1 361 ? -18.667 6.939 17.899 1.00 89.56 361 ASP A O 1
ATOM 2775 N N . VAL A 1 362 ? -20.868 7.403 17.996 1.00 87.19 362 VAL A N 1
ATOM 2776 C CA . VAL A 1 362 ? -21.305 6.639 16.818 1.00 87.19 362 VAL A CA 1
ATOM 2777 C C . VAL A 1 362 ? -22.288 7.500 16.023 1.00 87.19 362 VAL A C 1
ATOM 2779 O O . VAL A 1 362 ? -23.502 7.458 16.217 1.00 87.19 362 VAL A O 1
ATOM 2782 N N . GLY A 1 363 ? -21.734 8.354 15.163 1.00 79.50 363 GLY A N 1
ATOM 2783 C CA . GLY A 1 363 ? -22.468 9.485 14.584 1.00 79.50 363 GLY A CA 1
ATOM 2784 C C . GLY A 1 363 ? -21.583 10.583 13.981 1.00 79.50 363 GLY A C 1
ATOM 2785 O O . GLY A 1 363 ? -22.067 11.385 13.182 1.00 79.50 363 GLY A O 1
ATOM 2786 N N . SER A 1 364 ? -20.296 10.590 14.324 1.00 71.38 364 SER A N 1
ATOM 2787 C CA . SER A 1 364 ? -19.299 11.563 13.865 1.00 71.38 364 SER A CA 1
ATOM 2788 C C . SER A 1 364 ? -19.129 11.693 12.339 1.00 71.38 364 SER A C 1
ATOM 2790 O O . SER A 1 364 ? -19.368 10.751 11.570 1.00 71.38 364 SER A O 1
ATOM 2792 N N . ASP A 1 365 ? -18.666 12.877 11.917 1.00 69.50 365 ASP A N 1
ATOM 2793 C CA . ASP A 1 365 ? -18.226 13.169 10.547 1.00 69.50 365 ASP A CA 1
ATOM 2794 C C . ASP A 1 365 ? -17.086 12.220 10.114 1.00 69.50 365 ASP A C 1
ATOM 2796 O O . ASP A 1 365 ? -16.337 11.695 10.933 1.00 69.50 365 ASP A O 1
ATOM 2800 N N . ASN A 1 366 ? -16.942 11.969 8.811 1.00 66.44 366 ASN A N 1
ATOM 2801 C CA . ASN A 1 366 ? -16.156 10.846 8.274 1.00 66.44 366 ASN A CA 1
ATOM 2802 C C . ASN A 1 366 ? -14.865 11.256 7.535 1.00 66.44 366 ASN A C 1
ATOM 2804 O O . ASN A 1 366 ? -14.549 10.713 6.478 1.00 66.44 366 ASN A O 1
ATOM 2808 N N . CYS A 1 367 ? -14.115 12.226 8.070 1.00 67.12 367 CYS A N 1
ATOM 2809 C CA . CYS A 1 367 ? -12.890 12.775 7.449 1.00 67.12 367 CYS A CA 1
ATOM 2810 C C . CYS A 1 367 ? -13.059 13.309 6.011 1.00 67.12 367 CYS A C 1
ATOM 2812 O O . CYS A 1 367 ? -12.073 13.455 5.283 1.00 67.12 367 CYS A O 1
ATOM 2814 N N . GLY A 1 368 ? -14.295 13.611 5.598 1.00 56.91 368 GLY A N 1
ATOM 2815 C CA . GLY A 1 368 ? -14.616 14.158 4.279 1.00 56.91 368 GLY A CA 1
ATOM 2816 C C . GLY A 1 368 ? -14.703 13.128 3.149 1.00 56.91 368 GLY A C 1
ATOM 2817 O O . GLY A 1 368 ? -14.854 13.530 2.000 1.00 56.91 368 GLY A O 1
ATOM 2818 N N . TYR A 1 369 ? -14.633 11.823 3.439 1.00 50.94 369 TYR A N 1
ATOM 2819 C CA . TYR A 1 369 ? -14.687 10.785 2.401 1.00 50.94 369 TYR A CA 1
ATOM 2820 C C . TYR A 1 369 ? -16.070 10.633 1.747 1.00 50.94 369 TYR A C 1
ATOM 2822 O O . TYR A 1 369 ? -16.154 10.203 0.596 1.00 50.94 369 TYR A O 1
ATOM 2830 N N . SER A 1 370 ? -17.170 10.898 2.467 1.00 53.06 370 SER A N 1
ATOM 2831 C CA . SER A 1 370 ? -18.504 10.502 1.994 1.00 53.06 370 SER A CA 1
ATOM 2832 C C . SER A 1 370 ? -19.668 11.186 2.730 1.00 53.06 370 SER A C 1
ATOM 2834 O O . SER A 1 370 ? -19.488 11.907 3.705 1.00 53.06 370 SER A O 1
ATOM 2836 N N . PHE A 1 371 ? -20.898 10.867 2.324 1.00 55.62 371 PHE A N 1
ATOM 2837 C CA . PHE A 1 371 ? -22.096 10.955 3.178 1.00 55.62 371 PHE A CA 1
ATOM 2838 C C . PHE A 1 371 ? -22.757 9.577 3.394 1.00 55.62 371 PHE A C 1
ATOM 2840 O O . PHE A 1 371 ? -23.853 9.497 3.943 1.00 55.62 371 PHE A O 1
ATOM 2847 N N . ALA A 1 372 ? -22.119 8.487 2.947 1.00 56.84 372 ALA A N 1
ATOM 2848 C CA . ALA A 1 372 ? -22.690 7.139 2.979 1.00 56.84 372 ALA A CA 1
ATOM 2849 C C . ALA A 1 372 ? -22.770 6.535 4.392 1.00 56.84 372 ALA A C 1
ATOM 2851 O O . ALA A 1 372 ? -23.697 5.779 4.668 1.00 56.84 372 ALA A O 1
ATOM 2852 N N . TYR A 1 373 ? -21.829 6.867 5.280 1.00 71.44 373 TYR A N 1
ATOM 2853 C CA . TYR A 1 373 ? -21.756 6.367 6.657 1.00 71.44 373 TYR A CA 1
ATOM 2854 C C . TYR A 1 373 ? -21.335 7.474 7.634 1.00 71.44 373 TYR A C 1
ATOM 2856 O O . TYR A 1 373 ? -20.734 8.476 7.238 1.00 71.44 373 TYR A O 1
ATOM 2864 N N . GLN A 1 374 ? -21.621 7.263 8.919 1.00 81.31 374 GLN A N 1
ATOM 2865 C CA . GLN A 1 374 ? -21.092 8.049 10.038 1.00 81.31 374 GLN A CA 1
ATOM 2866 C C . GLN A 1 374 ? -19.971 7.246 10.711 1.00 81.31 374 GLN A C 1
ATOM 2868 O O . GLN A 1 374 ? -20.066 6.020 10.784 1.00 81.31 374 GLN A O 1
ATOM 2873 N N . SER A 1 375 ? -18.898 7.895 11.164 1.00 87.88 375 SER A N 1
ATOM 2874 C CA . SER A 1 375 ? -17.747 7.170 11.724 1.00 87.88 375 SER A CA 1
ATOM 2875 C C . SER A 1 375 ? -17.957 6.779 13.189 1.00 87.88 375 SER A C 1
ATOM 2877 O O . SER A 1 375 ? -18.658 7.460 13.948 1.00 87.88 375 SER A O 1
ATOM 2879 N N . ILE A 1 376 ? -17.294 5.691 13.589 1.00 91.56 376 ILE A N 1
ATOM 2880 C CA . ILE A 1 376 ? -17.056 5.356 14.995 1.00 91.56 376 ILE A CA 1
ATOM 2881 C C . ILE A 1 376 ? -15.900 6.235 15.470 1.00 91.56 376 ILE A C 1
ATOM 2883 O O . ILE A 1 376 ? -14.805 6.158 14.912 1.00 91.56 376 ILE A O 1
ATOM 2887 N N . GLN A 1 377 ? -16.143 7.047 16.493 1.00 90.44 377 GLN A N 1
ATOM 2888 C CA . GLN A 1 377 ? -15.152 7.920 17.115 1.00 90.44 377 GLN A CA 1
ATOM 2889 C C . GLN A 1 377 ? -14.610 7.270 18.386 1.00 90.44 377 GLN A C 1
ATOM 2891 O O . GLN A 1 377 ? -15.382 6.686 19.144 1.00 90.44 377 GLN A O 1
ATOM 2896 N N . TYR A 1 378 ? -13.306 7.354 18.646 1.00 90.38 378 TYR A N 1
ATOM 2897 C CA . TYR A 1 378 ? -12.676 6.721 19.809 1.00 90.38 378 TYR A CA 1
ATOM 2898 C C . TYR A 1 378 ? -11.359 7.391 20.222 1.00 90.38 378 TYR A C 1
ATOM 2900 O O . TYR A 1 378 ? -10.819 8.214 19.492 1.00 90.38 378 TYR A O 1
ATOM 2908 N N . THR A 1 379 ? -10.836 7.055 21.403 1.00 88.44 379 THR A N 1
ATOM 2909 C CA . THR A 1 379 ? -9.696 7.778 22.001 1.00 88.44 379 THR A CA 1
ATOM 2910 C C . THR A 1 379 ? -8.305 7.233 21.669 1.00 88.44 379 THR A C 1
ATOM 2912 O O . THR A 1 379 ? -7.365 8.009 21.592 1.00 88.44 379 THR A O 1
ATOM 2915 N N . CYS A 1 380 ? -8.183 5.919 21.462 1.00 89.12 380 CYS A N 1
ATOM 2916 C CA . CYS A 1 380 ? -6.921 5.196 21.252 1.00 89.12 380 CYS A CA 1
ATOM 2917 C C . CYS A 1 380 ? -5.954 5.870 20.263 1.00 89.12 380 CYS A C 1
ATOM 2919 O O . CYS A 1 380 ? -6.344 6.122 19.121 1.00 89.12 380 CYS A O 1
ATOM 2921 N N . ASP A 1 381 ? -4.700 6.059 20.682 1.00 85.94 381 ASP A N 1
ATOM 2922 C CA . ASP A 1 381 ? -3.609 6.641 19.889 1.00 85.94 381 ASP A CA 1
ATOM 2923 C C . ASP A 1 381 ? -3.356 5.928 18.552 1.00 85.94 381 ASP A C 1
ATOM 2925 O O . ASP A 1 381 ? -3.343 4.695 18.469 1.00 85.94 381 ASP A O 1
ATOM 2929 N N . THR A 1 382 ? -3.060 6.706 17.504 1.00 82.25 382 THR A N 1
ATOM 2930 C CA . THR A 1 382 ? -2.583 6.193 16.208 1.00 82.25 382 THR A CA 1
ATOM 2931 C C . THR A 1 382 ? -1.645 7.173 15.496 1.00 82.25 382 THR A C 1
ATOM 2933 O O . THR A 1 382 ? -1.734 8.385 15.680 1.00 82.25 382 THR A O 1
ATOM 2936 N N . LEU A 1 383 ? -0.807 6.650 14.597 1.00 74.56 383 LEU A N 1
ATOM 2937 C CA . LEU A 1 383 ? 0.012 7.420 13.652 1.00 74.56 383 LEU A CA 1
ATOM 2938 C C . LEU A 1 383 ? -0.269 6.945 12.218 1.00 74.56 383 LEU A C 1
ATOM 2940 O O . LEU A 1 383 ? -0.824 5.864 12.022 1.00 74.56 383 LEU A O 1
ATOM 2944 N N . GLY A 1 384 ? 0.173 7.699 11.205 1.00 72.00 384 GLY A N 1
ATOM 2945 C CA . GLY A 1 384 ? 0.172 7.217 9.815 1.00 72.00 384 GLY A CA 1
ATOM 2946 C C . GLY A 1 384 ? 0.827 5.832 9.704 1.00 72.00 384 GLY A C 1
ATOM 2947 O O . GLY A 1 384 ? 1.795 5.548 10.406 1.00 72.00 384 GLY A O 1
ATOM 2948 N N . GLY A 1 385 ? 0.263 4.934 8.894 1.00 75.19 385 GLY A N 1
ATOM 2949 C CA . GLY A 1 385 ? 0.620 3.505 8.873 1.00 75.19 385 GLY A CA 1
ATOM 2950 C C . GLY A 1 385 ? -0.196 2.622 9.832 1.00 75.19 385 GLY A C 1
ATOM 2951 O O . GLY A 1 385 ? -0.315 1.415 9.608 1.00 75.19 385 GLY A O 1
ATOM 2952 N N . SER A 1 386 ? -0.872 3.207 10.828 1.00 85.12 386 SER A N 1
ATOM 2953 C CA . SER A 1 386 ? -1.969 2.529 11.534 1.00 85.12 386 SER A CA 1
ATOM 2954 C C . SER A 1 386 ? -3.200 2.325 10.642 1.00 85.12 386 SER A C 1
ATOM 2956 O O . SER A 1 386 ? -4.040 1.493 10.981 1.00 85.12 386 SER A O 1
ATOM 2958 N N . SER A 1 387 ? -3.321 3.040 9.516 1.00 88.00 387 SER A N 1
ATOM 2959 C CA . SER A 1 387 ? -4.354 2.858 8.484 1.00 88.00 387 SER A CA 1
ATOM 2960 C C . SER A 1 387 ? -4.644 1.379 8.212 1.00 88.00 387 SER A C 1
ATOM 2962 O O . SER A 1 387 ? -3.720 0.587 8.030 1.00 88.00 387 SER A O 1
ATOM 2964 N N . GLY A 1 388 ? -5.920 0.994 8.238 1.00 95.50 388 GLY A N 1
ATOM 2965 C CA . GLY A 1 388 ? -6.382 -0.382 8.067 1.00 95.50 388 GLY A CA 1
ATOM 2966 C C . GLY A 1 388 ? -6.326 -1.242 9.336 1.00 95.50 388 GLY A C 1
ATOM 2967 O O . GLY A 1 388 ? -6.697 -2.416 9.288 1.00 95.50 388 GLY A O 1
ATOM 2968 N N . SER A 1 389 ? -5.912 -0.692 10.485 1.00 98.06 389 SER A N 1
ATOM 2969 C CA . SER A 1 389 ? -5.993 -1.400 11.772 1.00 98.06 389 SER A CA 1
ATOM 2970 C C . SER A 1 389 ? -7.449 -1.714 12.154 1.00 98.06 389 SER A C 1
ATOM 2972 O O . SER A 1 389 ? -8.332 -0.865 11.985 1.00 98.06 389 SER A O 1
ATOM 2974 N N . PRO A 1 390 ? -7.726 -2.900 12.721 1.00 98.44 390 PRO A N 1
ATOM 2975 C CA . PRO A 1 390 ? -9.042 -3.227 13.249 1.00 98.44 390 PRO A CA 1
ATOM 2976 C C . PRO A 1 390 ? -9.303 -2.502 14.575 1.00 98.44 390 PRO A C 1
ATOM 2978 O O . PRO A 1 390 ? -8.476 -2.541 15.485 1.00 98.44 390 PRO A O 1
ATOM 2981 N N . VAL A 1 391 ? -10.492 -1.917 14.721 1.00 97.75 391 VAL A N 1
ATOM 2982 C CA . VAL A 1 391 ? -11.017 -1.471 16.019 1.00 97.75 391 VAL A CA 1
ATOM 2983 C C . VAL A 1 391 ? -11.655 -2.668 16.712 1.00 97.75 391 VAL A C 1
ATOM 2985 O O . VAL A 1 391 ? -12.725 -3.119 16.295 1.00 97.75 391 VAL A O 1
ATOM 2988 N N . ILE A 1 392 ? -11.005 -3.208 17.745 1.00 98.12 392 ILE A N 1
ATOM 2989 C CA . ILE A 1 392 ? -11.444 -4.443 18.410 1.00 98.12 392 ILE A CA 1
ATOM 2990 C C . ILE A 1 392 ? -12.116 -4.122 19.745 1.00 98.12 392 ILE A C 1
ATOM 2992 O O . ILE A 1 392 ? -11.522 -3.470 20.602 1.00 98.12 392 ILE A O 1
ATOM 2996 N N . ALA A 1 393 ? -13.335 -4.624 19.943 1.00 97.06 393 ALA A N 1
ATOM 2997 C CA . ALA A 1 393 ? -14.049 -4.537 21.214 1.00 97.06 393 ALA A CA 1
ATOM 2998 C C . ALA A 1 393 ? -13.493 -5.551 22.232 1.00 97.06 393 ALA A C 1
ATOM 3000 O O . ALA A 1 393 ? -13.417 -6.753 21.953 1.00 97.06 393 ALA A O 1
ATOM 3001 N N . VAL A 1 394 ? -13.122 -5.081 23.430 1.00 94.50 394 VAL A N 1
ATOM 3002 C CA . VAL A 1 394 ? -12.446 -5.911 24.448 1.00 94.50 394 VAL A CA 1
ATOM 3003 C C . VAL A 1 394 ? -13.366 -7.005 25.005 1.00 94.50 394 VAL A C 1
ATOM 3005 O O . VAL A 1 394 ? -12.927 -8.136 25.190 1.00 94.50 394 VAL A O 1
ATOM 3008 N N . ASP A 1 395 ? -14.658 -6.722 25.184 1.00 93.38 395 ASP A N 1
ATOM 3009 C CA . ASP A 1 395 ? -15.623 -7.691 25.731 1.00 93.38 395 ASP A CA 1
ATOM 3010 C C . ASP A 1 395 ? -15.954 -8.856 24.770 1.00 93.38 395 ASP A C 1
ATOM 3012 O O . ASP A 1 395 ? -16.510 -9.870 25.203 1.00 93.38 395 ASP A O 1
ATOM 3016 N N . THR A 1 396 ? -15.644 -8.736 23.470 1.00 95.69 396 THR A N 1
ATOM 3017 C CA . THR A 1 396 ? -16.036 -9.724 22.441 1.00 95.69 396 THR A CA 1
ATOM 3018 C C . THR A 1 396 ? -14.875 -10.306 21.632 1.00 95.69 396 THR A C 1
ATOM 3020 O O . THR A 1 396 ? -15.060 -11.344 20.995 1.00 95.69 396 THR A O 1
ATOM 3023 N N . MET A 1 397 ? -13.697 -9.666 21.625 1.00 95.81 397 MET A N 1
ATOM 3024 C CA . MET A 1 397 ? -12.582 -9.963 20.705 1.00 95.81 397 MET A CA 1
ATOM 3025 C C . MET A 1 397 ? -12.980 -9.924 19.212 1.00 95.81 397 MET A C 1
ATOM 3027 O O . MET A 1 397 ? -12.370 -10.603 18.377 1.00 95.81 397 MET A O 1
ATOM 3031 N N . LYS A 1 398 ? -14.002 -9.134 18.858 1.00 97.25 398 LYS A N 1
ATOM 3032 C CA . LYS A 1 398 ? -14.459 -8.920 17.476 1.00 97.25 398 LYS A CA 1
ATOM 3033 C C . LYS A 1 398 ? -14.182 -7.495 17.000 1.00 97.25 398 LYS A C 1
ATOM 3035 O O . LYS A 1 398 ? -14.063 -6.573 17.806 1.00 97.25 398 LYS A O 1
ATOM 3040 N N . VAL A 1 399 ? -14.101 -7.329 15.682 1.00 98.31 399 VAL A N 1
ATOM 3041 C CA . VAL A 1 399 ? -13.832 -6.040 15.040 1.00 98.31 399 VAL A CA 1
ATOM 3042 C C . VAL A 1 399 ? -15.139 -5.290 14.777 1.00 98.31 399 VAL A C 1
ATOM 3044 O O . VAL A 1 399 ? -16.002 -5.795 14.061 1.00 98.31 399 VAL A O 1
ATOM 3047 N N . ILE A 1 400 ? -15.263 -4.086 15.337 1.00 97.50 400 ILE A N 1
ATOM 3048 C CA . ILE A 1 400 ? -16.438 -3.201 15.208 1.00 97.50 400 ILE A CA 1
ATOM 3049 C C . ILE A 1 400 ? -16.259 -2.102 14.144 1.00 97.50 400 ILE A C 1
ATOM 3051 O O . ILE A 1 400 ? -17.244 -1.562 13.644 1.00 97.50 400 ILE A O 1
ATOM 3055 N N . GLY A 1 401 ? -15.020 -1.809 13.737 1.00 96.69 401 GLY A N 1
ATOM 3056 C CA . GLY A 1 401 ? -14.724 -0.873 12.649 1.00 96.69 401 GLY A CA 1
ATOM 3057 C C . GLY A 1 401 ? -13.300 -0.992 12.105 1.00 96.69 401 GLY A C 1
ATOM 3058 O O . GLY A 1 401 ? -12.461 -1.692 12.675 1.00 96.69 401 GLY A O 1
ATOM 3059 N N . LEU A 1 402 ? -13.032 -0.304 10.999 1.00 96.62 402 LEU A N 1
ATOM 3060 C CA . LEU A 1 402 ? -11.727 -0.216 10.341 1.00 96.62 402 LEU A CA 1
ATOM 3061 C C . LEU A 1 402 ? -11.174 1.207 10.509 1.00 96.62 402 LEU A C 1
ATOM 3063 O O . LEU A 1 402 ? -11.794 2.153 10.025 1.00 96.62 402 LEU A O 1
ATOM 3067 N N . HIS A 1 403 ? -10.044 1.381 11.199 1.00 93.75 403 HIS A N 1
ATOM 3068 C CA . HIS A 1 403 ? -9.407 2.699 11.330 1.00 93.75 403 HIS A CA 1
ATOM 3069 C C . HIS A 1 403 ? -9.041 3.260 9.949 1.00 93.75 403 HIS A C 1
ATOM 3071 O O . HIS A 1 403 ? -8.547 2.511 9.107 1.00 93.75 403 HIS A O 1
ATOM 3077 N N . HIS A 1 404 ? -9.284 4.558 9.727 1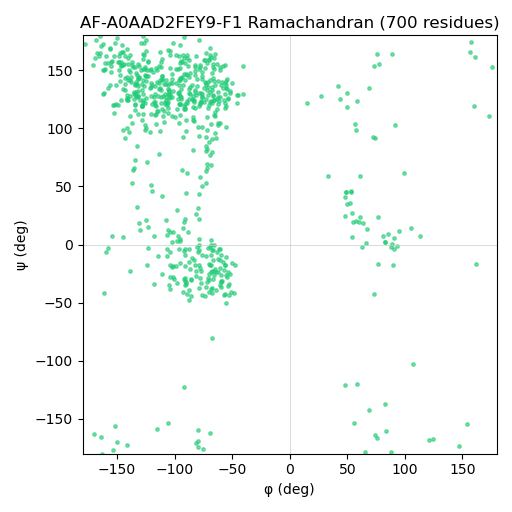.00 83.94 404 HIS A N 1
ATOM 3078 C CA . HIS A 1 404 ? -8.991 5.237 8.450 1.00 83.94 404 HIS A CA 1
ATOM 3079 C C . HIS A 1 404 ? -8.387 6.642 8.585 1.00 83.94 404 HIS A C 1
ATOM 3081 O O . HIS A 1 404 ? -7.734 7.105 7.655 1.00 83.94 404 HIS A O 1
ATOM 3087 N N . CYS A 1 405 ? -8.585 7.328 9.717 1.00 77.94 405 CYS A N 1
ATOM 3088 C CA . CYS A 1 405 ? -8.072 8.682 9.952 1.00 77.94 405 CYS A CA 1
ATOM 3089 C C . CYS A 1 405 ? -8.206 9.104 11.432 1.00 77.94 405 CYS A C 1
ATOM 3091 O O . CYS A 1 405 ? -8.812 8.394 12.241 1.00 77.94 405 CYS A O 1
ATOM 3093 N N . GLY A 1 406 ? -7.693 10.293 11.771 1.00 73.69 406 GLY A N 1
ATOM 3094 C CA . GLY A 1 406 ? -7.794 10.899 13.101 1.00 73.69 406 GLY A CA 1
ATOM 3095 C C . GLY A 1 406 ? -7.861 12.429 13.078 1.00 73.69 406 GLY A C 1
ATOM 3096 O O . GLY A 1 406 ? -7.434 13.076 12.117 1.00 73.69 406 GLY A O 1
ATOM 3097 N N . HIS A 1 407 ? -8.417 13.012 14.142 1.00 67.88 407 HIS A N 1
ATOM 3098 C CA . HIS A 1 407 ? -8.548 14.459 14.301 1.00 67.88 407 HIS A CA 1
ATOM 3099 C C . HIS A 1 407 ? -7.258 15.102 14.831 1.00 67.88 407 HIS A C 1
ATOM 3101 O O . HIS A 1 407 ? -6.636 14.594 15.755 1.00 67.88 407 HIS A O 1
ATOM 3107 N N . LEU A 1 408 ? -6.971 16.331 14.381 1.00 64.88 408 LEU A N 1
ATOM 3108 C CA . LEU A 1 408 ? -6.009 17.247 15.028 1.00 64.88 408 LEU A CA 1
ATOM 3109 C C . LEU A 1 408 ? -6.403 17.663 16.463 1.00 64.88 408 LEU A C 1
ATOM 3111 O O . LEU A 1 408 ? -5.608 18.280 17.165 1.00 64.88 408 LEU A O 1
ATOM 3115 N N . ASN A 1 409 ? -7.641 17.393 16.887 1.00 71.44 409 ASN A N 1
ATOM 3116 C CA . ASN A 1 409 ? -8.132 17.698 18.227 1.00 71.44 409 ASN A CA 1
ATOM 3117 C C . ASN A 1 409 ? -8.435 16.399 18.981 1.00 71.44 409 ASN A C 1
ATOM 3119 O O . ASN A 1 409 ? -9.382 15.693 18.639 1.00 71.44 409 ASN A O 1
ATOM 3123 N N . CYS A 1 410 ? -7.688 16.140 20.049 1.00 72.44 410 CYS A N 1
ATOM 3124 C CA . CYS A 1 410 ? -7.832 14.953 20.891 1.00 72.44 410 CYS A CA 1
ATOM 3125 C C . CYS A 1 410 ? -9.179 14.822 21.607 1.00 72.44 410 CYS A C 1
ATOM 3127 O O . CYS A 1 410 ? -9.613 13.705 21.871 1.00 72.44 410 CYS A O 1
ATOM 3129 N N . ASP A 1 411 ? -9.910 15.920 21.823 1.00 71.56 411 ASP A N 1
ATOM 3130 C CA . ASP A 1 411 ? -11.288 15.844 22.329 1.00 71.56 411 ASP A CA 1
ATOM 3131 C C . ASP A 1 411 ? -12.267 15.239 21.295 1.00 71.56 411 ASP A C 1
ATOM 3133 O O . ASP A 1 411 ? -13.415 14.945 21.629 1.00 71.56 411 ASP A O 1
ATOM 3137 N N . LEU A 1 412 ? -11.815 15.047 20.047 1.00 74.62 412 LEU A N 1
ATOM 3138 C CA . LEU A 1 412 ? -12.520 14.373 18.954 1.00 74.62 412 LEU A CA 1
ATOM 3139 C C . LEU A 1 412 ? -11.832 13.063 18.497 1.00 74.62 412 LEU A C 1
ATOM 3141 O O . LEU A 1 412 ? -12.430 12.306 17.737 1.00 74.62 412 LEU A O 1
ATOM 3145 N N . GLY A 1 413 ? -10.612 12.775 18.960 1.00 79.06 413 GLY A N 1
ATOM 3146 C CA . GLY A 1 413 ? -9.940 11.475 18.834 1.00 79.06 413 GLY A CA 1
ATOM 3147 C C . GLY A 1 413 ? -9.772 10.901 17.416 1.00 79.06 413 GLY A C 1
ATOM 3148 O O . GLY A 1 413 ? -9.706 11.612 16.410 1.00 79.06 413 GLY A O 1
ATOM 3149 N N . ASN A 1 414 ? -9.693 9.575 17.345 1.00 86.38 414 ASN A N 1
ATOM 3150 C CA . ASN A 1 414 ? -9.542 8.788 16.124 1.00 86.38 414 ASN A CA 1
ATOM 3151 C C . ASN A 1 414 ? -10.875 8.303 15.552 1.00 86.38 414 ASN A C 1
ATOM 3153 O O . ASN A 1 414 ? -11.876 8.208 16.264 1.00 86.38 414 ASN A O 1
ATOM 3157 N N . LEU A 1 415 ? -10.877 7.993 14.251 1.00 88.62 415 LEU A N 1
ATOM 3158 C CA . LEU A 1 415 ? -12.059 7.576 13.503 1.00 88.62 415 LEU A CA 1
ATOM 3159 C C . LEU A 1 415 ? -11.876 6.226 12.799 1.00 88.62 415 LEU A C 1
ATOM 3161 O O . LEU A 1 415 ? -10.812 5.893 12.265 1.00 88.62 415 LEU A O 1
ATOM 3165 N N . ALA A 1 416 ? -12.973 5.470 12.748 1.00 92.44 416 ALA A N 1
ATOM 3166 C CA . ALA A 1 416 ? -13.099 4.228 11.997 1.00 92.44 416 ALA A CA 1
ATOM 3167 C C . ALA A 1 416 ? -14.382 4.168 11.162 1.00 92.44 416 ALA A C 1
ATOM 3169 O O . ALA A 1 416 ? -15.447 4.634 11.577 1.00 92.44 416 ALA A O 1
ATOM 3170 N N . VAL A 1 417 ? -14.275 3.519 10.005 1.00 92.00 417 VAL A N 1
ATOM 3171 C CA . VAL A 1 417 ? -15.409 3.115 9.173 1.00 92.00 417 VAL A CA 1
ATOM 3172 C C . VAL A 1 417 ? -16.150 1.976 9.887 1.00 92.00 417 VAL A C 1
ATOM 3174 O O . VAL A 1 417 ? -15.504 1.002 10.287 1.00 92.00 417 VAL A O 1
ATOM 3177 N N . PRO A 1 418 ? -17.478 2.056 10.081 1.00 93.38 418 PRO A N 1
ATOM 3178 C CA . PRO A 1 418 ? -18.244 0.997 10.725 1.00 93.38 418 PRO A CA 1
ATOM 3179 C C . PRO A 1 418 ? -18.427 -0.218 9.805 1.00 93.38 418 PRO A C 1
ATOM 3181 O O . PRO A 1 418 ? -18.395 -0.118 8.574 1.00 93.38 418 PRO A O 1
ATOM 3184 N N . PHE A 1 419 ? -18.706 -1.373 10.410 1.00 94.12 419 PHE A N 1
ATOM 3185 C CA . PHE A 1 419 ? -19.165 -2.553 9.671 1.00 94.12 419 PHE A CA 1
ATOM 3186 C C . PHE A 1 419 ? -20.681 -2.584 9.449 1.00 94.12 419 PHE A C 1
ATOM 3188 O O . PHE A 1 419 ? -21.122 -3.107 8.427 1.00 94.12 419 PHE A O 1
ATOM 3195 N N . GLU A 1 420 ? -21.463 -2.012 10.367 1.00 89.31 420 GLU A N 1
ATOM 3196 C CA . GLU A 1 420 ? -22.931 -2.037 10.346 1.00 89.31 420 GLU A CA 1
ATOM 3197 C C . GLU A 1 420 ? -23.562 -1.221 9.207 1.00 89.31 420 GLU A C 1
ATOM 3199 O O . GLU A 1 420 ? -22.938 -0.328 8.635 1.00 89.31 420 GLU A O 1
ATOM 3204 N N . GLY A 1 421 ? -24.832 -1.506 8.906 1.00 81.06 421 GLY A N 1
ATOM 3205 C CA . GLY A 1 421 ? -25.678 -0.625 8.098 1.00 81.06 421 GLY A CA 1
ATOM 3206 C C . GLY A 1 421 ? -25.109 -0.342 6.696 1.00 81.06 421 GLY A C 1
ATOM 3207 O O . GLY A 1 421 ? -24.955 -1.284 5.912 1.00 81.06 421 GLY A O 1
ATOM 3208 N N . PRO A 1 422 ? -24.829 0.926 6.335 1.00 76.00 422 PRO A N 1
ATOM 3209 C CA . PRO A 1 422 ? -24.207 1.286 5.060 1.00 76.00 422 PRO A CA 1
ATOM 3210 C C . PRO A 1 422 ? -22.683 1.058 5.030 1.00 76.00 422 PRO A C 1
ATOM 3212 O O . PRO A 1 422 ? -22.057 1.325 4.006 1.00 76.00 422 PRO A O 1
ATOM 3215 N N . GLY A 1 423 ? -22.084 0.587 6.127 1.00 82.88 423 GLY A N 1
ATOM 3216 C CA . GLY A 1 423 ? -20.664 0.288 6.278 1.00 82.88 423 GLY A CA 1
ATOM 3217 C C . GLY A 1 423 ? -20.167 -0.917 5.471 1.00 82.88 423 GLY A C 1
ATOM 3218 O O . GLY A 1 423 ? -20.786 -1.354 4.496 1.00 82.88 423 GLY A O 1
ATOM 3219 N N . ILE A 1 424 ? -18.997 -1.433 5.852 1.00 92.56 424 ILE A N 1
ATOM 3220 C CA . ILE A 1 424 ? -18.203 -2.350 5.011 1.00 92.56 424 ILE A CA 1
ATOM 3221 C C . ILE A 1 424 ? -18.813 -3.763 4.911 1.00 92.56 424 ILE A C 1
ATOM 3223 O O . ILE A 1 424 ? -18.748 -4.386 3.851 1.00 92.56 424 ILE A O 1
ATOM 3227 N N . TYR A 1 425 ? -19.418 -4.298 5.982 1.00 93.69 425 TYR A N 1
ATOM 3228 C CA . TYR A 1 425 ? -19.768 -5.730 6.058 1.00 93.69 425 TYR A CA 1
ATOM 3229 C C . TYR A 1 425 ? -20.743 -6.171 4.961 1.00 93.69 425 TYR A C 1
ATOM 3231 O O . TYR A 1 425 ? -20.631 -7.277 4.433 1.00 93.69 425 TYR A O 1
ATOM 3239 N N . ASN A 1 426 ? -21.668 -5.290 4.571 1.00 89.75 426 ASN A N 1
ATOM 3240 C CA . ASN A 1 426 ? -22.652 -5.590 3.536 1.00 89.75 426 ASN A CA 1
ATOM 3241 C C . ASN A 1 426 ? -22.051 -5.838 2.146 1.00 89.75 426 ASN A C 1
ATOM 3243 O O . ASN A 1 426 ? -22.685 -6.554 1.371 1.00 89.75 426 ASN A O 1
ATOM 3247 N N . ASP A 1 427 ? -20.858 -5.314 1.867 1.00 90.50 427 ASP A N 1
ATOM 3248 C CA . ASP A 1 427 ? -20.172 -5.494 0.586 1.00 90.50 427 ASP A CA 1
ATOM 3249 C C . ASP A 1 427 ? -19.318 -6.772 0.596 1.00 90.50 427 ASP A C 1
ATOM 3251 O O . ASP A 1 427 ? -19.274 -7.505 -0.389 1.00 90.50 427 ASP A O 1
ATOM 3255 N N . ILE A 1 428 ? -18.653 -7.061 1.725 1.00 93.75 428 ILE A N 1
ATOM 3256 C CA . ILE A 1 428 ? -17.636 -8.123 1.802 1.00 93.75 428 ILE A CA 1
ATOM 3257 C C . ILE A 1 428 ? -18.148 -9.482 2.304 1.00 93.75 428 ILE A C 1
ATOM 3259 O O . ILE A 1 428 ? -17.462 -10.489 2.111 1.00 93.75 428 ILE A O 1
ATOM 3263 N N . LYS A 1 429 ? -19.335 -9.539 2.930 1.00 92.25 429 LYS A N 1
ATOM 3264 C CA . LYS A 1 429 ? -19.907 -10.757 3.549 1.00 92.25 429 LYS A CA 1
ATOM 3265 C C . LYS A 1 429 ? -19.868 -11.996 2.648 1.00 92.25 429 LYS A C 1
ATOM 3267 O O . LYS A 1 429 ? -19.492 -13.070 3.105 1.00 92.25 429 LYS A O 1
ATOM 3272 N N . GLU A 1 430 ? -20.167 -11.852 1.355 1.00 90.38 430 GLU A N 1
ATOM 3273 C CA . GLU A 1 430 ? -20.228 -12.992 0.429 1.00 90.38 430 GLU A CA 1
ATOM 3274 C C . GLU A 1 430 ? -18.849 -13.628 0.165 1.00 90.38 430 GLU A C 1
ATOM 3276 O O . GLU A 1 430 ? -18.780 -14.820 -0.125 1.00 90.38 430 GLU A O 1
ATOM 3281 N N . PHE A 1 431 ? -17.746 -12.889 0.345 1.00 90.38 431 PHE A N 1
ATOM 3282 C CA . PHE A 1 431 ? -16.381 -13.415 0.210 1.00 90.38 431 PHE A CA 1
ATOM 3283 C C . PHE A 1 431 ? -15.852 -14.071 1.496 1.00 90.38 431 PHE A C 1
ATOM 3285 O O . PHE A 1 431 ? -15.031 -14.991 1.426 1.00 90.38 431 PHE A O 1
ATOM 3292 N N . ILE A 1 432 ? -16.305 -13.611 2.667 1.00 88.19 432 ILE A N 1
ATOM 3293 C CA . ILE A 1 432 ? -15.845 -14.098 3.982 1.00 88.19 432 ILE A CA 1
ATOM 3294 C C . ILE A 1 432 ? -16.687 -15.272 4.507 1.00 88.19 432 ILE A C 1
ATOM 3296 O O . ILE A 1 432 ? -16.127 -16.171 5.133 1.00 88.19 432 ILE A O 1
ATOM 3300 N N . ASP A 1 433 ? -17.985 -15.318 4.182 1.00 77.50 433 ASP A N 1
ATOM 3301 C CA . ASP A 1 433 ? -18.888 -16.435 4.507 1.00 77.50 433 ASP A CA 1
ATOM 3302 C C . ASP A 1 433 ? -18.826 -17.578 3.472 1.00 77.50 433 ASP A C 1
ATOM 3304 O O . ASP A 1 433 ? -19.349 -18.674 3.705 1.00 77.50 433 ASP A O 1
ATOM 3308 N N . ALA A 1 434 ? -18.181 -17.356 2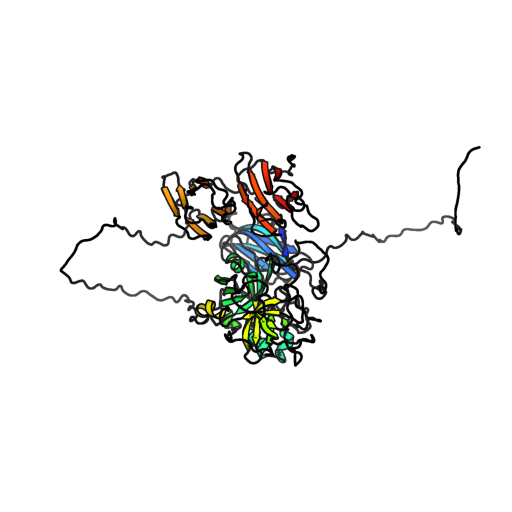.319 1.00 70.06 434 ALA A N 1
ATOM 3309 C CA . ALA A 1 434 ? -17.944 -18.403 1.331 1.00 70.06 434 ALA A CA 1
ATOM 3310 C C . ALA A 1 434 ? -17.127 -19.565 1.935 1.00 70.06 434 ALA A C 1
ATOM 3312 O O . ALA A 1 434 ? -16.153 -19.328 2.655 1.00 70.06 434 ALA A O 1
ATOM 3313 N N . PRO A 1 435 ? -17.445 -20.835 1.625 1.00 58.66 435 PRO A N 1
ATOM 3314 C CA . PRO A 1 435 ? -16.597 -21.950 2.023 1.00 58.66 435 PRO A CA 1
ATOM 3315 C C . PRO A 1 435 ? -15.251 -21.874 1.289 1.00 58.66 435 PRO A C 1
ATOM 3317 O O . PRO A 1 435 ? -15.224 -21.792 0.060 1.00 58.66 435 PRO A O 1
ATOM 3320 N N . ALA A 1 436 ? -14.151 -21.945 2.044 1.00 53.62 436 ALA A N 1
ATOM 3321 C CA . ALA A 1 436 ? -12.786 -21.827 1.531 1.00 53.62 436 ALA A CA 1
ATOM 3322 C C . ALA A 1 436 ? -12.547 -22.661 0.249 1.00 53.62 436 ALA A C 1
ATOM 3324 O O . ALA A 1 436 ? -12.834 -23.869 0.251 1.00 53.62 436 ALA A O 1
ATOM 3325 N N . PRO A 1 437 ? -12.002 -22.063 -0.833 1.00 50.56 437 PRO A N 1
ATOM 3326 C CA . PRO A 1 437 ? -11.677 -22.786 -2.059 1.00 50.56 437 PRO A CA 1
ATOM 3327 C C . PRO A 1 437 ? -10.743 -23.965 -1.767 1.00 50.56 437 PRO A C 1
ATOM 3329 O O . PRO A 1 437 ? -9.633 -23.782 -1.271 1.00 50.56 437 PRO A O 1
ATOM 3332 N N . GLN A 1 438 ? -11.181 -25.193 -2.060 1.00 36.81 438 GLN A N 1
ATOM 3333 C CA . GLN A 1 438 ? -10.370 -26.370 -1.746 1.00 36.81 438 GLN A CA 1
ATOM 3334 C C . GLN A 1 438 ? -9.161 -26.463 -2.679 1.00 36.81 438 GLN A C 1
ATOM 3336 O O . GLN A 1 438 ? -9.290 -26.779 -3.862 1.00 36.81 438 GLN A O 1
ATOM 3341 N N . THR A 1 439 ? -7.976 -26.220 -2.119 1.00 38.03 439 THR A N 1
ATOM 3342 C CA . THR A 1 439 ? -6.686 -26.285 -2.806 1.00 38.03 439 THR A CA 1
ATOM 3343 C C . THR A 1 439 ? -6.422 -27.704 -3.319 1.00 38.03 439 THR A C 1
ATOM 3345 O O . THR A 1 439 ? -6.091 -28.634 -2.578 1.00 38.03 439 THR A O 1
ATOM 3348 N N . SER A 1 440 ? -6.604 -27.901 -4.628 1.00 32.75 440 SER A N 1
ATOM 3349 C CA . SER A 1 440 ? -6.549 -29.218 -5.264 1.00 32.75 440 SER A CA 1
ATOM 3350 C C . SER A 1 440 ? -5.114 -29.751 -5.352 1.00 32.75 440 SER A C 1
ATOM 3352 O O . SER A 1 440 ? -4.439 -29.616 -6.375 1.00 32.75 440 SER A O 1
ATOM 3354 N N . SER A 1 441 ? -4.652 -30.392 -4.277 1.00 30.25 441 SER A N 1
ATOM 3355 C CA . SER A 1 441 ? -3.373 -31.110 -4.244 1.00 30.25 441 SER A CA 1
ATOM 3356 C C . SER A 1 441 ? -3.296 -32.155 -5.376 1.00 30.25 441 SER A C 1
ATOM 3358 O O . SER A 1 441 ? -4.251 -32.923 -5.554 1.00 30.25 441 SER A O 1
ATOM 3360 N N . PRO A 1 442 ? -2.180 -32.237 -6.133 1.00 34.00 442 PRO A N 1
ATOM 3361 C CA . PRO A 1 442 ? -2.086 -33.016 -7.372 1.00 34.00 442 PRO A CA 1
ATOM 3362 C C . PRO A 1 442 ? -2.063 -34.534 -7.118 1.00 34.00 442 PRO A C 1
ATOM 3364 O O . PRO A 1 442 ? -1.019 -35.189 -7.110 1.00 34.00 442 PRO A O 1
ATOM 3367 N N . THR A 1 443 ? -3.246 -35.114 -6.929 1.00 30.30 443 THR A N 1
ATOM 3368 C CA . THR A 1 443 ? -3.423 -36.545 -6.662 1.00 30.30 443 THR A CA 1
ATOM 3369 C C . THR A 1 443 ? -3.440 -37.328 -7.972 1.00 30.30 443 THR A C 1
ATOM 3371 O O . THR A 1 443 ? -4.410 -37.295 -8.728 1.00 30.30 443 THR A O 1
ATOM 3374 N N . THR A 1 444 ? -2.364 -38.063 -8.250 1.00 42.19 444 THR A N 1
ATOM 3375 C CA . THR A 1 444 ? -2.281 -38.933 -9.431 1.00 42.19 444 THR A CA 1
ATOM 3376 C C . THR A 1 444 ? -3.186 -40.160 -9.288 1.00 42.19 444 THR A C 1
ATOM 3378 O O . THR A 1 444 ? -3.224 -40.809 -8.242 1.00 42.19 444 THR A O 1
ATOM 3381 N N . SER A 1 445 ? -3.925 -40.515 -10.345 1.00 28.92 445 SER A N 1
ATOM 3382 C CA . SER A 1 445 ? -4.678 -41.778 -10.424 1.00 28.92 445 SER A CA 1
ATOM 3383 C C . SER A 1 445 ? -4.930 -42.225 -11.876 1.00 28.92 445 SER A C 1
ATOM 3385 O O . SER A 1 445 ? -4.916 -41.383 -12.775 1.00 28.92 445 SER A O 1
ATOM 3387 N N . PRO A 1 446 ? -5.102 -43.538 -12.147 1.00 31.45 446 PRO A N 1
ATOM 3388 C CA . PRO A 1 446 ? -4.992 -44.087 -13.504 1.00 31.45 446 PRO A CA 1
ATOM 3389 C C . PRO A 1 446 ? -6.307 -44.036 -14.314 1.00 31.45 446 PRO A C 1
ATOM 3391 O O . PRO A 1 446 ? -7.392 -44.000 -13.734 1.00 31.45 446 PRO A O 1
ATOM 3394 N N . PRO A 1 447 ? -6.243 -44.094 -15.660 1.00 36.97 447 PRO A N 1
ATOM 3395 C CA . PRO A 1 447 ? -7.410 -43.926 -16.528 1.00 36.97 447 PRO A CA 1
ATOM 3396 C C . PRO A 1 447 ? -8.324 -45.162 -16.566 1.00 36.97 447 PRO A C 1
ATOM 3398 O O . PRO A 1 447 ? -7.856 -46.299 -16.523 1.00 36.97 447 PRO A O 1
ATOM 3401 N N . THR A 1 448 ? -9.638 -44.966 -16.738 1.00 30.11 448 THR A N 1
ATOM 3402 C CA . THR A 1 448 ? -10.594 -46.057 -17.017 1.00 30.11 448 THR A CA 1
ATOM 3403 C C . THR A 1 448 ? -11.783 -45.599 -17.874 1.00 30.11 448 THR A C 1
ATOM 3405 O O . THR A 1 448 ? -12.564 -44.764 -17.447 1.00 30.11 448 THR A O 1
ATOM 3408 N N . ALA A 1 449 ? -11.914 -46.238 -19.047 1.00 29.81 449 ALA A N 1
ATOM 3409 C CA . ALA A 1 449 ? -13.103 -46.447 -19.897 1.00 29.81 449 ALA A CA 1
ATOM 3410 C C . ALA A 1 449 ? -14.028 -45.263 -20.295 1.00 29.81 449 ALA A C 1
ATOM 3412 O O . ALA A 1 449 ? -14.582 -44.543 -19.475 1.00 29.81 449 ALA A O 1
ATOM 3413 N N . ALA A 1 450 ? -14.311 -45.164 -21.601 1.00 33.38 450 ALA A N 1
ATOM 3414 C CA . ALA A 1 450 ? -15.212 -44.162 -22.180 1.00 33.38 450 ALA A CA 1
ATOM 3415 C C . ALA A 1 450 ? -16.723 -44.492 -22.015 1.00 33.38 450 ALA A C 1
ATOM 3417 O O . ALA A 1 450 ? -17.093 -45.673 -22.042 1.00 33.38 450 ALA A O 1
ATOM 3418 N N . PRO A 1 451 ? -17.618 -43.480 -21.938 1.00 32.78 451 PRO A N 1
ATOM 3419 C CA . PRO A 1 451 ? -19.075 -43.671 -21.924 1.00 32.78 451 PRO A CA 1
ATOM 3420 C C . PRO A 1 451 ? -19.659 -44.081 -23.291 1.00 32.78 451 PRO A C 1
ATOM 3422 O O . PRO A 1 451 ? -19.028 -43.911 -24.333 1.00 32.78 451 PRO A O 1
ATOM 3425 N N . LYS A 1 452 ? -20.910 -44.569 -23.300 1.00 29.05 452 LYS A N 1
ATOM 3426 C CA . LYS A 1 452 ? -21.696 -44.842 -24.521 1.00 29.05 452 LYS A CA 1
ATOM 3427 C C . LYS A 1 452 ? -22.985 -44.018 -24.566 1.00 29.05 452 LYS A C 1
ATOM 3429 O O . LYS A 1 452 ? -23.708 -43.943 -23.578 1.00 29.05 452 LYS A O 1
ATOM 3434 N N . THR A 1 453 ? -23.292 -43.477 -25.740 1.00 31.72 453 THR A N 1
ATOM 3435 C CA . THR A 1 453 ? -24.466 -42.638 -26.033 1.00 31.72 453 THR A CA 1
ATOM 3436 C C . THR A 1 453 ? -25.751 -43.455 -26.263 1.00 31.72 453 THR A C 1
ATOM 3438 O O . THR A 1 453 ? -25.693 -44.488 -26.936 1.00 31.72 453 THR A O 1
ATOM 3441 N N . PRO A 1 454 ? -26.928 -42.978 -25.811 1.00 34.50 454 PRO A N 1
ATOM 3442 C CA . PRO A 1 454 ? -28.244 -43.369 -26.336 1.00 34.50 454 PRO A CA 1
ATOM 3443 C C . PRO A 1 454 ? -28.746 -42.413 -27.443 1.00 34.50 454 PRO A C 1
ATOM 3445 O O . PRO A 1 454 ? -28.336 -41.258 -27.508 1.00 34.50 454 PRO A O 1
ATOM 3448 N N . ALA A 1 455 ? -29.651 -42.885 -28.308 1.00 30.59 455 ALA A N 1
ATOM 3449 C CA . ALA A 1 455 ? -30.164 -42.163 -29.487 1.00 30.59 455 ALA A CA 1
ATOM 3450 C C . ALA A 1 455 ? -31.605 -41.596 -29.285 1.00 30.59 455 ALA A C 1
ATOM 3452 O O . ALA A 1 455 ? -32.259 -41.974 -28.311 1.00 30.59 455 ALA A O 1
ATOM 3453 N N . PRO A 1 456 ? -32.113 -40.691 -30.159 1.00 39.44 456 PRO A N 1
ATOM 3454 C CA . PRO A 1 456 ? -33.234 -39.786 -29.842 1.00 39.44 456 PRO A CA 1
ATOM 3455 C C . PRO A 1 456 ? -34.618 -40.192 -30.402 1.00 39.44 456 PRO A C 1
ATOM 3457 O O . PRO A 1 456 ? -34.730 -41.082 -31.243 1.00 39.44 456 PRO A O 1
ATOM 3460 N N . THR A 1 457 ? -35.668 -39.448 -30.014 1.00 30.36 457 THR A N 1
ATOM 3461 C CA . THR A 1 457 ? -37.035 -39.511 -30.588 1.00 30.36 457 THR A CA 1
ATOM 3462 C C . THR A 1 457 ? -37.720 -38.134 -30.683 1.00 30.36 457 THR A C 1
ATOM 3464 O O . THR A 1 457 ? -37.571 -37.308 -29.790 1.00 30.36 457 THR A O 1
ATOM 3467 N N . THR A 1 458 ? -38.496 -37.914 -31.752 1.00 34.28 458 THR A N 1
ATOM 3468 C CA . THR A 1 458 ? -39.335 -36.735 -32.133 1.00 34.28 458 THR A CA 1
ATOM 3469 C C . THR A 1 458 ? -40.341 -37.207 -33.233 1.00 34.28 458 THR A C 1
ATOM 3471 O O . THR A 1 458 ? -40.244 -38.397 -33.559 1.00 34.28 458 THR A O 1
ATOM 3474 N N . PRO A 1 459 ? -41.285 -36.423 -33.851 1.00 53.22 459 PRO A N 1
ATOM 3475 C CA . PRO A 1 459 ? -41.509 -34.951 -33.855 1.00 53.22 459 PRO A CA 1
ATOM 3476 C C . PRO A 1 459 ? -42.995 -34.427 -33.829 1.00 53.22 459 PRO A C 1
ATOM 3478 O O . PRO A 1 459 ? -43.940 -35.210 -33.862 1.00 53.22 459 PRO A O 1
ATOM 3481 N N . ARG A 1 460 ? -43.152 -33.086 -33.994 1.00 32.44 460 ARG A N 1
ATOM 3482 C CA . ARG A 1 460 ? -44.286 -32.304 -34.609 1.00 32.44 460 ARG A CA 1
ATOM 3483 C C . ARG A 1 460 ? -45.617 -32.103 -33.835 1.00 32.44 460 ARG A C 1
ATOM 3485 O O . ARG A 1 460 ? -45.919 -32.925 -32.977 1.00 32.44 460 ARG A O 1
ATOM 3492 N N . PRO A 1 461 ? -46.494 -31.133 -34.237 1.00 45.97 461 PRO A N 1
ATOM 3493 C CA . PRO A 1 461 ? -46.334 -29.899 -35.071 1.00 45.97 461 PRO A CA 1
ATOM 3494 C C . PRO A 1 461 ? -46.675 -28.564 -34.316 1.00 45.97 461 PRO A C 1
ATOM 3496 O O . PRO A 1 461 ? -47.413 -28.616 -33.344 1.00 45.97 461 PRO A O 1
ATOM 3499 N N . THR A 1 462 ? -46.051 -27.394 -34.594 1.00 35.00 462 THR A N 1
ATOM 3500 C CA . THR A 1 462 ? -46.434 -26.294 -35.559 1.00 35.00 462 THR A CA 1
ATOM 3501 C C . THR A 1 462 ? -47.706 -25.504 -35.130 1.00 35.00 462 THR A C 1
ATOM 3503 O O . THR A 1 462 ? -48.650 -26.150 -34.700 1.00 35.00 462 THR A O 1
ATOM 3506 N N . GLU A 1 463 ? -47.855 -24.162 -35.142 1.00 32.25 463 GLU A N 1
ATOM 3507 C CA . GLU A 1 463 ? -47.351 -22.996 -35.940 1.00 32.25 463 GLU A CA 1
ATOM 3508 C C . GLU A 1 463 ? -46.767 -21.854 -35.041 1.00 32.25 463 GLU A C 1
ATOM 3510 O O . GLU A 1 463 ? -46.857 -21.963 -33.824 1.00 32.25 463 GLU A O 1
ATOM 3515 N N . GLY A 1 464 ? -46.136 -20.753 -35.505 1.00 32.00 464 GLY A N 1
ATOM 3516 C CA . GLY A 1 464 ? -46.018 -20.149 -36.852 1.00 32.00 464 GLY A CA 1
ATOM 3517 C C . GLY A 1 464 ? -44.709 -19.335 -37.099 1.00 32.00 464 GLY A C 1
ATOM 3518 O O . GLY A 1 464 ? -43.695 -19.659 -36.486 1.00 32.00 464 GLY A O 1
ATOM 3519 N N . PRO A 1 465 ? -44.674 -18.365 -38.049 1.00 41.38 465 PRO A N 1
ATOM 3520 C CA . PRO A 1 465 ? -43.435 -17.907 -38.721 1.00 41.38 465 PRO A CA 1
ATOM 3521 C C . PRO A 1 465 ? -42.651 -16.735 -38.060 1.00 41.38 465 PRO A C 1
ATOM 3523 O O . PRO A 1 465 ? -43.219 -16.018 -37.237 1.00 41.38 465 PRO A O 1
ATOM 3526 N N . PRO A 1 466 ? -41.364 -16.513 -38.432 1.00 39.03 466 PRO A N 1
ATOM 3527 C CA . PRO A 1 466 ? -40.415 -15.678 -37.675 1.00 39.03 466 PRO A CA 1
ATOM 3528 C C . PRO A 1 466 ? -40.097 -14.290 -38.278 1.00 39.03 466 PRO A C 1
ATOM 3530 O O . PRO A 1 466 ? -40.332 -14.038 -39.459 1.00 39.03 466 PRO A O 1
ATOM 3533 N N . SER A 1 467 ? -39.444 -13.439 -37.472 1.00 31.08 467 SER A N 1
ATOM 3534 C CA . SER A 1 467 ? -38.590 -12.330 -37.944 1.00 31.08 467 SER A CA 1
ATOM 3535 C C . SER A 1 467 ? -37.133 -12.803 -38.097 1.00 31.08 467 SER A C 1
ATOM 3537 O O . SER A 1 467 ? -36.739 -13.796 -37.484 1.00 31.08 467 SER A O 1
ATOM 3539 N N . THR A 1 468 ? -36.334 -12.135 -38.931 1.00 31.05 468 THR A N 1
ATOM 3540 C CA . THR A 1 468 ? -35.038 -12.644 -39.414 1.00 31.05 468 THR A CA 1
ATOM 3541 C C . THR A 1 468 ? -33.824 -11.965 -38.779 1.00 31.05 468 THR A C 1
ATOM 3543 O O . THR A 1 468 ? -33.520 -10.826 -39.127 1.00 31.05 468 THR A O 1
ATOM 3546 N N . ASN A 1 469 ? -33.054 -12.713 -37.982 1.00 33.69 469 ASN A N 1
ATOM 3547 C CA . ASN A 1 469 ? -31.641 -12.409 -37.722 1.00 33.69 469 ASN A CA 1
ATOM 3548 C C . ASN A 1 469 ? -30.745 -13.232 -38.679 1.00 33.69 469 ASN A C 1
ATOM 3550 O O . ASN A 1 469 ? -31.073 -14.394 -38.950 1.00 33.69 469 ASN A O 1
ATOM 3554 N N . PRO A 1 470 ? -29.635 -12.671 -39.199 1.00 35.25 470 PRO A N 1
ATOM 3555 C CA . PRO A 1 470 ? -28.639 -13.416 -39.978 1.00 35.25 470 PRO A CA 1
ATOM 3556 C C . PRO A 1 470 ? -27.839 -14.416 -39.104 1.00 35.25 470 PRO A C 1
ATOM 3558 O O . PRO A 1 470 ? -27.900 -14.340 -37.877 1.00 35.25 470 PRO A O 1
ATOM 3561 N N . PRO A 1 471 ? -27.146 -15.407 -39.706 1.00 32.62 471 PRO A N 1
ATOM 3562 C CA . PRO A 1 471 ? -26.830 -16.666 -39.020 1.00 32.62 471 PRO A CA 1
ATOM 3563 C C . PRO A 1 471 ? -25.465 -16.730 -38.314 1.00 32.62 471 PRO A C 1
ATOM 3565 O O . PRO A 1 471 ? -24.447 -16.305 -38.853 1.00 32.62 471 PRO A O 1
ATOM 3568 N N . THR A 1 472 ? -25.434 -17.419 -37.168 1.00 38.00 472 THR A N 1
ATOM 3569 C CA . THR A 1 472 ? -24.219 -17.765 -36.408 1.00 38.00 472 THR A CA 1
ATOM 3570 C C . THR A 1 472 ? -23.806 -19.229 -36.632 1.00 38.00 472 THR A C 1
ATOM 3572 O O . THR A 1 472 ? -24.488 -20.123 -36.136 1.00 38.00 472 THR A O 1
ATOM 3575 N N . GLN A 1 473 ? -22.687 -19.479 -37.326 1.00 31.94 473 GLN A N 1
ATOM 3576 C CA . GLN A 1 473 ? -21.806 -20.674 -37.253 1.00 31.94 473 GLN A CA 1
ATOM 3577 C C . GLN A 1 473 ? -20.400 -20.224 -37.722 1.00 31.94 473 GLN A C 1
ATOM 3579 O O . GLN A 1 473 ? -20.316 -19.315 -38.540 1.00 31.94 473 GLN A O 1
ATOM 3584 N N . ASN A 1 474 ? -19.261 -20.751 -37.259 1.00 28.03 474 ASN A N 1
ATOM 3585 C CA . ASN A 1 474 ? -18.956 -22.058 -36.657 1.00 28.03 474 ASN A CA 1
ATOM 3586 C C . ASN A 1 474 ? -18.222 -21.953 -35.301 1.00 28.03 474 ASN A C 1
ATOM 3588 O O . ASN A 1 474 ? -17.614 -20.923 -35.023 1.00 28.03 474 ASN A O 1
ATOM 3592 N N . PRO A 1 475 ? -18.187 -23.038 -34.501 1.00 39.09 475 PRO A N 1
ATOM 3593 C CA . PRO A 1 475 ? -17.268 -23.157 -33.372 1.00 39.09 475 PRO A CA 1
ATOM 3594 C C . PRO A 1 475 ? -15.834 -23.432 -33.859 1.00 39.09 475 PRO A C 1
ATOM 3596 O O . PRO A 1 475 ? -15.584 -24.427 -34.545 1.00 39.09 475 PRO A O 1
ATOM 3599 N N . THR A 1 476 ? -14.888 -22.574 -33.481 1.00 33.41 476 THR A N 1
ATOM 3600 C CA . THR A 1 476 ? -13.447 -22.812 -33.679 1.00 33.41 476 THR A CA 1
ATOM 3601 C C . THR A 1 476 ? -12.890 -23.615 -32.500 1.00 33.41 476 THR A C 1
ATOM 3603 O O . THR A 1 476 ? -13.389 -23.516 -31.383 1.00 33.41 476 THR A O 1
ATOM 3606 N N . VAL A 1 477 ? -11.889 -24.461 -32.757 1.00 33.38 477 VAL A N 1
ATOM 3607 C CA . VAL A 1 477 ? -11.349 -25.418 -31.778 1.00 33.38 477 VAL A CA 1
ATOM 3608 C C . VAL A 1 477 ? -10.747 -24.705 -30.567 1.00 33.38 477 VAL A C 1
ATOM 3610 O O . VAL A 1 477 ? -9.769 -23.974 -30.701 1.00 33.38 477 VAL A O 1
ATOM 3613 N N . GLU A 1 478 ? -11.277 -25.006 -29.383 1.00 38.00 478 GLU A N 1
ATOM 3614 C CA . GLU A 1 478 ? -10.718 -24.599 -28.093 1.00 38.00 478 GLU A CA 1
ATOM 3615 C C . GLU A 1 478 ? -9.444 -25.407 -27.787 1.00 38.00 478 GLU A C 1
ATOM 3617 O O . GLU A 1 478 ? -9.442 -26.414 -27.079 1.00 38.00 478 GLU A O 1
ATOM 3622 N N . GLY A 1 479 ? -8.334 -24.982 -28.386 1.00 33.62 479 GLY A N 1
ATOM 3623 C CA . GLY A 1 479 ? -7.002 -25.262 -27.872 1.00 33.62 479 GLY A CA 1
ATOM 3624 C C . GLY A 1 479 ? -6.540 -24.054 -27.069 1.00 33.62 479 GLY A C 1
ATOM 3625 O O . GLY A 1 479 ? -6.513 -22.953 -27.612 1.00 33.62 479 GLY A O 1
ATOM 3626 N N . THR A 1 480 ? -6.150 -24.245 -25.806 1.00 37.97 480 THR A N 1
ATOM 3627 C CA . THR A 1 480 ? -5.552 -23.191 -24.967 1.00 37.97 480 THR A CA 1
ATOM 3628 C C . THR A 1 480 ? -4.160 -22.823 -25.481 1.00 37.97 480 THR A C 1
ATOM 3630 O O . THR A 1 480 ? -3.133 -23.263 -24.953 1.00 37.97 480 THR A O 1
ATOM 3633 N N . LEU A 1 481 ? -4.139 -22.044 -26.560 1.00 35.38 481 LEU A N 1
ATOM 3634 C CA . LEU A 1 481 ? -2.949 -21.481 -27.168 1.00 35.38 481 LEU A CA 1
ATOM 3635 C C . LEU A 1 481 ? -2.431 -2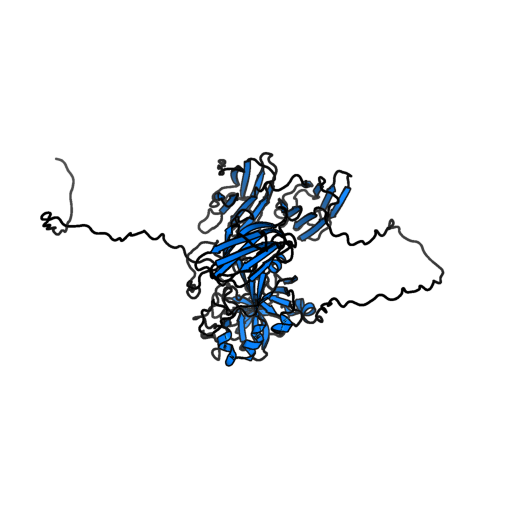0.374 -26.245 1.00 35.38 481 LEU A C 1
ATOM 3637 O O . LEU A 1 481 ? -2.938 -19.257 -26.251 1.00 35.38 481 LEU A O 1
ATOM 3641 N N . ARG A 1 482 ? -1.432 -20.700 -25.416 1.00 46.25 482 ARG A N 1
ATOM 3642 C CA . ARG A 1 482 ? -0.700 -19.681 -24.656 1.00 46.25 482 ARG A CA 1
ATOM 3643 C C . ARG A 1 482 ? -0.135 -18.664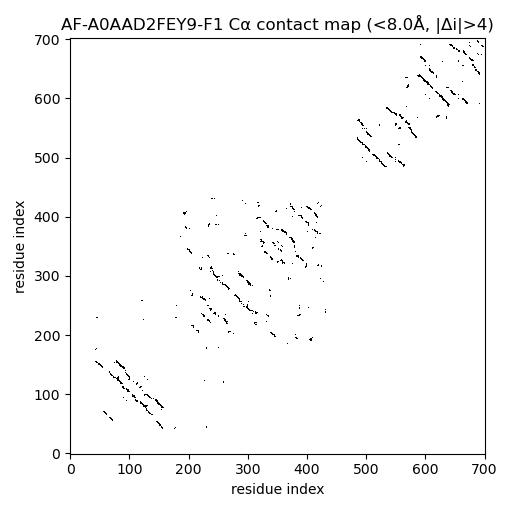 -25.646 1.00 46.25 482 ARG A C 1
ATOM 3645 O O . ARG A 1 482 ? 0.490 -19.053 -26.631 1.00 46.25 482 ARG A O 1
ATOM 3652 N N . CYS A 1 483 ? -0.375 -17.389 -25.376 1.00 48.31 483 CYS A N 1
ATOM 3653 C CA . CYS A 1 483 ? 0.093 -16.296 -26.208 1.00 48.31 483 CYS A CA 1
ATOM 3654 C C . CYS A 1 483 ? 1.625 -16.197 -26.118 1.00 48.31 483 CYS A C 1
ATOM 3656 O O . CYS A 1 483 ? 2.171 -15.765 -25.108 1.00 48.31 483 CYS A O 1
ATOM 3658 N N . PHE A 1 484 ? 2.301 -16.674 -27.167 1.00 52.78 484 PHE A N 1
ATOM 3659 C CA . PHE A 1 484 ? 3.749 -16.537 -27.399 1.00 52.78 484 PHE A CA 1
ATOM 3660 C C . PHE A 1 484 ? 4.058 -15.468 -28.469 1.00 52.78 484 PHE A C 1
ATOM 3662 O O . PHE A 1 484 ? 5.174 -15.402 -28.976 1.00 52.78 484 PHE A O 1
ATOM 3669 N N . ALA A 1 485 ? 3.045 -14.693 -28.854 1.00 63.59 485 ALA A N 1
ATOM 3670 C CA . ALA A 1 485 ? 3.093 -13.616 -29.835 1.00 63.59 485 ALA A CA 1
ATOM 3671 C C . ALA A 1 485 ? 3.089 -12.258 -29.106 1.00 63.59 485 ALA A C 1
ATOM 3673 O O . ALA A 1 485 ? 2.747 -12.232 -27.918 1.00 63.59 485 ALA A O 1
ATOM 3674 N N . PRO A 1 486 ? 3.462 -11.147 -29.768 1.00 70.56 486 PRO A N 1
ATOM 3675 C CA . PRO A 1 486 ? 3.422 -9.843 -29.126 1.00 70.56 486 PRO A CA 1
ATOM 3676 C C . PRO A 1 486 ? 2.008 -9.456 -28.667 1.00 70.56 486 PRO A C 1
ATOM 3678 O O . PRO A 1 486 ? 1.000 -9.868 -29.250 1.00 70.56 486 PRO A O 1
ATOM 3681 N N . LYS A 1 487 ? 1.956 -8.661 -27.598 1.00 84.31 487 LYS A N 1
ATOM 3682 C CA . LYS A 1 487 ? 0.731 -8.147 -26.978 1.00 84.31 487 LYS A CA 1
ATOM 3683 C C . LYS A 1 487 ? 0.597 -6.647 -27.197 1.00 84.31 487 LYS A C 1
ATOM 3685 O O . LYS A 1 487 ? 1.580 -5.925 -27.041 1.00 84.31 487 LYS A O 1
ATOM 3690 N N . ILE A 1 488 ? -0.629 -6.188 -27.423 1.00 85.44 488 ILE A N 1
ATOM 3691 C CA . ILE A 1 488 ? -1.046 -4.810 -27.153 1.00 85.44 488 ILE A CA 1
ATOM 3692 C C . ILE A 1 488 ? -1.948 -4.823 -25.918 1.00 85.44 488 ILE A C 1
ATOM 3694 O O . ILE A 1 488 ? -2.800 -5.700 -25.786 1.00 85.44 488 ILE A O 1
ATOM 3698 N N . GLN A 1 489 ? -1.763 -3.852 -25.030 1.00 87.50 489 GLN A N 1
ATOM 3699 C CA . GLN A 1 489 ? -2.718 -3.514 -23.975 1.00 87.50 489 GLN A CA 1
ATOM 3700 C C . GLN A 1 489 ? -3.206 -2.086 -24.227 1.00 87.50 489 GLN A C 1
ATOM 3702 O O . GLN A 1 489 ? -2.406 -1.215 -24.578 1.00 87.50 489 GLN A O 1
ATOM 3707 N N . ILE A 1 490 ? -4.508 -1.860 -24.084 1.00 88.94 490 ILE A N 1
ATOM 3708 C CA . ILE A 1 490 ? -5.163 -0.567 -24.298 1.00 88.94 490 ILE A CA 1
ATOM 3709 C C . ILE A 1 490 ? -5.926 -0.226 -23.022 1.00 88.94 490 ILE A C 1
ATOM 3711 O O . ILE A 1 490 ? -6.748 -1.023 -22.575 1.00 88.94 490 ILE A O 1
ATOM 3715 N N . GLN A 1 491 ? -5.670 0.955 -22.465 1.00 88.06 491 GLN A N 1
ATOM 3716 C CA . GLN A 1 491 ? -6.464 1.550 -21.393 1.00 88.06 491 GLN A CA 1
ATOM 3717 C C . GLN A 1 491 ? -7.074 2.848 -21.923 1.00 88.06 491 GLN A C 1
ATOM 3719 O O . GLN A 1 491 ? -6.363 3.675 -22.495 1.00 88.06 491 GLN A O 1
ATOM 3724 N N . ILE A 1 492 ? -8.382 3.022 -21.750 1.00 86.62 492 ILE A N 1
ATOM 3725 C CA . ILE A 1 492 ? -9.115 4.223 -22.158 1.00 86.62 492 ILE A CA 1
ATOM 3726 C C . ILE A 1 492 ? -9.980 4.655 -20.981 1.00 86.62 492 ILE A C 1
ATOM 3728 O O . ILE A 1 492 ? -10.930 3.958 -20.628 1.00 86.62 492 ILE A O 1
ATOM 3732 N N . GLN A 1 493 ? -9.671 5.796 -20.377 1.00 83.38 493 GLN A N 1
ATOM 3733 C CA . GLN A 1 493 ? -10.618 6.483 -19.511 1.00 83.38 493 GLN A CA 1
ATOM 3734 C C . GLN A 1 493 ? -11.504 7.346 -20.405 1.00 83.38 493 GLN A C 1
ATOM 3736 O O . GLN A 1 493 ? -10.999 8.152 -21.186 1.00 83.38 493 GLN A O 1
ATOM 3741 N N . LEU A 1 494 ? -12.815 7.167 -20.299 1.00 81.88 494 LEU A N 1
ATOM 3742 C CA . LEU A 1 494 ? -13.806 7.991 -20.990 1.00 81.88 494 LEU A CA 1
ATOM 3743 C C . LEU A 1 494 ? -14.302 9.114 -20.068 1.00 81.88 494 LEU A C 1
ATOM 3745 O O . LEU A 1 494 ? -13.991 9.129 -18.875 1.00 81.88 494 LEU A O 1
ATOM 3749 N N . ASP A 1 495 ? -15.078 10.044 -20.612 1.00 76.06 495 ASP A N 1
ATOM 3750 C CA . ASP A 1 495 ? -15.595 11.232 -19.928 1.00 76.06 495 ASP A CA 1
ATOM 3751 C C . ASP A 1 495 ? -17.140 11.200 -19.815 1.00 76.06 495 ASP A C 1
ATOM 3753 O O . ASP A 1 495 ? -17.757 10.130 -19.900 1.00 76.06 495 ASP A O 1
ATOM 3757 N N . ASP A 1 496 ? -17.803 12.348 -19.622 1.00 74.56 496 ASP A N 1
ATOM 3758 C CA . ASP A 1 496 ? -19.272 12.434 -19.580 1.00 74.56 496 ASP A CA 1
ATOM 3759 C C . ASP A 1 496 ? -19.953 12.158 -20.946 1.00 74.56 496 ASP A C 1
ATOM 3761 O O . ASP A 1 496 ? -21.180 12.267 -21.042 1.00 74.56 496 ASP A O 1
ATOM 3765 N N . PHE A 1 497 ? -19.201 11.801 -21.996 1.00 79.75 497 PHE A N 1
ATOM 3766 C CA . PHE A 1 497 ? -19.691 11.560 -23.358 1.00 79.75 497 PHE A CA 1
ATOM 3767 C C . PHE A 1 497 ? -19.142 10.249 -23.960 1.00 79.75 497 PHE A C 1
ATOM 3769 O O . PHE A 1 497 ? -19.037 10.068 -25.169 1.00 79.75 497 PHE A O 1
ATOM 3776 N N . ALA A 1 498 ? -18.916 9.236 -23.121 1.00 79.94 498 ALA A N 1
ATOM 3777 C CA . ALA A 1 498 ? -18.472 7.886 -23.505 1.00 79.94 498 ALA A CA 1
ATOM 3778 C C . ALA A 1 498 ? -19.267 7.176 -24.639 1.00 79.94 498 ALA A C 1
ATOM 3780 O O . ALA A 1 498 ? -18.795 6.184 -25.203 1.00 79.94 498 ALA A O 1
ATOM 3781 N N . ALA A 1 499 ? -20.471 7.649 -24.976 1.00 78.38 499 ALA A N 1
ATOM 3782 C CA . ALA A 1 499 ? -21.340 7.058 -25.993 1.00 78.38 499 ALA A CA 1
ATOM 3783 C C . ALA A 1 499 ? -20.936 7.379 -27.449 1.00 78.38 499 ALA A C 1
ATOM 3785 O O . ALA A 1 499 ? -21.210 6.558 -28.328 1.00 78.38 499 ALA A O 1
ATOM 3786 N N . GLU A 1 500 ? -20.294 8.525 -27.715 1.00 79.06 500 GLU A N 1
ATOM 3787 C CA . GLU A 1 500 ? -19.802 8.898 -29.059 1.00 79.06 500 GLU A CA 1
ATOM 3788 C C . GLU A 1 500 ? -18.392 8.361 -29.361 1.00 79.06 500 GLU A C 1
ATOM 3790 O O . GLU A 1 500 ? -18.048 8.137 -30.527 1.00 79.06 500 GLU A O 1
ATOM 3795 N N . THR A 1 501 ? -17.618 8.031 -28.319 1.00 81.94 501 THR A N 1
ATOM 3796 C CA . THR A 1 501 ? -16.309 7.380 -28.465 1.00 81.94 501 THR A CA 1
ATOM 3797 C C . THR A 1 501 ? -16.432 5.935 -28.967 1.00 81.94 501 THR A C 1
ATOM 3799 O O . THR A 1 501 ? -17.156 5.095 -28.419 1.00 81.94 501 THR A O 1
ATOM 3802 N N . ARG A 1 502 ? -15.632 5.607 -29.986 1.00 88.12 502 ARG A N 1
ATOM 3803 C CA . ARG A 1 502 ? -15.367 4.236 -30.454 1.00 88.12 502 ARG A CA 1
ATOM 3804 C C . ARG A 1 502 ? -13.910 4.087 -30.891 1.00 88.12 502 ARG A C 1
ATOM 3806 O O . ARG A 1 502 ? -13.247 5.073 -31.203 1.00 88.12 502 ARG A O 1
ATOM 3813 N N . TRP A 1 503 ? -13.425 2.855 -30.987 1.00 90.88 503 TRP A N 1
ATOM 3814 C CA . TRP A 1 503 ? -12.063 2.570 -31.445 1.00 90.88 503 TRP A CA 1
ATOM 3815 C C . TRP A 1 503 ? -11.974 1.282 -32.270 1.00 90.88 503 TRP A C 1
ATOM 3817 O O . TRP A 1 503 ? -12.788 0.368 -32.120 1.00 90.88 503 TRP A O 1
ATOM 3827 N N . GLU A 1 504 ? -10.967 1.208 -33.140 1.00 92.56 504 GLU A N 1
ATOM 3828 C CA . GLU A 1 504 ? -10.654 0.060 -33.998 1.00 92.56 504 GLU A CA 1
ATOM 3829 C C . GLU A 1 504 ? -9.143 -0.234 -33.952 1.00 92.56 504 GLU A C 1
ATOM 3831 O O . GLU A 1 504 ? -8.326 0.618 -34.303 1.00 92.56 504 GLU A O 1
ATOM 3836 N N . LEU A 1 505 ? -8.760 -1.449 -33.540 1.00 90.69 505 LEU A N 1
ATOM 3837 C CA . LEU A 1 505 ? -7.394 -1.973 -33.666 1.00 90.69 505 LEU A CA 1
ATOM 3838 C C . LEU A 1 505 ? -7.303 -2.821 -34.939 1.00 90.69 505 LEU A C 1
ATOM 3840 O O . LEU A 1 505 ? -7.997 -3.837 -35.060 1.00 90.69 505 LEU A O 1
ATOM 3844 N N . TRP A 1 506 ? -6.420 -2.459 -35.868 1.00 88.81 506 TRP A N 1
ATOM 3845 C CA . TRP A 1 506 ? -6.281 -3.132 -37.160 1.00 88.81 506 TRP A CA 1
ATOM 3846 C C . TRP A 1 506 ? -4.820 -3.368 -37.579 1.00 88.81 506 TRP A C 1
ATOM 3848 O O . TRP A 1 506 ? -3.901 -2.712 -37.099 1.00 88.81 506 TRP A O 1
ATOM 3858 N N . GLN A 1 507 ? -4.598 -4.348 -38.461 1.00 83.19 507 GLN A N 1
ATOM 3859 C CA . GLN A 1 507 ? -3.309 -4.624 -39.117 1.00 83.19 507 GLN A CA 1
ATOM 3860 C C . GLN A 1 507 ? -3.432 -4.417 -40.632 1.00 83.19 507 GLN A C 1
ATOM 3862 O O . GLN A 1 507 ? -4.517 -4.593 -41.195 1.00 83.19 507 GLN A O 1
ATOM 3867 N N . THR A 1 508 ? -2.330 -4.063 -41.300 1.00 77.06 508 THR A N 1
ATOM 3868 C CA . THR A 1 508 ? -2.327 -3.707 -42.736 1.00 77.06 508 THR A CA 1
ATOM 3869 C C . THR A 1 508 ? -2.068 -4.869 -43.698 1.00 77.06 508 THR A C 1
ATOM 3871 O O . THR A 1 508 ? -2.578 -4.828 -44.819 1.00 77.06 508 THR A O 1
ATOM 3874 N N . ASP A 1 509 ? -1.333 -5.908 -43.290 1.00 72.44 509 ASP A N 1
ATOM 3875 C CA . ASP A 1 509 ? -1.060 -7.096 -44.113 1.00 72.44 509 ASP A CA 1
ATOM 3876 C C . ASP A 1 509 ? -1.250 -8.394 -43.298 1.00 72.44 509 ASP A C 1
ATOM 3878 O O . ASP A 1 509 ? -0.522 -8.603 -42.327 1.00 72.44 509 ASP A O 1
ATOM 3882 N N . PRO A 1 510 ? -2.220 -9.266 -43.647 1.00 70.75 510 PRO A N 1
ATOM 3883 C CA . PRO A 1 510 ? -3.364 -8.978 -44.512 1.00 70.75 510 PRO A CA 1
ATOM 3884 C C . PRO A 1 510 ? -4.313 -7.969 -43.830 1.00 70.75 510 PRO A C 1
ATOM 3886 O O . PRO A 1 510 ? -4.530 -8.070 -42.623 1.00 70.75 510 PRO A O 1
ATOM 3889 N N . PRO A 1 511 ? -4.942 -7.034 -44.570 1.00 79.31 511 PRO A N 1
ATOM 3890 C CA . PRO A 1 511 ? -5.725 -5.954 -43.972 1.00 79.31 511 PRO A CA 1
ATOM 3891 C C . PRO A 1 511 ? -6.931 -6.488 -43.188 1.00 79.31 511 PRO A C 1
ATOM 3893 O O . PRO A 1 511 ? -7.828 -7.117 -43.763 1.00 79.31 511 PRO A O 1
ATOM 3896 N N . ARG A 1 512 ? -6.947 -6.252 -41.870 1.00 83.75 512 ARG A N 1
ATOM 3897 C CA . ARG A 1 512 ? -7.919 -6.842 -40.938 1.00 83.75 512 ARG A CA 1
ATOM 3898 C C . ARG A 1 512 ? -8.090 -6.002 -39.664 1.00 83.75 512 ARG A C 1
ATOM 3900 O O . ARG A 1 512 ? -7.104 -5.664 -39.022 1.00 83.75 512 ARG A O 1
ATOM 3907 N N . ILE A 1 513 ? -9.340 -5.828 -39.219 1.00 86.31 513 ILE A N 1
ATOM 3908 C CA . ILE A 1 513 ? -9.666 -5.449 -37.831 1.00 86.31 513 ILE A CA 1
ATOM 3909 C C . ILE A 1 513 ? -9.413 -6.652 -36.905 1.00 86.31 513 ILE A C 1
ATOM 3911 O O . ILE A 1 513 ? -9.917 -7.763 -37.127 1.00 86.31 513 ILE A O 1
ATOM 3915 N N . ILE A 1 514 ? -8.598 -6.434 -35.878 1.00 87.12 514 ILE A N 1
ATOM 3916 C CA . ILE A 1 514 ? -8.266 -7.404 -34.830 1.00 87.12 514 ILE A CA 1
ATOM 3917 C C . ILE A 1 514 ? -9.303 -7.323 -33.713 1.00 87.12 514 ILE A C 1
ATOM 3919 O O . ILE A 1 514 ? -9.827 -8.365 -33.317 1.00 87.12 514 ILE A O 1
ATOM 3923 N N . SER A 1 515 ? -9.615 -6.103 -33.269 1.00 89.75 515 SER A N 1
ATOM 3924 C CA . SER A 1 515 ? -10.594 -5.793 -32.226 1.00 89.75 515 SER A CA 1
ATOM 3925 C C . SER A 1 515 ? -11.176 -4.388 -32.423 1.00 89.75 515 SER A C 1
ATOM 3927 O O . SER A 1 515 ? -10.612 -3.587 -33.167 1.00 89.75 515 SER A O 1
ATOM 3929 N N . GLN A 1 516 ? -12.314 -4.100 -31.795 1.00 93.00 516 GLN A N 1
ATOM 3930 C CA . GLN A 1 516 ? -13.011 -2.813 -31.877 1.00 93.00 516 GLN A CA 1
ATOM 3931 C C . GLN A 1 516 ? -14.006 -2.657 -30.717 1.00 93.00 516 GLN A C 1
ATOM 3933 O O . GLN A 1 516 ? -14.596 -3.648 -30.282 1.00 93.00 516 GLN A O 1
ATOM 3938 N N . GLY A 1 517 ? -14.260 -1.422 -30.281 1.00 89.06 517 GLY A N 1
ATOM 3939 C CA . GLY A 1 517 ? -15.160 -1.111 -29.164 1.00 89.06 517 GLY A CA 1
ATOM 3940 C C . GLY A 1 517 ? -15.894 0.227 -29.317 1.00 89.06 517 GLY A C 1
ATOM 3941 O O . GLY A 1 517 ? -15.547 1.032 -30.177 1.00 89.06 517 GLY A O 1
ATOM 3942 N N . GLY A 1 518 ? -16.946 0.445 -28.520 1.00 88.50 518 GLY A N 1
ATOM 3943 C CA . GLY A 1 518 ? -17.802 1.645 -28.543 1.00 88.50 518 GLY A CA 1
ATOM 3944 C C . GLY A 1 518 ? -19.200 1.396 -27.952 1.00 88.50 518 GLY A C 1
ATOM 3945 O O . GLY A 1 518 ? -19.563 0.247 -27.695 1.00 88.50 518 GLY A O 1
ATOM 3946 N N . ASN A 1 519 ? -20.012 2.454 -27.817 1.00 84.44 519 ASN A N 1
ATOM 3947 C CA . ASN A 1 519 ? -21.269 2.492 -27.036 1.00 84.44 519 ASN A CA 1
ATOM 3948 C C . ASN A 1 519 ? -21.042 2.214 -25.538 1.00 84.44 519 ASN A C 1
ATOM 3950 O O . ASN A 1 519 ? -21.582 1.252 -24.986 1.00 84.44 519 ASN A O 1
ATOM 3954 N N . TYR A 1 520 ? -20.220 3.039 -24.893 1.00 85.12 520 TYR A N 1
ATOM 3955 C CA . TYR A 1 520 ? -19.885 2.900 -23.478 1.00 85.12 520 TYR A CA 1
ATOM 3956 C C . TYR A 1 520 ? -20.754 3.792 -22.575 1.00 85.12 520 TYR A C 1
ATOM 3958 O O . TYR A 1 520 ? -21.386 4.741 -23.035 1.00 85.12 520 TYR A O 1
ATOM 3966 N N . GLU A 1 521 ? -20.788 3.467 -21.281 1.00 79.38 521 GLU A N 1
ATOM 3967 C CA . GLU A 1 521 ? -21.396 4.306 -20.239 1.00 79.38 521 GLU A CA 1
ATOM 3968 C C . GLU A 1 521 ? -20.409 5.398 -19.791 1.00 79.38 521 GLU A C 1
ATOM 3970 O O . GLU A 1 521 ? -19.192 5.193 -19.803 1.00 79.38 521 GLU A O 1
ATOM 3975 N N . ASN A 1 522 ? -20.930 6.554 -19.378 1.00 76.50 522 ASN A N 1
ATOM 3976 C CA . ASN A 1 522 ? -20.134 7.732 -19.017 1.00 76.50 522 ASN A CA 1
ATOM 3977 C C . ASN A 1 522 ? -19.090 7.451 -17.922 1.00 76.50 522 ASN A C 1
ATOM 3979 O O . ASN A 1 522 ? -19.383 6.800 -16.919 1.00 76.50 522 ASN A O 1
ATOM 3983 N N . ASN A 1 523 ? -17.897 8.022 -18.091 1.00 71.31 523 ASN A N 1
ATOM 3984 C CA . ASN A 1 523 ? -16.718 7.869 -17.236 1.00 71.31 523 ASN A CA 1
ATOM 3985 C C . ASN A 1 523 ? -16.229 6.415 -17.057 1.00 71.31 523 ASN A C 1
ATOM 3987 O O . ASN A 1 523 ? -15.493 6.124 -16.112 1.00 71.31 523 ASN A O 1
ATOM 3991 N N . ALA A 1 524 ? -16.601 5.489 -17.949 1.00 77.19 524 ALA A N 1
ATOM 3992 C CA . ALA A 1 524 ? -16.078 4.127 -17.917 1.00 77.19 524 ALA A CA 1
ATOM 3993 C C . ALA A 1 524 ? -14.565 4.083 -18.201 1.00 77.19 524 ALA A C 1
ATOM 3995 O O . ALA A 1 524 ? -14.074 4.718 -19.136 1.00 77.19 524 ALA A O 1
ATOM 3996 N N . LEU A 1 525 ? -13.852 3.269 -17.419 1.00 81.25 525 LEU A N 1
ATOM 3997 C CA . LEU A 1 525 ? -12.497 2.818 -17.723 1.00 81.25 525 LEU A CA 1
ATOM 3998 C C . LEU A 1 525 ? -12.589 1.522 -18.540 1.00 81.25 525 LEU A C 1
ATOM 4000 O O . LEU A 1 525 ? -13.217 0.553 -18.108 1.00 81.25 525 LEU A O 1
ATOM 4004 N N . ILE A 1 526 ? -11.981 1.514 -19.722 1.00 86.00 526 ILE A N 1
ATOM 4005 C CA . ILE A 1 526 ? -11.921 0.373 -20.637 1.00 86.00 526 ILE A CA 1
ATOM 4006 C C . ILE A 1 526 ? -10.498 -0.177 -20.618 1.00 86.00 526 ILE A C 1
ATOM 4008 O O . ILE A 1 526 ? -9.562 0.565 -20.905 1.00 86.00 526 ILE A O 1
ATOM 4012 N N . GLU A 1 527 ? -10.336 -1.465 -20.319 1.00 89.00 527 GLU A N 1
ATOM 4013 C CA . GLU A 1 527 ? -9.039 -2.151 -20.310 1.00 89.00 527 GLU A CA 1
ATOM 4014 C C . GLU A 1 527 ? -9.109 -3.421 -21.163 1.00 89.00 527 GLU A C 1
ATOM 4016 O O . GLU A 1 527 ? -9.905 -4.322 -20.896 1.00 89.00 527 GLU A O 1
ATOM 4021 N N . GLU A 1 528 ? -8.284 -3.489 -22.207 1.00 89.44 528 GLU A N 1
ATOM 4022 C CA . GLU A 1 528 ? -8.314 -4.548 -23.221 1.00 89.44 528 GLU A CA 1
ATOM 4023 C C . GLU A 1 528 ? -6.898 -5.078 -23.495 1.00 89.44 528 GLU A C 1
ATOM 4025 O O . GLU A 1 528 ? -5.984 -4.311 -23.803 1.00 89.44 528 GLU A O 1
ATOM 4030 N N . GLU A 1 529 ? -6.705 -6.401 -23.429 1.00 88.62 529 GLU A N 1
ATOM 4031 C CA . GLU A 1 529 ? -5.457 -7.065 -23.836 1.00 88.62 529 GLU A CA 1
ATOM 4032 C C . GLU A 1 529 ? -5.670 -7.879 -25.117 1.00 88.62 529 GLU A C 1
ATOM 4034 O O . GLU A 1 529 ? -6.552 -8.739 -25.207 1.00 88.62 529 GLU A O 1
ATOM 4039 N N . HIS A 1 530 ? -4.825 -7.642 -26.119 1.00 87.06 530 HIS A N 1
ATOM 4040 C CA . HIS A 1 530 ? -4.930 -8.250 -27.439 1.00 87.06 530 HIS A CA 1
ATOM 4041 C C . HIS A 1 530 ? -3.607 -8.887 -27.871 1.00 87.06 530 HIS A C 1
ATOM 4043 O O . HIS A 1 530 ? -2.580 -8.227 -28.022 1.00 87.06 530 HIS A O 1
ATOM 4049 N N . CYS A 1 531 ? -3.648 -10.198 -28.113 1.00 82.75 531 CYS A N 1
ATOM 4050 C CA . CYS A 1 531 ? -2.539 -10.947 -28.693 1.00 82.75 531 CYS A CA 1
ATOM 4051 C C . CYS A 1 531 ? -2.564 -10.851 -30.218 1.00 82.75 531 CYS A C 1
ATOM 4053 O O . CYS A 1 531 ? -3.556 -11.215 -30.857 1.00 82.75 531 CYS A O 1
ATOM 4055 N N . LEU A 1 532 ? -1.458 -10.386 -30.791 1.00 79.00 532 LEU A N 1
ATOM 4056 C CA . LEU A 1 532 ? -1.312 -10.188 -32.229 1.00 79.00 532 LEU A CA 1
ATOM 4057 C C . LEU A 1 532 ? -0.977 -11.512 -32.929 1.00 79.00 532 LEU A C 1
ATOM 4059 O O . LEU A 1 532 ? -0.570 -12.490 -32.297 1.00 79.00 532 LEU A O 1
ATOM 4063 N N . ALA A 1 533 ? -1.172 -11.568 -34.246 1.00 68.69 533 ALA A N 1
ATOM 4064 C CA . ALA A 1 533 ? -0.837 -12.756 -35.037 1.00 68.69 533 ALA A CA 1
ATOM 4065 C C . ALA A 1 533 ? 0.660 -12.831 -35.397 1.00 68.69 533 ALA A C 1
ATOM 4067 O O . ALA A 1 533 ? 1.176 -13.917 -35.674 1.00 68.69 533 ALA A O 1
ATOM 4068 N N . ASP A 1 534 ? 1.331 -11.681 -35.394 1.00 70.75 534 ASP A N 1
ATOM 4069 C CA . ASP A 1 534 ? 2.652 -11.435 -35.961 1.00 70.75 534 ASP A CA 1
ATOM 4070 C C . ASP A 1 534 ? 3.259 -10.146 -35.370 1.00 70.75 534 ASP A C 1
ATOM 4072 O O . ASP A 1 534 ? 2.600 -9.403 -34.641 1.00 70.75 534 ASP A O 1
ATOM 4076 N N . ASP A 1 535 ? 4.527 -9.891 -35.688 1.00 68.75 535 ASP A N 1
ATOM 4077 C CA . ASP A 1 535 ? 5.239 -8.628 -35.486 1.00 68.75 535 ASP A CA 1
ATOM 4078 C C . ASP A 1 535 ? 5.092 -7.694 -36.712 1.00 68.75 535 ASP A C 1
ATOM 4080 O O . ASP A 1 535 ? 6.055 -7.095 -37.192 1.00 68.75 535 ASP A O 1
ATOM 4084 N N . GLY A 1 536 ? 3.875 -7.582 -37.254 1.00 74.12 536 GLY A N 1
ATOM 4085 C CA . GLY A 1 536 ? 3.521 -6.622 -38.300 1.00 74.12 536 GLY A CA 1
ATOM 4086 C C . GLY A 1 536 ? 3.288 -5.198 -37.780 1.00 74.12 536 GLY A C 1
ATOM 4087 O O . GLY A 1 536 ? 3.287 -4.939 -36.575 1.00 74.12 536 GLY A O 1
ATOM 4088 N N . VAL A 1 537 ? 3.043 -4.259 -38.700 1.00 80.38 537 VAL A N 1
ATOM 4089 C CA . VAL A 1 537 ? 2.620 -2.893 -38.345 1.00 80.38 537 VAL A CA 1
ATOM 4090 C C . VAL A 1 537 ? 1.110 -2.865 -38.114 1.00 80.38 537 VAL A C 1
ATOM 4092 O O . VAL A 1 537 ? 0.312 -3.228 -38.989 1.00 80.38 537 VAL A O 1
ATOM 4095 N N . HIS A 1 538 ? 0.753 -2.425 -36.916 1.00 86.44 538 HIS A N 1
ATOM 4096 C CA . HIS A 1 538 ? -0.596 -2.329 -36.389 1.00 86.44 538 HIS A CA 1
ATOM 4097 C C . HIS A 1 538 ? -0.995 -0.857 -36.243 1.00 86.44 538 HIS A C 1
ATOM 4099 O O . HIS A 1 538 ? -0.138 0.020 -36.176 1.00 86.44 538 HIS A O 1
ATOM 4105 N N . TYR A 1 539 ? -2.292 -0.583 -36.185 1.00 86.62 539 TYR A N 1
ATOM 4106 C CA . TYR A 1 539 ? -2.843 0.760 -36.038 1.00 86.62 539 TYR A CA 1
ATOM 4107 C C . TYR A 1 539 ? -4.010 0.714 -35.059 1.00 86.62 539 TYR A C 1
ATOM 4109 O O . TYR A 1 539 ? -4.923 -0.099 -35.222 1.00 86.62 539 TYR A O 1
ATOM 4117 N N . LEU A 1 540 ? -3.982 1.577 -34.045 1.00 88.69 540 LEU A N 1
ATOM 4118 C CA . LEU A 1 540 ? -5.119 1.808 -33.160 1.00 88.69 540 LEU A CA 1
ATOM 4119 C C . LEU A 1 540 ? -5.719 3.165 -33.507 1.00 88.69 540 LEU A C 1
ATOM 4121 O O . LEU A 1 540 ? -5.042 4.190 -33.421 1.00 88.69 540 LEU A O 1
ATOM 4125 N N . LYS A 1 541 ? -6.990 3.161 -33.905 1.00 87.88 541 LYS A N 1
ATOM 4126 C CA . LYS A 1 541 ? -7.710 4.366 -34.295 1.00 87.88 541 LYS A CA 1
ATOM 4127 C C . LYS A 1 541 ? -8.880 4.633 -33.364 1.00 87.88 541 LYS A C 1
ATOM 4129 O O . LYS A 1 541 ? -9.775 3.800 -33.243 1.00 87.88 541 LYS A O 1
ATOM 4134 N N . PHE A 1 542 ? -8.875 5.808 -32.754 1.00 86.56 542 PHE A N 1
ATOM 4135 C CA . PHE A 1 542 ? -9.977 6.380 -31.995 1.00 86.56 542 PHE A CA 1
ATOM 4136 C C . PHE A 1 542 ? -10.836 7.250 -32.911 1.00 86.56 542 PHE A C 1
ATOM 4138 O O . PHE A 1 542 ? -10.334 7.896 -33.837 1.00 86.56 542 PHE A O 1
ATOM 4145 N N . PHE A 1 543 ? -12.133 7.276 -32.633 1.00 82.69 543 PHE A N 1
ATOM 4146 C CA . PHE A 1 543 ? -13.084 8.155 -33.288 1.00 82.69 543 PHE A CA 1
ATOM 4147 C C . PHE A 1 543 ? -14.065 8.717 -32.260 1.00 82.69 543 PHE A C 1
ATOM 4149 O O . PHE A 1 543 ? -14.578 7.975 -31.420 1.00 82.69 543 PHE A O 1
ATOM 4156 N N . ASP A 1 544 ? -14.399 9.983 -32.445 1.00 79.19 544 ASP A N 1
ATOM 4157 C CA . ASP A 1 544 ? -15.445 10.728 -31.751 1.00 79.19 544 ASP A CA 1
ATOM 4158 C C . ASP A 1 544 ? -16.393 11.320 -32.825 1.00 79.19 544 ASP A C 1
ATOM 4160 O O . ASP A 1 544 ? -15.979 11.610 -33.953 1.00 79.19 544 ASP A O 1
ATOM 4164 N N . GLU A 1 545 ? -17.694 11.403 -32.535 1.00 77.00 545 GLU A N 1
ATOM 4165 C CA . GLU A 1 545 ? -18.704 11.921 -33.469 1.00 77.00 545 GLU A CA 1
ATOM 4166 C C . GLU A 1 545 ? -18.776 13.461 -33.498 1.00 77.00 545 GLU A C 1
ATOM 4168 O O . GLU A 1 545 ? -19.136 14.017 -34.542 1.00 77.00 545 GLU A O 1
ATOM 4173 N N . PHE A 1 546 ? -18.413 14.160 -32.415 1.00 74.00 546 PHE A N 1
ATOM 4174 C CA . PHE A 1 546 ? -18.627 15.610 -32.280 1.00 74.00 546 PHE A CA 1
ATOM 4175 C C . PHE A 1 546 ? -17.363 16.458 -32.481 1.00 74.00 546 PHE A C 1
ATOM 4177 O O . PHE A 1 546 ? -17.451 17.557 -33.043 1.00 74.00 546 PHE A O 1
ATOM 4184 N N . GLY A 1 547 ? -16.189 15.908 -32.185 1.00 66.81 547 GLY A N 1
ATOM 4185 C CA . GLY A 1 547 ? -14.877 16.495 -32.452 1.00 66.81 547 GLY A CA 1
ATOM 4186 C C . GLY A 1 547 ? -14.272 17.279 -31.289 1.00 66.81 547 GLY A C 1
ATOM 4187 O O . GLY A 1 547 ? -13.297 17.996 -31.523 1.00 66.81 547 GLY A O 1
ATOM 4188 N N . ASP A 1 548 ? -14.848 17.174 -30.091 1.00 59.06 548 ASP A N 1
ATOM 4189 C CA . ASP A 1 548 ? -14.291 17.637 -28.818 1.00 59.06 548 ASP A CA 1
ATOM 4190 C C . ASP A 1 548 ? -13.544 16.540 -28.026 1.00 59.06 548 ASP A C 1
ATOM 4192 O O . ASP A 1 548 ? -12.984 16.836 -26.974 1.00 59.06 548 ASP A O 1
ATOM 4196 N N . GLY A 1 549 ? -13.423 15.323 -28.571 1.00 67.88 549 GLY A N 1
ATOM 4197 C CA . GLY A 1 549 ? -12.510 14.281 -28.095 1.00 67.88 549 GLY A CA 1
ATOM 4198 C C . GLY A 1 549 ? -13.067 13.477 -26.921 1.00 67.88 549 GLY A C 1
ATOM 4199 O O . GLY A 1 549 ? -14.223 13.069 -26.929 1.00 67.88 549 GLY A O 1
ATOM 4200 N N . PHE A 1 550 ? -12.227 13.210 -25.917 1.00 70.00 550 PHE A N 1
ATOM 4201 C CA . PHE A 1 550 ? -12.660 12.706 -24.600 1.00 70.00 550 PHE A CA 1
ATOM 4202 C C . PHE A 1 550 ? -12.038 13.511 -23.436 1.00 70.00 550 PHE A C 1
ATOM 4204 O O . PHE A 1 550 ? -11.993 13.076 -22.284 1.00 70.00 550 PHE A O 1
ATOM 4211 N N . CYS A 1 551 ? -11.559 14.721 -23.744 1.00 62.69 551 CYS A N 1
ATOM 4212 C CA . CYS A 1 551 ? -11.283 15.834 -22.833 1.00 62.69 551 CYS A CA 1
ATOM 4213 C C . CYS A 1 551 ? -11.229 17.130 -23.686 1.00 62.69 551 CYS A C 1
ATOM 4215 O O . CYS A 1 551 ? -10.962 17.065 -24.878 1.00 62.69 551 CYS A O 1
ATOM 4217 N N . CYS A 1 552 ? -11.451 18.351 -23.190 1.00 59.22 552 CYS A N 1
ATOM 4218 C CA . CYS A 1 552 ? -11.435 18.842 -21.812 1.00 59.22 552 CYS A CA 1
ATOM 4219 C C . CYS A 1 552 ? -12.728 19.598 -21.448 1.00 59.22 552 CYS A C 1
ATOM 4221 O O . CYS A 1 552 ? -13.335 20.274 -22.277 1.00 59.22 552 CYS A O 1
ATOM 4223 N N . GLY A 1 553 ? -13.122 19.579 -20.169 1.00 55.09 553 GLY A N 1
ATOM 4224 C CA . GLY A 1 553 ? -14.282 20.351 -19.678 1.00 55.09 553 GLY A CA 1
ATOM 4225 C C . GLY A 1 553 ? -15.643 19.655 -19.844 1.00 55.09 553 GLY A C 1
ATOM 4226 O O . GLY A 1 553 ? -16.693 20.266 -19.595 1.00 55.09 553 GLY A O 1
ATOM 4227 N N . LYS A 1 554 ? -15.614 18.373 -20.226 1.00 58.78 554 LYS A N 1
ATOM 4228 C CA . LYS A 1 554 ? -16.723 17.400 -20.215 1.00 58.78 554 LYS A CA 1
ATOM 4229 C C . LYS A 1 554 ? -16.383 16.128 -19.426 1.00 58.78 554 LYS A C 1
ATOM 4231 O O . LYS A 1 554 ? -17.000 15.092 -19.605 1.00 58.78 554 LYS A O 1
ATOM 4236 N N . GLY A 1 555 ? -15.399 16.232 -18.538 1.00 56.81 555 GLY A N 1
ATOM 4237 C CA . GLY A 1 555 ? -14.782 15.120 -17.825 1.00 56.81 555 GLY A CA 1
ATOM 4238 C C . GLY A 1 555 ? -13.283 15.069 -18.112 1.00 56.81 555 GLY A C 1
ATOM 4239 O O . GLY A 1 555 ? -12.711 16.033 -18.633 1.00 56.81 555 GLY A O 1
ATOM 4240 N N . PHE A 1 556 ? -12.659 13.963 -17.711 1.00 64.12 556 PHE A N 1
ATOM 4241 C CA . PHE A 1 556 ? -11.209 13.757 -17.724 1.00 64.12 556 PHE A CA 1
ATOM 4242 C C . PHE A 1 556 ? -10.879 12.371 -18.291 1.00 64.12 556 PHE A C 1
ATOM 4244 O O . PHE A 1 556 ? -10.414 11.487 -17.567 1.00 64.12 556 PHE A O 1
ATOM 4251 N N . GLY A 1 557 ? -11.171 12.166 -19.576 1.00 70.12 557 GLY A N 1
ATOM 4252 C CA . GLY A 1 557 ? -10.691 10.996 -20.299 1.00 70.12 557 GLY A CA 1
ATOM 4253 C C . GLY A 1 557 ? -9.178 11.032 -20.528 1.00 70.12 557 GLY A C 1
ATOM 4254 O O . GLY A 1 557 ? -8.524 12.041 -20.282 1.00 70.12 557 GLY A O 1
ATOM 4255 N N . TYR A 1 558 ? -8.623 9.906 -20.969 1.00 76.94 558 TYR A N 1
ATOM 4256 C CA . TYR A 1 558 ? -7.253 9.750 -21.474 1.00 76.94 558 TYR A CA 1
ATOM 4257 C C . TYR A 1 558 ? -7.124 8.381 -22.155 1.00 76.94 558 TYR A C 1
ATOM 4259 O O . TYR A 1 558 ? -7.952 7.495 -21.933 1.00 76.94 558 TYR A O 1
ATOM 4267 N N . TYR A 1 559 ? -6.071 8.159 -22.946 1.00 82.44 559 TYR A N 1
ATOM 4268 C CA . TYR A 1 559 ? -5.719 6.811 -23.399 1.00 82.44 559 TYR A CA 1
ATOM 4269 C C . TYR A 1 559 ? -4.239 6.483 -23.196 1.00 82.44 559 TYR A C 1
ATOM 4271 O O . TYR A 1 559 ? -3.351 7.330 -23.338 1.00 82.44 559 TYR A O 1
ATOM 4279 N N . LYS A 1 560 ? -3.981 5.216 -22.865 1.00 81.50 560 LYS A N 1
ATOM 4280 C CA . LYS A 1 560 ? -2.649 4.626 -22.719 1.00 81.50 560 LYS A CA 1
ATOM 4281 C C . LYS A 1 560 ? -2.562 3.342 -23.545 1.00 81.50 560 LYS A C 1
ATOM 4283 O O . LYS A 1 560 ? -3.502 2.547 -23.576 1.00 81.50 560 LYS A O 1
ATOM 4288 N N . VAL A 1 561 ? -1.439 3.149 -24.235 1.00 82.94 561 VAL A N 1
ATOM 4289 C CA . VAL A 1 561 ? -1.183 1.972 -25.081 1.00 82.94 561 VAL A CA 1
ATOM 4290 C C . VAL A 1 561 ? 0.174 1.384 -24.737 1.00 82.94 561 VAL A C 1
ATOM 4292 O O . VAL A 1 561 ? 1.192 2.071 -24.845 1.00 82.94 561 VAL A O 1
ATOM 4295 N N . TRP A 1 562 ? 0.200 0.099 -24.390 1.00 80.62 562 TRP A N 1
ATOM 4296 C CA . TRP A 1 562 ? 1.429 -0.661 -24.180 1.00 80.62 562 TRP A CA 1
ATOM 4297 C C . TRP A 1 562 ? 1.608 -1.706 -25.278 1.00 80.62 562 TRP A C 1
ATOM 4299 O O . TRP A 1 562 ? 0.646 -2.339 -25.714 1.00 80.62 562 TRP A O 1
ATOM 4309 N N . TYR A 1 563 ? 2.857 -1.944 -25.667 1.00 78.69 563 TYR A N 1
ATOM 4310 C CA . TYR A 1 563 ? 3.269 -3.044 -26.532 1.00 78.69 563 TYR A CA 1
ATOM 4311 C C . TYR A 1 563 ? 4.267 -3.917 -25.771 1.00 78.69 563 TYR A C 1
ATOM 4313 O O . TYR A 1 563 ? 5.295 -3.430 -25.308 1.00 78.69 563 TYR A O 1
ATOM 4321 N N . ASN A 1 564 ? 3.957 -5.203 -25.589 1.00 74.31 564 ASN A N 1
ATOM 4322 C CA . ASN A 1 564 ? 4.730 -6.126 -24.741 1.00 74.31 564 ASN A CA 1
ATOM 4323 C C . ASN A 1 564 ? 5.036 -5.558 -23.338 1.00 74.31 564 ASN A C 1
ATOM 4325 O O . ASN A 1 564 ? 6.164 -5.644 -22.858 1.00 74.31 564 ASN A O 1
ATOM 4329 N N . ASN A 1 565 ? 4.021 -4.964 -22.702 1.00 71.44 565 ASN A N 1
ATOM 4330 C CA . ASN A 1 565 ? 4.074 -4.291 -21.397 1.00 71.44 565 ASN A CA 1
ATOM 4331 C C . ASN A 1 565 ? 4.933 -3.002 -21.351 1.00 71.44 565 ASN A C 1
ATOM 4333 O O . ASN A 1 565 ? 5.002 -2.365 -20.303 1.00 71.44 565 ASN A O 1
ATOM 4337 N N . GLN A 1 566 ? 5.546 -2.567 -22.457 1.00 67.62 566 GLN A N 1
ATOM 4338 C CA . GLN A 1 566 ? 6.210 -1.264 -22.562 1.00 67.62 566 GLN A CA 1
ATOM 4339 C C . GLN A 1 566 ? 5.191 -0.200 -22.994 1.00 67.62 566 GLN A C 1
ATOM 4341 O O . GLN A 1 566 ? 4.563 -0.357 -24.039 1.00 67.62 566 GLN A O 1
ATOM 4346 N N . LEU A 1 567 ? 5.042 0.889 -22.233 1.00 68.19 567 LEU A N 1
ATOM 4347 C CA . LEU A 1 567 ? 4.203 2.026 -22.631 1.00 68.19 567 LEU A CA 1
ATOM 4348 C C . LEU A 1 567 ? 4.772 2.658 -23.917 1.00 68.19 567 LEU A C 1
ATOM 4350 O O . LEU A 1 567 ? 5.956 3.001 -23.968 1.00 68.19 567 LEU A O 1
ATOM 4354 N N . LEU A 1 568 ? 3.940 2.776 -24.955 1.00 69.19 568 LEU A N 1
ATOM 4355 C CA . LEU A 1 568 ? 4.265 3.453 -26.219 1.00 69.19 568 LEU A CA 1
ATOM 4356 C C . LEU A 1 568 ? 3.601 4.824 -26.323 1.00 69.19 568 LEU A C 1
ATOM 4358 O O . LEU A 1 568 ? 4.212 5.756 -26.831 1.00 69.19 568 LEU A O 1
ATOM 4362 N N . TYR A 1 569 ? 2.360 4.933 -25.849 1.00 72.88 569 TYR A N 1
ATOM 4363 C CA . TYR A 1 569 ? 1.571 6.156 -25.930 1.00 72.88 569 TYR A CA 1
ATOM 4364 C C . TYR A 1 569 ? 0.881 6.428 -24.601 1.00 72.88 569 TYR A C 1
ATOM 4366 O O . TYR A 1 569 ? 0.201 5.551 -24.070 1.00 72.88 569 TYR A O 1
ATOM 4374 N N . HIS A 1 570 ? 1.006 7.661 -24.117 1.00 73.75 570 HIS A N 1
ATOM 4375 C CA . HIS A 1 570 ? 0.067 8.274 -23.185 1.00 73.75 570 HIS A CA 1
ATOM 4376 C C . HIS A 1 570 ? -0.387 9.599 -23.797 1.00 73.75 570 HIS A C 1
ATOM 4378 O O . HIS A 1 570 ? 0.438 10.460 -24.125 1.00 73.75 570 HIS A O 1
ATOM 4384 N N . ASN A 1 571 ? -1.697 9.735 -23.983 1.00 76.00 571 ASN A N 1
ATOM 4385 C CA . ASN A 1 571 ? -2.324 10.980 -24.378 1.00 76.00 571 ASN A CA 1
ATOM 4386 C C . ASN A 1 571 ? -3.516 11.299 -23.477 1.00 76.00 571 ASN A C 1
ATOM 4388 O O . ASN A 1 571 ? -4.269 10.417 -23.068 1.00 76.00 571 ASN A O 1
ATOM 4392 N N . ASN A 1 572 ? -3.674 12.589 -23.206 1.00 66.31 572 ASN A N 1
ATOM 4393 C CA . ASN A 1 572 ? -4.671 13.169 -22.319 1.00 66.31 572 ASN A CA 1
ATOM 4394 C C . ASN A 1 572 ? -6.126 13.084 -22.811 1.00 66.31 572 ASN A C 1
ATOM 4396 O O . ASN A 1 572 ? -6.995 13.579 -22.111 1.00 66.31 572 ASN A O 1
ATOM 4400 N N . GLY A 1 573 ? -6.405 12.508 -23.985 1.00 69.69 573 GLY A N 1
ATOM 4401 C CA . GLY A 1 573 ? -7.743 12.466 -24.583 1.00 69.69 573 GLY A CA 1
ATOM 4402 C C . GLY A 1 573 ? -8.061 13.644 -25.509 1.00 69.69 573 GLY A C 1
ATOM 4403 O O . GLY A 1 573 ? -9.115 13.624 -26.152 1.00 69.69 573 GLY A O 1
ATOM 4404 N N . GLU A 1 574 ? -7.154 14.625 -25.637 1.00 68.62 574 GLU A N 1
ATOM 4405 C CA . GLU A 1 574 ? -7.323 15.777 -26.526 1.00 68.62 574 GLU A CA 1
ATOM 4406 C C . GLU A 1 574 ? -7.145 15.304 -27.969 1.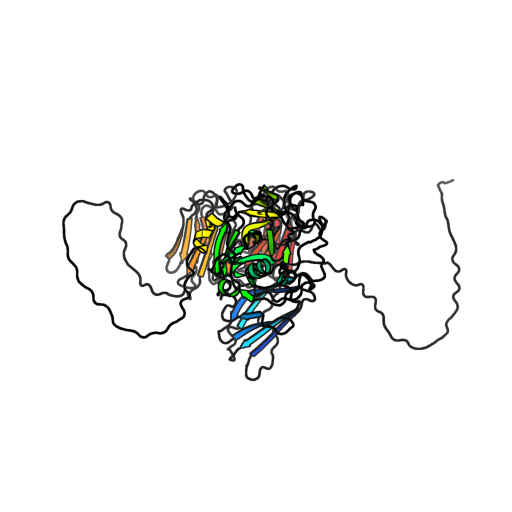00 68.62 574 GLU A C 1
ATOM 4408 O O . GLU A 1 574 ? -6.045 15.156 -28.508 1.00 68.62 574 GLU A O 1
ATOM 4413 N N . THR A 1 575 ? -8.277 14.965 -28.571 1.00 70.19 575 THR A N 1
ATOM 4414 C CA . THR A 1 575 ? -8.378 14.272 -29.847 1.00 70.19 575 THR A CA 1
ATOM 4415 C C . THR A 1 575 ? -9.417 14.970 -30.710 1.00 70.19 575 THR A C 1
ATOM 4417 O O . THR A 1 575 ? -10.376 15.551 -30.211 1.00 70.19 575 THR A O 1
ATOM 4420 N N . GLY A 1 576 ? -9.209 14.962 -32.028 1.00 70.44 576 GLY A N 1
ATOM 4421 C CA . GLY A 1 576 ? -10.252 15.393 -32.957 1.00 70.44 576 GLY A CA 1
ATOM 4422 C C . GLY A 1 576 ? -11.262 14.272 -33.203 1.00 70.44 576 GLY A C 1
ATOM 4423 O O . GLY A 1 576 ? -11.161 13.187 -32.636 1.00 70.44 576 GLY A O 1
ATOM 4424 N N . THR A 1 577 ? -12.156 14.475 -34.175 1.00 74.00 577 THR A N 1
ATOM 4425 C CA . THR A 1 577 ? -13.125 13.450 -34.621 1.00 74.00 577 THR A CA 1
ATOM 4426 C C . THR A 1 577 ? -12.487 12.096 -34.968 1.00 74.00 577 THR A C 1
ATOM 4428 O O . THR A 1 577 ? -13.155 11.067 -34.941 1.00 74.00 577 THR A O 1
ATOM 4431 N N . GLU A 1 578 ? -11.204 12.084 -35.352 1.00 82.44 578 GLU A N 1
ATOM 4432 C CA . GLU A 1 578 ? -10.413 10.871 -35.567 1.00 82.44 578 GLU A CA 1
ATOM 4433 C C . GLU A 1 578 ? -8.956 11.084 -35.112 1.00 82.44 578 GLU A C 1
ATOM 4435 O O . GLU A 1 578 ? -8.326 12.058 -35.528 1.00 82.44 578 GLU A O 1
ATOM 4440 N N . THR A 1 579 ? -8.401 10.132 -34.354 1.00 82.12 579 THR A N 1
ATOM 4441 C CA . THR A 1 579 ? -6.972 10.060 -33.986 1.00 82.12 579 THR A CA 1
ATOM 4442 C C . THR A 1 579 ? -6.464 8.643 -34.238 1.00 82.12 579 THR A C 1
ATOM 4444 O O . THR A 1 579 ? -7.100 7.680 -33.822 1.00 82.12 579 THR A O 1
ATOM 4447 N N . GLU A 1 580 ? -5.322 8.484 -34.909 1.00 84.31 580 GLU A N 1
ATOM 4448 C CA . GLU A 1 580 ? -4.734 7.178 -35.240 1.00 84.31 580 GLU A CA 1
ATOM 4449 C C . GLU A 1 580 ? -3.274 7.122 -34.779 1.00 84.31 580 GLU A C 1
ATOM 4451 O O . GLU A 1 580 ? -2.498 8.026 -35.086 1.00 84.31 580 GLU A O 1
ATOM 4456 N N . VAL A 1 581 ? -2.906 6.061 -34.054 1.00 80.69 581 VAL A N 1
ATOM 4457 C CA . VAL A 1 581 ? -1.520 5.772 -33.658 1.00 80.69 581 VAL A CA 1
ATOM 4458 C C . VAL A 1 581 ? -1.013 4.523 -34.375 1.00 80.69 581 VAL A C 1
ATOM 4460 O O . VAL A 1 581 ? -1.696 3.496 -34.426 1.00 80.69 581 VAL A O 1
ATOM 4463 N N . GLU A 1 582 ? 0.194 4.608 -34.937 1.00 83.69 582 GLU A N 1
ATOM 4464 C CA . GLU A 1 582 ? 0.905 3.455 -35.492 1.00 83.69 582 GLU A CA 1
ATOM 4465 C C . GLU A 1 582 ? 1.583 2.680 -34.358 1.00 83.69 582 GLU A C 1
ATOM 4467 O O . GLU A 1 582 ? 2.195 3.262 -33.471 1.00 83.69 582 GLU A O 1
ATOM 4472 N N . ILE A 1 583 ? 1.487 1.355 -34.386 1.00 81.69 583 ILE A N 1
ATOM 4473 C CA . ILE A 1 583 ? 2.079 0.451 -33.403 1.00 81.69 583 ILE A CA 1
ATOM 4474 C C . ILE A 1 583 ? 2.953 -0.532 -34.180 1.00 81.69 583 ILE A C 1
ATOM 4476 O O . ILE A 1 583 ? 2.475 -1.480 -34.807 1.00 81.69 583 ILE A O 1
ATOM 4480 N N . SER A 1 584 ? 4.256 -0.265 -34.181 1.00 71.62 584 SER A N 1
ATOM 4481 C CA . SER A 1 584 ? 5.246 -0.982 -34.985 1.00 71.62 584 SER A CA 1
ATOM 4482 C C . SER A 1 584 ? 6.304 -1.626 -34.086 1.00 71.62 584 SER A C 1
ATOM 4484 O O . SER A 1 584 ? 6.800 -0.959 -33.182 1.00 71.62 584 SER A O 1
ATOM 4486 N N . PRO A 1 585 ? 6.764 -2.864 -34.344 1.00 60.12 585 PRO A N 1
ATOM 4487 C CA . PRO A 1 585 ? 7.885 -3.453 -33.606 1.00 60.12 585 PRO A CA 1
ATOM 4488 C C . PRO A 1 585 ? 9.229 -2.760 -33.873 1.00 60.12 585 PRO A C 1
ATOM 4490 O O . PRO A 1 585 ? 10.227 -3.110 -33.249 1.00 60.12 585 PRO A O 1
ATOM 4493 N N . GLN A 1 586 ? 9.276 -1.783 -34.787 1.00 56.00 586 GLN A N 1
ATOM 4494 C CA . GLN A 1 586 ? 10.418 -0.877 -34.938 1.00 56.00 586 GLN A CA 1
ATOM 4495 C C . GLN A 1 586 ? 10.369 0.298 -33.942 1.00 56.00 586 GLN A C 1
ATOM 4497 O O . GLN A 1 586 ? 11.402 0.920 -33.712 1.00 56.00 586 GLN A O 1
ATOM 4502 N N . MET A 1 587 ? 9.230 0.540 -33.276 1.00 56.88 587 MET A N 1
ATOM 4503 C CA . MET A 1 587 ? 9.117 1.378 -32.071 1.00 56.88 587 MET A CA 1
ATOM 4504 C C . MET A 1 587 ? 9.595 0.604 -30.832 1.00 56.88 587 MET A C 1
ATOM 4506 O O . MET A 1 587 ? 8.869 0.402 -29.860 1.00 56.88 587 MET A O 1
ATOM 4510 N N . VAL A 1 588 ? 10.843 0.145 -30.876 1.00 52.81 588 VAL A N 1
ATOM 4511 C CA . VAL A 1 588 ? 11.560 -0.285 -29.671 1.00 52.81 588 VAL A CA 1
ATOM 4512 C C . VAL A 1 588 ? 11.908 0.977 -28.883 1.00 52.81 588 VAL A C 1
ATOM 4514 O O . VAL A 1 588 ? 12.331 1.961 -29.495 1.00 52.81 588 VAL A O 1
ATOM 4517 N N . CYS A 1 589 ? 11.789 0.974 -27.551 1.00 56.19 589 CYS A N 1
ATOM 4518 C CA . CYS A 1 589 ? 12.379 2.073 -26.786 1.00 56.19 589 CYS A CA 1
ATOM 4519 C C . CYS A 1 589 ? 13.889 2.100 -27.028 1.00 56.19 589 CYS A C 1
ATOM 4521 O O . CYS A 1 589 ? 14.558 1.085 -26.823 1.00 56.19 589 CYS A O 1
ATOM 4523 N N . LEU A 1 590 ? 14.454 3.240 -27.432 1.00 55.44 590 LEU A N 1
ATOM 4524 C CA . LEU A 1 590 ? 15.887 3.338 -27.752 1.00 55.44 590 LEU A CA 1
ATOM 4525 C C . LEU A 1 590 ? 16.768 3.475 -26.492 1.00 55.44 590 LEU A C 1
ATOM 4527 O O . LEU A 1 590 ? 17.791 4.153 -26.509 1.00 55.44 590 LEU A O 1
ATOM 4531 N N . GLU A 1 591 ? 16.316 2.877 -25.386 1.00 54.12 591 GLU A N 1
ATOM 4532 C CA . GLU A 1 591 ? 16.724 3.114 -23.990 1.00 54.12 591 GLU A CA 1
ATOM 4533 C C . GLU A 1 591 ? 16.641 4.587 -23.528 1.00 54.12 591 GLU A C 1
ATOM 4535 O O . GLU A 1 591 ? 17.000 4.892 -22.396 1.00 54.12 591 GLU A O 1
ATOM 4540 N N . VAL A 1 592 ? 16.102 5.496 -24.352 1.00 66.44 592 VAL A N 1
ATOM 4541 C CA . VAL A 1 592 ? 15.847 6.892 -23.975 1.00 66.44 592 VAL A CA 1
ATOM 4542 C C . VAL A 1 592 ? 14.508 6.974 -23.245 1.00 66.44 592 VAL A C 1
ATOM 4544 O O . VAL A 1 592 ? 13.449 6.840 -23.857 1.00 66.44 592 VAL A O 1
ATOM 4547 N N . PHE A 1 593 ? 14.559 7.231 -21.941 1.00 74.25 593 PHE A N 1
ATOM 4548 C CA . PHE A 1 593 ? 13.384 7.530 -21.127 1.00 74.25 593 PHE A CA 1
ATOM 4549 C C . PHE A 1 593 ? 13.434 8.973 -20.633 1.00 74.25 593 PHE A C 1
ATOM 4551 O O . PHE A 1 593 ? 14.457 9.439 -20.123 1.00 74.25 593 PHE A O 1
ATOM 4558 N N . PHE A 1 594 ? 12.303 9.660 -20.764 1.00 81.12 594 PHE A N 1
ATOM 4559 C CA . PHE A 1 594 ? 12.043 10.930 -20.105 1.00 81.12 594 PHE A CA 1
ATOM 4560 C C . PHE A 1 594 ? 11.103 10.683 -18.933 1.00 81.12 594 PHE A C 1
ATOM 4562 O O . PHE A 1 594 ? 10.059 10.058 -19.102 1.00 81.12 594 PHE A O 1
ATOM 4569 N N . HIS A 1 595 ? 11.464 11.178 -17.755 1.00 79.81 595 HIS A N 1
ATOM 4570 C CA . HIS A 1 595 ? 10.616 11.109 -16.571 1.00 79.81 595 HIS A CA 1
ATOM 4571 C C . HIS A 1 595 ? 10.275 12.529 -16.129 1.00 79.81 595 HIS A C 1
ATOM 4573 O O . HIS A 1 595 ? 11.171 13.348 -15.923 1.00 79.81 595 HIS A O 1
ATOM 4579 N N . LEU A 1 596 ? 8.988 12.838 -16.044 1.00 86.06 596 LEU A N 1
ATOM 4580 C CA . LEU A 1 596 ? 8.459 14.129 -15.634 1.00 86.06 596 LEU A CA 1
ATOM 4581 C C . LEU A 1 596 ? 7.890 13.995 -14.227 1.00 86.06 596 LEU A C 1
ATOM 4583 O O . LEU A 1 596 ? 6.954 13.225 -14.024 1.00 86.06 596 LEU A O 1
ATOM 4587 N N . THR A 1 597 ? 8.397 14.796 -13.294 1.00 83.25 597 THR A N 1
ATOM 4588 C CA . THR A 1 597 ? 7.677 15.100 -12.056 1.00 83.25 597 THR A CA 1
ATOM 4589 C C . THR A 1 597 ? 7.125 16.515 -12.156 1.00 83.25 597 THR A C 1
ATOM 4591 O O . THR A 1 597 ? 7.829 17.441 -12.566 1.00 83.25 597 THR A O 1
ATOM 4594 N N . LEU A 1 598 ? 5.851 16.706 -11.827 1.00 87.69 598 LEU A N 1
ATOM 4595 C CA . LEU A 1 598 ? 5.222 18.025 -11.773 1.00 87.69 598 LEU A CA 1
ATOM 4596 C C . LEU A 1 598 ? 4.327 18.131 -10.541 1.00 87.69 598 LEU A C 1
ATOM 4598 O O . LEU A 1 598 ? 3.621 17.190 -10.197 1.00 87.69 598 LEU A O 1
ATOM 4602 N N . GLU A 1 599 ? 4.354 19.287 -9.896 1.00 84.69 599 GLU A N 1
ATOM 4603 C CA . GLU A 1 599 ? 3.415 19.675 -8.850 1.00 84.69 599 GLU A CA 1
ATOM 4604 C C . GLU A 1 599 ? 2.522 20.761 -9.457 1.00 84.69 599 GLU A C 1
ATOM 4606 O O . GLU A 1 599 ? 3.013 21.821 -9.854 1.00 84.69 599 GLU A O 1
ATOM 4611 N N . THR A 1 600 ? 1.223 20.493 -9.605 1.00 80.38 600 THR A N 1
ATOM 4612 C CA . THR A 1 600 ? 0.281 21.531 -10.050 1.00 80.38 600 THR A CA 1
ATOM 4613 C C . THR A 1 600 ? 0.093 22.571 -8.954 1.00 80.38 600 THR A C 1
ATOM 4615 O O . THR A 1 600 ? 0.233 22.261 -7.775 1.00 80.38 600 THR A O 1
ATOM 4618 N N . ASP A 1 601 ? -0.354 23.770 -9.310 1.00 74.12 601 ASP A N 1
ATOM 4619 C CA . ASP A 1 601 ? -0.810 24.738 -8.315 1.00 74.12 601 ASP A CA 1
ATOM 4620 C C . ASP A 1 601 ? -2.256 24.406 -7.844 1.00 74.12 601 ASP A C 1
ATOM 4622 O O . ASP A 1 601 ? -2.750 23.280 -7.997 1.00 74.12 601 ASP A O 1
ATOM 4626 N N . ARG A 1 602 ? -2.964 25.389 -7.274 1.00 70.12 602 ARG A N 1
ATOM 4627 C CA . ARG A 1 602 ? -4.401 25.355 -6.973 1.00 70.12 602 ARG A CA 1
ATOM 4628 C C . ARG A 1 602 ? -5.293 25.004 -8.180 1.00 70.12 602 ARG A C 1
ATOM 4630 O O . ARG A 1 602 ? -6.407 24.532 -7.954 1.00 70.12 602 ARG A O 1
ATOM 4637 N N . PHE A 1 603 ? -4.842 25.221 -9.411 1.00 70.88 603 PHE A N 1
ATOM 4638 C CA . PHE A 1 603 ? -5.622 25.118 -10.641 1.00 70.88 603 PHE A CA 1
ATOM 4639 C C . PHE A 1 603 ? -5.049 24.067 -11.609 1.00 70.88 603 PHE A C 1
ATOM 4641 O O . PHE A 1 603 ? -4.980 24.277 -12.814 1.00 70.88 603 PHE A O 1
ATOM 4648 N N . GLY A 1 604 ? -4.707 22.868 -11.120 1.00 69.38 604 GLY A N 1
ATOM 4649 C CA . GLY A 1 604 ? -4.155 21.783 -11.954 1.00 69.38 604 GLY A CA 1
ATOM 4650 C C . GLY A 1 604 ? -5.007 21.358 -13.163 1.00 69.38 604 GLY A C 1
ATOM 4651 O O . GLY A 1 604 ? -4.479 20.779 -14.111 1.00 69.38 604 GLY A O 1
ATOM 4652 N N . VAL A 1 605 ? -6.299 21.704 -13.181 1.00 65.88 605 VAL A N 1
ATOM 4653 C CA . VAL A 1 605 ? -7.205 21.549 -14.337 1.00 65.88 605 VAL A CA 1
ATOM 4654 C C . VAL A 1 605 ? -6.829 22.452 -15.524 1.00 65.88 605 VAL A C 1
ATOM 4656 O O . VAL A 1 605 ? -7.315 22.253 -16.633 1.00 65.88 605 VAL A O 1
ATOM 4659 N N . GLU A 1 606 ? -5.948 23.421 -15.303 1.00 69.25 606 GLU A N 1
ATOM 4660 C CA . GLU A 1 606 ? -5.484 24.409 -16.276 1.00 69.25 606 GLU A CA 1
ATOM 4661 C C . GLU A 1 606 ? -4.066 24.059 -16.775 1.00 69.25 606 GLU A C 1
ATOM 4663 O O . GLU A 1 606 ? -3.681 24.486 -17.863 1.00 69.25 606 GLU A O 1
ATOM 4668 N N . THR A 1 607 ? -3.345 23.195 -16.040 1.00 79.69 607 THR A N 1
ATOM 4669 C CA . THR A 1 607 ? -2.009 22.661 -16.359 1.00 79.69 607 THR A CA 1
ATOM 4670 C C . THR A 1 607 ? -2.070 21.464 -17.318 1.00 79.69 607 THR A C 1
ATOM 4672 O O . THR A 1 607 ? -2.669 20.434 -16.995 1.00 79.69 607 THR A O 1
ATOM 4675 N N . THR A 1 608 ? -1.371 21.538 -18.455 1.00 81.00 608 THR A N 1
ATOM 4676 C CA . THR A 1 608 ? -1.154 20.399 -19.378 1.00 81.00 608 THR A CA 1
ATOM 4677 C C . THR A 1 608 ? 0.284 20.382 -19.908 1.00 81.00 608 THR A C 1
ATOM 4679 O O . THR A 1 608 ? 0.987 21.387 -19.822 1.00 81.00 608 THR A O 1
ATOM 4682 N N . TRP A 1 609 ? 0.758 19.264 -20.461 1.00 90.88 609 TRP A N 1
ATOM 4683 C CA . TRP A 1 609 ? 2.080 19.181 -21.089 1.00 90.88 609 TRP A CA 1
ATOM 4684 C C . TRP A 1 609 ? 2.115 18.275 -22.320 1.00 90.88 609 TRP A C 1
ATOM 4686 O O . TRP A 1 609 ? 1.354 17.315 -22.447 1.00 90.88 609 TRP A O 1
ATOM 4696 N N . GLU A 1 610 ? 3.085 18.554 -23.189 1.00 85.50 610 GLU A N 1
ATOM 4697 C CA . GLU A 1 610 ? 3.456 17.739 -24.343 1.00 85.50 610 GLU A CA 1
ATOM 4698 C C . GLU A 1 610 ? 4.973 17.523 -24.394 1.00 85.50 610 GLU A C 1
ATOM 4700 O O . GLU A 1 610 ? 5.763 18.439 -24.145 1.00 85.50 610 GLU A O 1
ATOM 4705 N N . LEU A 1 611 ? 5.378 16.330 -24.822 1.00 87.00 611 LEU A N 1
ATOM 4706 C CA . LEU A 1 611 ? 6.719 16.029 -25.304 1.00 87.00 611 LEU A CA 1
ATOM 4707 C C . LEU A 1 611 ? 6.624 15.633 -26.782 1.00 87.00 611 LEU A C 1
ATOM 4709 O O . LEU A 1 611 ? 5.965 14.648 -27.126 1.00 87.00 611 LEU A O 1
ATOM 4713 N N . ARG A 1 612 ? 7.283 16.403 -27.653 1.00 82.75 612 ARG A N 1
ATOM 4714 C CA . ARG A 1 612 ? 7.325 16.183 -29.108 1.00 82.75 612 ARG A CA 1
ATOM 4715 C C . ARG A 1 612 ? 8.737 15.854 -29.577 1.00 82.75 612 ARG A C 1
ATOM 4717 O O . ARG A 1 612 ? 9.693 16.324 -28.966 1.00 82.75 612 ARG A O 1
ATOM 4724 N N . ASP A 1 613 ? 8.875 15.068 -30.640 1.00 80.38 613 ASP A N 1
ATOM 4725 C CA . ASP A 1 613 ? 10.173 14.740 -31.250 1.00 80.38 613 ASP A CA 1
ATOM 4726 C C . ASP A 1 613 ? 10.576 15.709 -32.388 1.00 80.38 613 ASP A C 1
ATOM 4728 O O . ASP A 1 613 ? 9.821 16.611 -32.757 1.00 80.38 613 ASP A O 1
ATOM 4732 N N . ASP A 1 614 ? 11.759 15.502 -32.984 1.00 81.69 614 ASP A N 1
ATOM 4733 C CA . ASP A 1 614 ? 12.285 16.265 -34.138 1.00 81.69 614 ASP A CA 1
ATOM 4734 C C . ASP A 1 614 ? 11.352 16.285 -35.379 1.00 81.69 614 ASP A C 1
ATOM 4736 O O . ASP A 1 614 ? 11.608 17.030 -36.332 1.00 81.69 614 ASP A O 1
ATOM 4740 N N . SER A 1 615 ? 10.289 15.468 -35.416 1.00 76.94 615 SER A N 1
ATOM 4741 C CA . SER A 1 615 ? 9.279 15.451 -36.484 1.00 76.94 615 SER A CA 1
ATOM 4742 C C . SER A 1 615 ? 8.001 16.241 -36.157 1.00 76.94 615 SER A C 1
ATOM 4744 O O . SER A 1 615 ? 7.091 16.266 -36.985 1.00 76.94 615 SER A O 1
ATOM 4746 N N . ASP A 1 616 ? 7.953 16.907 -34.994 1.00 73.12 616 ASP A N 1
ATOM 4747 C CA . ASP A 1 616 ? 6.772 17.554 -34.387 1.00 73.12 616 ASP A CA 1
ATOM 4748 C C . ASP A 1 616 ? 5.684 16.555 -33.927 1.00 73.12 616 ASP A C 1
ATOM 4750 O O . ASP A 1 616 ? 4.560 16.945 -33.601 1.00 73.12 616 ASP A O 1
ATOM 4754 N N . SER A 1 617 ? 6.013 15.257 -33.858 1.00 68.50 617 SER A N 1
ATOM 4755 C CA . SER A 1 617 ? 5.100 14.200 -33.400 1.00 68.50 617 SER A CA 1
ATOM 4756 C C . SER A 1 617 ? 5.071 14.122 -31.874 1.00 68.50 617 SER A C 1
ATOM 4758 O O . SER A 1 617 ? 6.123 14.087 -31.236 1.00 68.50 617 SER A O 1
ATOM 4760 N N . ILE A 1 618 ? 3.877 14.048 -31.276 1.00 72.19 618 ILE A N 1
ATOM 4761 C CA . ILE A 1 618 ? 3.712 13.842 -29.827 1.00 72.19 618 ILE A CA 1
ATOM 4762 C C . ILE A 1 618 ? 4.150 12.413 -29.473 1.00 72.19 618 ILE A C 1
ATOM 4764 O O . ILE A 1 618 ? 3.591 11.448 -29.992 1.00 72.19 618 ILE A O 1
ATOM 4768 N N . VAL A 1 619 ? 5.121 12.285 -28.564 1.00 75.44 619 VAL A N 1
ATOM 4769 C CA . VAL A 1 619 ? 5.552 10.998 -27.981 1.00 75.44 619 VAL A CA 1
ATOM 4770 C C . VAL A 1 619 ? 5.005 10.781 -26.566 1.00 75.44 619 VAL A C 1
ATOM 4772 O O . VAL A 1 619 ? 4.919 9.649 -26.102 1.00 75.44 619 VAL A O 1
ATOM 4775 N N . GLY A 1 620 ? 4.575 11.848 -25.889 1.00 77.25 620 GLY A N 1
ATOM 4776 C CA . GLY A 1 620 ? 3.846 11.779 -24.625 1.00 77.25 620 GLY A CA 1
ATOM 4777 C C . GLY A 1 620 ? 3.132 13.094 -24.325 1.00 77.25 620 GLY A C 1
ATOM 4778 O O . GLY A 1 620 ? 3.581 14.155 -24.756 1.00 77.25 620 GLY A O 1
ATOM 4779 N N . SER A 1 621 ? 2.013 13.026 -23.610 1.00 80.50 621 SER A N 1
ATOM 4780 C CA . SER A 1 621 ? 1.248 14.199 -23.166 1.00 80.50 621 SER A CA 1
ATOM 4781 C C . SER A 1 621 ? 0.430 13.871 -21.915 1.00 80.50 621 SER A C 1
ATOM 4783 O O . SER A 1 621 ? 0.129 12.702 -21.668 1.00 80.50 621 SER A O 1
ATOM 4785 N N . GLY A 1 622 ? 0.065 14.885 -21.129 1.00 77.50 622 GLY A N 1
ATOM 4786 C CA . GLY A 1 622 ? -0.692 14.703 -19.889 1.00 77.50 622 GLY A CA 1
ATOM 4787 C C . GLY A 1 622 ? -1.295 15.998 -19.342 1.00 77.50 622 GLY A C 1
ATOM 4788 O O . GLY A 1 622 ? -0.892 17.096 -19.716 1.00 77.50 622 GLY A O 1
ATOM 4789 N N . GLY A 1 623 ? -2.282 15.858 -18.455 1.00 72.44 623 GLY A N 1
ATOM 4790 C CA . GLY A 1 623 ? -3.155 16.957 -18.026 1.00 72.44 623 GLY A CA 1
ATOM 4791 C C . GLY A 1 623 ? -4.229 17.281 -19.082 1.00 72.44 623 GLY A C 1
ATOM 4792 O O . GLY A 1 623 ? -4.018 16.998 -20.259 1.00 72.44 623 GLY A O 1
ATOM 4793 N N . PRO A 1 624 ? -5.384 17.860 -18.711 1.00 67.88 624 PRO A N 1
ATOM 4794 C CA . PRO A 1 624 ? -5.631 18.608 -17.480 1.00 67.88 624 PRO A CA 1
ATOM 4795 C C . PRO A 1 624 ? -5.794 17.715 -16.256 1.00 67.88 624 PRO A C 1
ATOM 4797 O O . PRO A 1 624 ? -6.378 16.632 -16.322 1.00 67.88 624 PRO A O 1
ATOM 4800 N N . TYR A 1 625 ? -5.276 18.166 -15.119 1.00 71.00 625 TYR A N 1
ATOM 4801 C CA . TYR A 1 625 ? -5.247 17.364 -13.904 1.00 71.00 625 TYR A CA 1
ATOM 4802 C C . TYR A 1 625 ? -6.408 17.720 -12.969 1.00 71.00 625 TYR A C 1
ATOM 4804 O O . TYR A 1 625 ? -6.453 18.830 -12.443 1.00 71.00 625 TYR A O 1
ATOM 4812 N N . PRO A 1 626 ? -7.347 16.798 -12.684 1.00 55.75 626 PRO A N 1
ATOM 4813 C CA . PRO A 1 626 ? -8.381 17.069 -11.696 1.00 55.75 626 PRO A CA 1
ATOM 4814 C C . PRO A 1 626 ? -7.743 17.215 -10.310 1.00 55.75 626 PRO A C 1
ATOM 4816 O O . PRO A 1 626 ? -7.056 16.300 -9.839 1.00 55.75 626 PRO A O 1
ATOM 4819 N N . GLY A 1 627 ? -7.994 18.357 -9.667 1.00 54.91 627 GLY A N 1
ATOM 4820 C CA . GLY A 1 627 ? -7.537 18.672 -8.316 1.00 54.91 627 GLY A CA 1
ATOM 4821 C C . GLY A 1 627 ? -6.737 19.973 -8.213 1.00 54.91 627 GLY A C 1
ATOM 4822 O O . GLY A 1 627 ? -6.714 20.797 -9.124 1.00 54.91 627 GLY A O 1
ATOM 4823 N N . ALA A 1 628 ? -6.106 20.129 -7.054 1.00 63.53 628 ALA A N 1
ATOM 4824 C CA . ALA A 1 628 ? -5.244 21.233 -6.654 1.00 63.53 628 ALA A CA 1
ATOM 4825 C C . ALA A 1 628 ? -4.033 20.635 -5.924 1.00 63.53 628 ALA A C 1
ATOM 4827 O O . ALA A 1 628 ? -4.214 19.659 -5.193 1.00 63.53 628 ALA A O 1
ATOM 4828 N N . PHE A 1 629 ? -2.846 21.221 -6.089 1.00 69.75 629 PHE A N 1
ATOM 4829 C CA . PHE A 1 629 ? -1.591 20.786 -5.456 1.00 69.75 629 PHE A CA 1
ATOM 4830 C C . PHE A 1 629 ? -1.280 19.301 -5.686 1.00 69.75 629 PHE A C 1
ATOM 4832 O O . PHE A 1 629 ? -0.962 18.554 -4.762 1.00 69.75 629 PHE A O 1
ATOM 4839 N N . ARG A 1 630 ? -1.448 18.853 -6.936 1.00 64.31 630 ARG A N 1
ATOM 4840 C CA . ARG A 1 630 ? -1.292 17.453 -7.322 1.00 64.31 630 ARG A CA 1
ATOM 4841 C C . ARG A 1 630 ? 0.138 17.190 -7.782 1.00 64.31 630 ARG A C 1
ATOM 4843 O O . ARG A 1 630 ? 0.556 17.735 -8.802 1.00 64.31 630 ARG A O 1
ATOM 4850 N N . LEU A 1 631 ? 0.838 16.294 -7.089 1.00 74.62 631 LEU A N 1
ATOM 4851 C CA . LEU A 1 631 ? 2.040 15.657 -7.620 1.00 74.62 631 LEU A CA 1
ATOM 4852 C C . LEU A 1 631 ? 1.642 14.653 -8.715 1.00 74.62 631 LEU A C 1
ATOM 4854 O O . LEU A 1 631 ? 0.718 13.854 -8.541 1.00 74.62 631 LEU A O 1
ATOM 4858 N N . VAL A 1 632 ? 2.326 14.701 -9.855 1.00 72.75 632 VAL A N 1
ATOM 4859 C CA . VAL A 1 632 ? 2.173 13.742 -10.952 1.00 72.75 632 VAL A CA 1
ATOM 4860 C C . VAL A 1 632 ? 3.551 13.309 -11.437 1.00 72.75 632 VAL A C 1
ATOM 4862 O O . VAL A 1 632 ? 4.400 14.146 -11.744 1.00 72.75 632 VAL A O 1
ATOM 4865 N N . GLU A 1 633 ? 3.742 11.995 -11.523 1.00 78.12 633 GLU A N 1
ATOM 4866 C CA . GLU A 1 633 ? 4.926 11.342 -12.080 1.00 78.12 633 GLU A CA 1
ATOM 4867 C C . GLU A 1 633 ? 4.531 10.634 -13.386 1.00 78.12 633 GLU A C 1
ATOM 4869 O O . GLU A 1 633 ? 3.638 9.786 -13.392 1.00 78.12 633 GLU A O 1
ATOM 4874 N N . GLU A 1 634 ? 5.170 10.979 -14.504 1.00 76.12 634 GLU A N 1
ATOM 4875 C CA . GLU A 1 634 ? 4.891 10.401 -15.826 1.00 76.12 634 GLU A CA 1
ATOM 4876 C C . GLU A 1 634 ? 6.194 9.987 -16.521 1.00 76.12 634 GLU A C 1
ATOM 4878 O O . GLU A 1 634 ? 7.180 10.725 -16.522 1.00 76.12 634 GLU A O 1
ATOM 4883 N N . SER A 1 635 ? 6.201 8.804 -17.140 1.00 74.38 635 SER A N 1
ATOM 4884 C CA . SER A 1 635 ? 7.387 8.221 -17.779 1.00 74.38 635 SER A CA 1
ATOM 4885 C C . SER A 1 635 ? 7.127 7.972 -19.262 1.00 74.38 635 SER A C 1
ATOM 4887 O O . SER A 1 635 ? 6.334 7.105 -19.629 1.00 74.38 635 SER A O 1
ATOM 4889 N N . VAL A 1 636 ? 7.816 8.723 -20.121 1.00 76.81 636 VAL A N 1
ATOM 4890 C CA . VAL A 1 636 ? 7.670 8.689 -21.580 1.00 76.81 636 VAL A CA 1
ATOM 4891 C C . VAL A 1 636 ? 8.859 7.967 -22.207 1.00 76.81 636 VAL A C 1
ATOM 4893 O O . VAL A 1 636 ? 10.015 8.361 -22.035 1.00 76.81 636 VAL A O 1
ATOM 4896 N N . CYS A 1 637 ? 8.572 6.914 -22.971 1.00 72.50 637 CYS A N 1
ATOM 4897 C CA . CYS A 1 637 ? 9.558 6.259 -23.822 1.00 72.50 637 CYS A CA 1
ATOM 4898 C C . CYS A 1 637 ? 9.796 7.084 -25.097 1.00 72.50 637 CYS A C 1
ATOM 4900 O O . CYS A 1 637 ? 8.850 7.424 -25.806 1.00 72.50 637 CYS A O 1
ATOM 4902 N N . ALA A 1 638 ? 11.058 7.349 -25.431 1.00 70.56 638 ALA A N 1
ATOM 4903 C CA . ALA A 1 638 ? 11.442 7.987 -26.685 1.00 70.56 638 ALA A CA 1
ATOM 4904 C C . ALA A 1 638 ? 11.799 6.941 -27.761 1.00 70.56 638 ALA A C 1
ATOM 4906 O O . ALA A 1 638 ? 12.671 6.084 -27.581 1.00 70.56 638 ALA A O 1
ATOM 4907 N N . THR A 1 639 ? 11.125 7.034 -28.909 1.00 63.12 639 THR A N 1
ATOM 4908 C CA . THR A 1 639 ? 11.252 6.110 -30.051 1.00 63.12 639 THR A CA 1
ATOM 4909 C C . THR A 1 639 ? 12.299 6.548 -31.083 1.00 63.12 639 THR A C 1
ATOM 4911 O O . THR A 1 639 ? 12.591 5.797 -32.015 1.00 63.12 639 THR A O 1
ATOM 4914 N N . SER A 1 640 ? 12.894 7.739 -30.935 1.00 67.88 640 SER A N 1
ATOM 4915 C CA . SER A 1 640 ? 13.912 8.284 -31.846 1.00 67.88 640 SER A CA 1
ATOM 4916 C C . SER A 1 640 ? 15.099 8.930 -31.105 1.00 67.88 640 SER A C 1
ATOM 4918 O O . SER A 1 640 ? 14.976 9.412 -29.977 1.00 67.88 640 SER A O 1
ATOM 4920 N N . PHE A 1 641 ? 16.279 8.947 -31.736 1.00 70.38 641 PHE A N 1
ATOM 4921 C CA . PHE A 1 641 ? 17.397 9.791 -31.295 1.00 70.38 641 PHE A CA 1
ATOM 4922 C C . PHE A 1 641 ? 17.313 11.134 -32.021 1.00 70.38 641 PHE A C 1
ATOM 4924 O O . PHE A 1 641 ? 17.458 11.179 -33.243 1.00 70.38 641 PHE A O 1
ATOM 4931 N N . GLY A 1 642 ? 17.119 12.207 -31.261 1.00 77.62 642 GLY A N 1
ATOM 4932 C CA . GLY A 1 642 ? 16.904 13.556 -31.781 1.00 77.62 642 GLY A CA 1
ATOM 4933 C C . GLY A 1 642 ? 16.947 14.625 -30.690 1.00 77.62 642 GLY A C 1
ATOM 4934 O O . GLY A 1 642 ? 17.429 14.365 -29.579 1.00 77.62 642 GLY A O 1
ATOM 4935 N N . THR A 1 643 ? 16.433 15.812 -30.988 1.00 85.31 643 THR A N 1
ATOM 4936 C CA . THR A 1 643 ? 15.960 16.764 -29.974 1.00 85.31 643 THR A CA 1
ATOM 4937 C C . THR A 1 643 ? 14.480 16.511 -29.695 1.00 85.31 643 THR A C 1
ATOM 4939 O O . THR A 1 643 ? 13.732 16.100 -30.578 1.00 85.31 643 THR A O 1
ATOM 4942 N N . TYR A 1 644 ? 14.070 16.733 -28.449 1.00 87.38 644 TYR A N 1
ATOM 4943 C CA . TYR A 1 644 ? 12.679 16.680 -28.028 1.00 87.38 644 TYR A CA 1
ATOM 4944 C C . TYR A 1 644 ? 12.243 18.048 -27.518 1.00 87.38 644 TYR A C 1
ATOM 4946 O O . TYR A 1 644 ? 12.883 18.610 -26.631 1.00 87.38 644 TYR A O 1
ATOM 4954 N N . THR A 1 645 ? 11.147 18.581 -28.042 1.00 89.00 645 THR A N 1
ATOM 4955 C CA . THR A 1 645 ? 10.567 19.831 -27.552 1.00 89.00 645 THR A CA 1
ATOM 4956 C C . THR A 1 645 ? 9.562 19.502 -26.450 1.00 89.00 645 THR A C 1
ATOM 4958 O O . THR A 1 645 ? 8.470 18.998 -26.719 1.00 89.00 645 THR A O 1
ATOM 4961 N N . PHE A 1 646 ? 9.922 19.797 -25.200 1.00 90.94 646 PHE A N 1
ATOM 4962 C CA . PHE A 1 646 ? 8.998 19.741 -24.066 1.00 90.94 646 PHE A CA 1
ATOM 4963 C C . PHE A 1 646 ? 8.271 21.080 -23.931 1.00 90.94 646 PHE A C 1
ATOM 4965 O O . PHE A 1 646 ? 8.913 22.135 -23.908 1.00 90.94 646 PHE A O 1
ATOM 4972 N N . THR A 1 647 ? 6.943 21.051 -23.819 1.00 84.56 647 THR A N 1
ATOM 4973 C CA . THR A 1 647 ? 6.126 22.236 -23.525 1.00 84.56 647 THR A CA 1
ATOM 4974 C C . THR A 1 647 ? 5.220 21.953 -22.336 1.00 84.56 647 THR A C 1
ATOM 4976 O O . THR A 1 647 ? 4.442 21.006 -22.378 1.00 84.56 647 THR A O 1
ATOM 4979 N N . MET A 1 648 ? 5.303 22.794 -21.305 1.00 90.19 648 MET A N 1
ATOM 4980 C CA . MET A 1 648 ? 4.288 22.894 -20.254 1.00 90.19 648 MET A CA 1
ATOM 4981 C C . MET A 1 648 ? 3.358 24.055 -20.614 1.00 90.19 648 MET A C 1
ATOM 4983 O O . MET A 1 648 ? 3.840 25.110 -21.032 1.00 90.19 648 MET A O 1
ATOM 4987 N N . PHE A 1 649 ? 2.055 23.870 -20.453 1.00 78.56 649 PHE A N 1
ATOM 4988 C CA . PHE A 1 649 ? 1.013 24.849 -20.741 1.00 78.56 649 PHE A CA 1
ATOM 4989 C C . PHE A 1 649 ? 0.193 25.139 -19.486 1.00 78.56 649 PHE A C 1
ATOM 4991 O O . PHE A 1 649 ? -0.016 24.263 -18.648 1.00 78.56 649 PHE A O 1
ATOM 4998 N N . ASP A 1 650 ? -0.312 26.362 -19.418 1.00 77.62 650 ASP A N 1
ATOM 4999 C CA . ASP A 1 650 ? -1.304 26.812 -18.454 1.00 77.62 650 ASP A CA 1
ATOM 5000 C C . ASP A 1 650 ? -2.415 27.567 -19.202 1.00 77.62 650 ASP A C 1
ATOM 5002 O O . ASP A 1 650 ? -2.145 28.448 -20.022 1.00 77.62 650 ASP A O 1
ATOM 5006 N N . SER A 1 651 ? -3.675 27.194 -18.987 1.00 66.44 651 SER A N 1
ATOM 5007 C CA . SER A 1 651 ? -4.771 27.676 -19.840 1.00 66.44 651 SER A CA 1
ATOM 5008 C C . SER A 1 651 ? -5.307 29.072 -19.479 1.00 66.44 651 SER A C 1
ATOM 5010 O O . SER A 1 651 ? -5.934 29.708 -20.334 1.00 66.44 651 SER A O 1
ATOM 5012 N N . PHE A 1 652 ? -5.036 29.588 -18.272 1.00 66.88 652 PHE A N 1
ATOM 5013 C CA . PHE A 1 652 ? -5.514 30.907 -17.821 1.00 66.88 652 PHE A CA 1
ATOM 5014 C C . PHE A 1 652 ? -4.443 32.001 -17.916 1.00 66.88 652 PHE A C 1
ATOM 5016 O O . PHE A 1 652 ? -4.775 33.144 -18.270 1.00 66.88 652 PHE A O 1
ATOM 5023 N N . GLY A 1 653 ? -3.169 31.632 -17.782 1.00 71.75 653 GLY A N 1
ATOM 5024 C CA . GLY A 1 653 ? -2.008 32.446 -18.127 1.00 71.75 653 GLY A CA 1
ATOM 5025 C C . GLY A 1 653 ? -1.257 33.040 -16.939 1.00 71.75 653 GLY A C 1
ATOM 5026 O O . GLY A 1 653 ? -0.466 33.961 -17.156 1.00 71.75 653 GLY A O 1
ATOM 5027 N N . ASP A 1 654 ? -1.507 32.556 -15.724 1.00 69.06 654 ASP A N 1
ATOM 5028 C CA . ASP A 1 654 ? -0.795 32.893 -14.487 1.00 69.06 654 ASP A CA 1
ATOM 5029 C C . ASP A 1 654 ? 0.186 31.802 -14.010 1.00 69.06 654 ASP A C 1
ATOM 5031 O O . ASP A 1 654 ? 1.000 32.067 -13.118 1.00 69.06 654 ASP A O 1
ATOM 5035 N N . GLY A 1 655 ? 0.204 30.638 -14.668 1.00 76.81 655 GLY A N 1
ATOM 5036 C CA . GLY A 1 655 ? 1.222 29.607 -14.466 1.00 76.81 655 GLY A CA 1
ATOM 5037 C C . GLY A 1 655 ? 1.073 28.839 -13.150 1.00 76.81 655 GLY A C 1
ATOM 5038 O O . GLY A 1 655 ? 0.040 28.859 -12.492 1.00 76.81 655 GLY A O 1
ATOM 5039 N N . MET A 1 656 ? 2.128 28.127 -12.749 1.00 79.12 656 MET A N 1
ATOM 5040 C CA . MET A 1 656 ? 2.035 27.074 -11.726 1.00 79.12 656 MET A CA 1
ATOM 5041 C C . MET A 1 656 ? 2.521 27.481 -10.318 1.00 79.12 656 MET A C 1
ATOM 5043 O O . MET A 1 656 ? 2.713 26.600 -9.485 1.00 79.12 656 MET A O 1
ATOM 5047 N N . CYS A 1 657 ? 2.789 28.760 -10.012 1.00 72.06 657 CYS A N 1
ATOM 5048 C CA . CYS A 1 657 ? 3.374 29.112 -8.697 1.00 72.06 657 CYS A CA 1
ATOM 5049 C C . CYS A 1 657 ? 3.191 30.550 -8.173 1.00 72.06 657 CYS A C 1
ATOM 5051 O O . CYS A 1 657 ? 3.750 30.884 -7.127 1.00 72.06 657 CYS A O 1
ATOM 5053 N N . CYS A 1 658 ? 2.568 31.451 -8.932 1.00 66.00 658 CYS A N 1
ATOM 5054 C CA . CYS A 1 658 ? 2.981 32.860 -8.901 1.00 66.00 658 CYS A CA 1
ATOM 5055 C C . CYS A 1 658 ? 2.476 33.698 -7.708 1.00 66.00 658 CYS A C 1
ATOM 5057 O O . CYS A 1 658 ? 3.043 34.761 -7.438 1.00 66.00 658 CYS A O 1
ATOM 5059 N N . ASP A 1 659 ? 1.450 33.250 -6.982 1.00 58.50 659 ASP A N 1
ATOM 5060 C CA . ASP A 1 659 ? 0.843 33.977 -5.864 1.00 58.50 659 ASP A CA 1
ATOM 5061 C C . ASP A 1 659 ? 1.356 33.493 -4.490 1.00 58.50 659 ASP A C 1
ATOM 5063 O O . ASP A 1 659 ? 1.730 32.337 -4.280 1.00 58.50 659 ASP A O 1
ATOM 5067 N N . ALA A 1 660 ? 1.375 34.397 -3.505 1.00 45.84 660 ALA A N 1
ATOM 5068 C CA . ALA A 1 660 ? 2.022 34.163 -2.210 1.00 45.84 660 ALA A CA 1
ATOM 5069 C C . ALA A 1 660 ? 1.358 33.033 -1.389 1.00 45.84 660 ALA A C 1
ATOM 5071 O O . ALA A 1 660 ? 0.403 33.267 -0.646 1.00 45.84 660 ALA A O 1
ATOM 5072 N N . GLY A 1 661 ? 1.918 31.823 -1.483 1.00 53.22 661 GLY A N 1
ATOM 5073 C CA . GLY A 1 661 ? 1.434 30.616 -0.805 1.00 53.22 661 GLY A CA 1
ATOM 5074 C C . GLY A 1 661 ? 0.891 29.524 -1.736 1.00 53.22 661 GLY A C 1
ATOM 5075 O O . GLY A 1 661 ? 0.340 28.549 -1.230 1.00 53.22 661 GLY A O 1
ATOM 5076 N N . GLN A 1 662 ? 1.025 29.660 -3.059 1.00 56.66 662 GLN A N 1
ATOM 5077 C CA . GLN A 1 662 ? 1.007 28.506 -3.966 1.00 56.66 662 GLN A CA 1
ATOM 5078 C C . GLN A 1 662 ? 2.348 27.757 -3.888 1.00 56.66 662 GLN A C 1
ATOM 5080 O O . GLN A 1 662 ? 3.406 28.368 -3.731 1.00 56.66 662 GLN A O 1
ATOM 5085 N N . ALA A 1 663 ? 2.282 26.435 -4.013 1.00 64.44 663 ALA A N 1
ATOM 5086 C CA . ALA A 1 663 ? 3.391 25.582 -4.422 1.00 64.44 663 ALA A CA 1
ATOM 5087 C C . ALA A 1 663 ? 3.041 24.982 -5.790 1.00 64.44 663 ALA A C 1
ATOM 5089 O O . ALA A 1 663 ? 1.859 24.886 -6.126 1.00 64.44 663 ALA A O 1
ATOM 5090 N N . GLY A 1 664 ? 4.065 24.637 -6.564 1.00 73.75 664 GLY A N 1
ATOM 5091 C CA . GLY A 1 664 ? 3.940 24.073 -7.900 1.00 73.75 664 GLY A CA 1
ATOM 5092 C C . GLY A 1 664 ? 5.200 24.307 -8.736 1.00 73.75 664 GLY A C 1
ATOM 5093 O O . GLY A 1 664 ? 6.084 25.082 -8.364 1.00 73.75 664 GLY A O 1
ATOM 5094 N N . GLY A 1 665 ? 5.316 23.584 -9.846 1.00 87.44 665 GLY A N 1
ATOM 5095 C CA . GLY A 1 665 ? 6.511 23.548 -10.691 1.00 87.44 665 GLY A CA 1
ATOM 5096 C C . GLY A 1 665 ? 6.706 22.179 -11.339 1.00 87.44 665 GLY A C 1
ATOM 5097 O O . GLY A 1 665 ? 5.840 21.312 -11.249 1.00 87.44 665 GLY A O 1
ATOM 5098 N N . PHE A 1 666 ? 7.832 21.966 -12.020 1.00 90.75 666 PHE A N 1
ATOM 5099 C CA . PHE A 1 666 ? 8.116 20.680 -12.668 1.00 90.75 666 PHE A CA 1
ATOM 5100 C C . PHE A 1 666 ? 9.604 20.440 -12.920 1.00 90.75 666 PHE A C 1
ATOM 5102 O O . PHE A 1 666 ? 10.399 21.375 -13.052 1.00 90.75 666 PHE A O 1
ATOM 5109 N N . LYS A 1 667 ? 9.975 19.162 -13.030 1.00 90.75 667 LYS A N 1
ATOM 5110 C CA . LYS A 1 667 ? 11.320 18.698 -13.367 1.00 90.75 667 LYS A CA 1
ATOM 5111 C C . LYS A 1 667 ? 11.239 17.587 -14.410 1.00 90.75 667 LYS A C 1
ATOM 5113 O O . LYS A 1 667 ? 10.512 16.615 -14.229 1.00 90.75 667 LYS A O 1
ATOM 5118 N N . LEU A 1 668 ? 12.003 17.721 -15.492 1.00 87.81 668 LEU A N 1
ATOM 5119 C CA . LEU A 1 668 ? 12.139 16.680 -16.512 1.00 87.81 668 LEU A CA 1
ATOM 5120 C C . LEU A 1 668 ? 13.530 16.057 -16.407 1.00 87.81 668 LEU A C 1
ATOM 5122 O O . LEU A 1 668 ? 14.541 16.748 -16.556 1.00 87.81 668 LEU A O 1
ATOM 5126 N N . TYR A 1 669 ? 13.566 14.753 -16.171 1.00 83.19 669 TYR A N 1
ATOM 5127 C CA . TYR A 1 669 ? 14.758 13.927 -16.043 1.00 83.19 669 TYR A CA 1
ATOM 5128 C C . TYR A 1 669 ? 14.978 13.102 -17.314 1.00 83.19 669 TYR A C 1
ATOM 5130 O O . TYR A 1 669 ? 14.030 12.733 -18.008 1.00 83.19 669 TYR A O 1
ATOM 5138 N N . ARG A 1 670 ? 16.241 12.769 -17.587 1.00 78.00 670 ARG A N 1
ATOM 5139 C CA . ARG A 1 670 ? 16.665 11.811 -18.618 1.00 78.00 670 ARG A CA 1
ATOM 5140 C C . ARG A 1 670 ? 17.918 11.111 -18.093 1.00 78.00 670 ARG A C 1
ATOM 5142 O O . ARG A 1 670 ? 18.888 11.790 -17.764 1.00 78.00 670 ARG A O 1
ATOM 5149 N N . ASP A 1 671 ? 17.908 9.780 -18.030 1.00 65.88 671 ASP A N 1
ATOM 5150 C CA . ASP A 1 671 ? 18.944 8.948 -17.380 1.00 65.88 671 ASP A CA 1
ATOM 5151 C C . ASP A 1 671 ? 19.287 9.429 -15.952 1.00 65.88 671 ASP A C 1
ATOM 5153 O O . ASP A 1 671 ? 20.451 9.578 -15.587 1.00 65.88 671 ASP A O 1
ATOM 5157 N N . ASN A 1 672 ? 18.255 9.735 -15.159 1.00 61.34 672 ASN A N 1
ATOM 5158 C CA . ASN A 1 672 ? 18.317 10.249 -13.780 1.00 61.34 672 ASN A CA 1
ATOM 5159 C C . ASN A 1 672 ? 18.999 11.631 -13.620 1.00 61.34 672 ASN A C 1
ATOM 5161 O O . ASN A 1 672 ? 18.999 12.196 -12.527 1.00 61.34 672 ASN A O 1
ATOM 5165 N N . GLU A 1 673 ? 19.511 12.236 -14.696 1.00 71.56 673 GLU A N 1
ATOM 5166 C CA . GLU A 1 673 ? 19.973 13.625 -14.712 1.00 71.56 673 GLU A CA 1
ATOM 5167 C C . GLU A 1 673 ? 18.798 14.584 -14.963 1.00 71.56 673 GLU A C 1
ATOM 5169 O O . GLU A 1 673 ? 18.082 14.454 -15.960 1.00 71.56 673 GLU A O 1
ATOM 5174 N N . ILE A 1 674 ? 18.641 15.598 -14.105 1.00 79.50 674 ILE A N 1
ATOM 5175 C CA . ILE A 1 674 ? 17.715 16.718 -14.329 1.00 79.50 674 ILE A CA 1
ATOM 5176 C C . ILE A 1 674 ? 18.131 17.460 -15.609 1.00 79.50 674 ILE A C 1
ATOM 5178 O O . ILE A 1 674 ? 19.262 17.937 -15.726 1.00 79.50 674 ILE A O 1
ATOM 5182 N N . LYS A 1 675 ? 17.208 17.570 -16.570 1.00 84.69 675 LYS A N 1
ATOM 5183 C CA . LYS A 1 675 ? 17.367 18.341 -17.815 1.00 84.69 675 LYS A CA 1
ATOM 5184 C C . LYS A 1 675 ? 16.587 19.642 -17.790 1.00 84.69 675 LYS A C 1
ATOM 5186 O O . LYS A 1 675 ? 17.079 20.637 -18.312 1.00 84.69 675 LYS A O 1
ATOM 5191 N N . ILE A 1 676 ? 15.420 19.637 -17.154 1.00 87.19 676 ILE A N 1
ATOM 5192 C CA . ILE A 1 676 ? 14.634 20.833 -16.861 1.00 87.19 676 ILE A CA 1
ATOM 5193 C C . ILE A 1 676 ? 14.332 20.846 -15.367 1.00 87.19 676 ILE A C 1
ATOM 5195 O O . ILE A 1 676 ? 13.932 19.824 -14.820 1.00 87.19 676 ILE A O 1
ATOM 5199 N N . GLU A 1 677 ? 14.465 22.007 -14.739 1.00 88.69 677 GLU A N 1
ATOM 5200 C CA . GLU A 1 677 ? 13.882 22.321 -13.437 1.00 88.69 677 GLU A CA 1
ATOM 5201 C C . GLU A 1 677 ? 13.211 23.691 -13.569 1.00 88.69 677 GLU A C 1
ATOM 5203 O O . GLU A 1 677 ? 13.821 24.645 -14.057 1.00 88.69 677 GLU A O 1
ATOM 5208 N N . SER A 1 678 ? 11.935 23.767 -13.201 1.00 87.19 678 SER A N 1
ATOM 5209 C CA . SER A 1 678 ? 11.106 24.964 -13.298 1.00 87.19 678 SER A CA 1
ATOM 5210 C C . SER A 1 678 ? 10.340 25.163 -12.001 1.00 87.19 678 SER A C 1
ATOM 5212 O O . SER A 1 678 ? 9.680 24.246 -11.513 1.00 87.19 678 SER A O 1
ATOM 5214 N N . THR A 1 679 ? 10.385 26.382 -11.471 1.00 84.00 679 THR A N 1
ATOM 5215 C CA . THR A 1 679 ? 9.610 26.794 -10.295 1.00 84.00 679 THR A CA 1
ATOM 5216 C C . THR A 1 679 ? 8.150 27.100 -10.616 1.00 84.00 679 THR A C 1
ATOM 5218 O O . THR A 1 679 ? 7.459 27.577 -9.735 1.00 84.00 679 THR A O 1
ATOM 5221 N N . GLY A 1 680 ? 7.689 26.891 -11.856 1.00 83.94 680 GLY A N 1
ATOM 5222 C CA . GLY A 1 680 ? 6.307 27.163 -12.269 1.00 83.94 680 GLY A CA 1
ATOM 5223 C C . GLY A 1 680 ? 6.025 28.592 -12.758 1.00 83.94 680 GLY A C 1
ATOM 5224 O O . GLY A 1 680 ? 4.910 28.859 -13.195 1.00 83.94 680 GLY A O 1
ATOM 5225 N N . GLU A 1 681 ? 7.015 29.493 -12.747 1.00 84.94 681 GLU A N 1
ATOM 5226 C CA . GLU A 1 681 ? 6.847 30.899 -13.157 1.00 84.94 681 GLU A CA 1
ATOM 5227 C C . GLU A 1 681 ? 6.843 31.038 -14.693 1.00 84.94 681 GLU A C 1
ATOM 5229 O O . GLU A 1 681 ? 7.889 31.158 -15.335 1.00 84.94 681 GLU A O 1
ATOM 5234 N N . PHE A 1 682 ? 5.652 31.011 -15.293 1.00 79.81 682 PHE A N 1
ATOM 5235 C CA . PHE A 1 682 ? 5.407 31.302 -16.709 1.00 79.81 682 PHE A CA 1
ATOM 5236 C C . PHE A 1 682 ? 3.983 31.860 -16.910 1.00 79.81 682 PHE A C 1
ATOM 5238 O O . PHE A 1 682 ? 3.215 31.931 -15.958 1.00 79.81 682 PHE A O 1
ATOM 5245 N N . ASN A 1 683 ? 3.650 32.309 -18.129 1.00 75.56 683 ASN A N 1
ATOM 5246 C CA . ASN A 1 683 ? 2.277 32.708 -18.483 1.00 75.56 683 ASN A CA 1
ATOM 5247 C C . ASN A 1 683 ? 1.528 31.490 -19.074 1.00 75.56 683 ASN A C 1
ATOM 5249 O O . ASN A 1 683 ? 1.507 30.433 -18.469 1.00 75.56 683 ASN A O 1
ATOM 5253 N N . TYR A 1 684 ? 0.996 31.581 -20.300 1.00 66.94 684 TYR A N 1
ATOM 5254 C CA . TYR A 1 684 ? 0.248 30.490 -20.949 1.00 66.94 684 TYR A CA 1
ATOM 5255 C C . TYR A 1 684 ? 1.051 29.222 -21.288 1.00 66.94 684 TYR A C 1
ATOM 5257 O O . TYR A 1 684 ? 0.468 28.164 -21.504 1.00 66.94 684 TYR A O 1
ATOM 5265 N N . PHE A 1 685 ? 2.377 29.309 -21.428 1.00 83.75 685 PHE A N 1
ATOM 5266 C CA . PHE A 1 685 ? 3.238 28.143 -21.645 1.00 83.75 685 PHE A CA 1
ATOM 5267 C C . PHE A 1 685 ? 4.714 28.471 -21.402 1.00 83.75 685 PHE A C 1
ATOM 5269 O O . PHE A 1 685 ? 5.125 29.635 -21.414 1.00 83.75 685 PHE A O 1
ATOM 5276 N N . VAL A 1 686 ? 5.526 27.425 -21.261 1.00 84.00 686 VAL A N 1
ATOM 5277 C CA . VAL A 1 686 ? 6.991 27.480 -21.287 1.00 84.00 686 VAL A CA 1
ATOM 5278 C C . VAL A 1 686 ? 7.546 26.264 -22.038 1.00 84.00 686 VAL A C 1
ATOM 5280 O O . VAL A 1 686 ? 7.002 25.163 -21.952 1.00 84.00 686 VAL A O 1
ATOM 5283 N N . ARG A 1 687 ? 8.609 26.469 -22.828 1.00 87.75 687 ARG A N 1
ATOM 5284 C CA . ARG A 1 687 ? 9.122 25.485 -23.793 1.00 87.75 687 ARG A CA 1
ATOM 5285 C C . ARG A 1 687 ? 10.641 25.326 -23.722 1.00 87.75 687 ARG A C 1
ATOM 5287 O O . ARG A 1 687 ? 11.379 26.306 -23.626 1.00 87.75 687 ARG A O 1
ATOM 5294 N N . TYR A 1 688 ? 11.095 24.083 -23.836 1.00 88.62 688 TYR A N 1
ATOM 5295 C CA . TYR A 1 688 ? 12.497 23.685 -23.738 1.00 88.62 688 TYR A CA 1
ATOM 5296 C C . TYR A 1 688 ? 12.836 22.722 -24.872 1.00 88.62 688 TYR A C 1
ATOM 5298 O O . TYR A 1 688 ? 12.072 21.790 -25.129 1.00 88.62 688 TYR A O 1
ATOM 5306 N N . ASP A 1 689 ? 13.997 22.907 -25.493 1.00 87.44 689 ASP A N 1
ATOM 5307 C CA . ASP A 1 689 ? 14.574 21.904 -26.384 1.00 87.44 689 ASP A CA 1
ATOM 5308 C C . ASP A 1 689 ? 15.505 21.003 -25.571 1.00 87.44 689 ASP A C 1
ATOM 5310 O O . ASP A 1 689 ? 16.501 21.446 -24.994 1.00 87.44 689 ASP A O 1
ATOM 5314 N N . VAL A 1 690 ? 15.145 19.725 -25.501 1.00 85.44 690 VAL A N 1
ATOM 5315 C CA . VAL A 1 690 ? 15.765 18.693 -24.672 1.00 85.44 690 VAL A CA 1
ATOM 5316 C C . VAL A 1 690 ? 16.457 17.688 -25.597 1.00 85.44 690 VAL A C 1
ATOM 5318 O O . VAL A 1 690 ? 15.805 16.804 -26.158 1.00 85.44 690 VAL A O 1
ATOM 5321 N N . PRO A 1 691 ? 17.777 17.793 -25.821 1.00 77.62 691 PRO A N 1
ATOM 5322 C CA . PRO A 1 691 ? 18.476 16.846 -26.674 1.00 77.62 691 PRO A CA 1
ATOM 5323 C C . PRO A 1 691 ? 18.496 15.460 -26.021 1.00 77.62 691 PRO A C 1
ATOM 5325 O O . PRO A 1 691 ? 18.842 15.322 -24.845 1.00 77.62 691 PRO A O 1
ATOM 5328 N N . SER A 1 692 ? 18.223 14.412 -26.805 1.00 66.44 692 SER A N 1
ATOM 5329 C CA . SER A 1 692 ? 18.336 13.009 -26.360 1.00 66.44 692 SER A CA 1
ATOM 5330 C C . SER A 1 692 ? 19.730 12.649 -25.824 1.00 66.44 692 SER A C 1
ATOM 5332 O O . SER A 1 692 ? 19.868 11.667 -25.095 1.00 66.44 692 SER A O 1
ATOM 5334 N N . ILE A 1 693 ? 20.757 13.456 -26.131 1.00 56.84 693 ILE A N 1
ATOM 5335 C CA . ILE A 1 693 ? 22.078 13.455 -25.492 1.00 56.84 693 ILE A CA 1
ATOM 5336 C C . ILE A 1 693 ? 22.522 14.910 -25.245 1.00 56.84 693 ILE A C 1
ATOM 5338 O O . ILE A 1 693 ? 22.952 15.592 -26.174 1.00 56.84 693 ILE A O 1
ATOM 5342 N N . GLY A 1 694 ? 22.466 15.381 -23.996 1.00 54.47 694 GLY A N 1
ATOM 5343 C CA . GLY A 1 694 ? 22.962 16.707 -23.606 1.00 54.47 694 GLY A CA 1
ATOM 5344 C C . GLY A 1 694 ? 22.265 17.282 -22.371 1.00 54.47 694 GLY A C 1
ATOM 5345 O O . GLY A 1 694 ? 21.738 16.536 -21.546 1.00 54.47 694 GLY A O 1
ATOM 5346 N N . ASN A 1 695 ? 22.258 18.612 -22.270 1.00 49.16 695 ASN A N 1
ATOM 5347 C CA . ASN A 1 695 ? 21.429 19.392 -21.344 1.00 49.16 695 ASN A CA 1
ATOM 5348 C C . ASN A 1 695 ? 20.398 20.178 -22.166 1.00 49.16 695 ASN A C 1
ATOM 5350 O O . ASN A 1 695 ? 20.677 20.489 -23.323 1.00 49.16 695 ASN A O 1
ATOM 5354 N N . ALA A 1 696 ? 19.238 20.498 -21.589 1.00 60.97 696 ALA A N 1
ATOM 5355 C CA . ALA A 1 696 ? 18.223 21.279 -22.292 1.00 60.97 696 ALA A CA 1
ATOM 5356 C C . ALA A 1 696 ? 18.617 22.760 -22.425 1.00 60.97 696 ALA A C 1
ATOM 5358 O O . ALA A 1 696 ? 19.303 23.309 -21.559 1.00 60.97 696 ALA A O 1
ATOM 5359 N N . GLU A 1 697 ? 18.126 23.417 -23.476 1.00 62.75 697 GLU A N 1
ATOM 5360 C CA . GLU A 1 697 ? 18.171 24.875 -23.620 1.00 62.75 697 GLU A CA 1
ATOM 5361 C C . GLU A 1 697 ? 16.744 25.453 -23.610 1.00 62.75 697 GLU A C 1
ATOM 5363 O O . GLU A 1 697 ? 15.807 24.879 -24.169 1.00 62.75 697 GLU A O 1
ATOM 5368 N N . ILE A 1 698 ? 16.561 26.592 -22.932 1.00 52.41 698 ILE A N 1
ATOM 5369 C CA . ILE A 1 698 ? 15.257 27.262 -22.829 1.00 52.41 698 ILE A CA 1
ATOM 5370 C C . ILE A 1 698 ? 14.978 28.008 -24.135 1.00 52.41 698 ILE A C 1
ATOM 5372 O O . ILE A 1 698 ? 15.722 28.926 -24.494 1.00 52.41 698 ILE A O 1
ATOM 5376 N N . ILE A 1 699 ? 13.870 27.685 -24.805 1.00 63.53 699 ILE A N 1
ATOM 5377 C CA . ILE A 1 699 ? 13.375 28.511 -25.907 1.00 63.53 699 ILE A CA 1
ATOM 5378 C C . ILE A 1 699 ? 12.665 29.712 -25.282 1.00 63.53 699 ILE A C 1
ATOM 5380 O O . ILE A 1 699 ? 11.696 29.558 -24.543 1.00 63.53 699 ILE A O 1
ATOM 5384 N N . ALA A 1 700 ? 13.152 30.922 -25.559 1.00 41.69 700 ALA A N 1
ATOM 5385 C CA . ALA A 1 700 ? 12.608 32.141 -24.965 1.00 41.69 700 ALA A CA 1
ATOM 5386 C C . ALA A 1 700 ? 11.134 32.362 -25.368 1.00 41.69 700 ALA A C 1
ATOM 5388 O O . ALA A 1 700 ? 10.851 32.785 -26.490 1.00 41.69 700 ALA A O 1
ATOM 5389 N N . GLY A 1 701 ? 10.213 32.094 -24.436 1.00 40.97 701 GLY A N 1
ATOM 5390 C CA . GLY A 1 701 ? 8.796 32.436 -24.556 1.00 40.97 701 GLY A CA 1
ATOM 5391 C C . GLY A 1 701 ? 8.580 33.954 -24.526 1.00 40.97 701 GLY A C 1
ATOM 5392 O O . GLY A 1 701 ? 9.338 34.682 -23.877 1.00 40.97 701 GLY A O 1
ATOM 5393 N N . SER A 1 702 ? 7.558 34.430 -25.246 1.00 33.72 702 SER A N 1
ATOM 5394 C CA . SER A 1 702 ? 7.213 35.858 -25.375 1.00 33.72 702 SER A CA 1
ATOM 5395 C C . SER A 1 702 ? 5.713 36.099 -25.504 1.00 33.72 702 SER A C 1
ATOM 5397 O O . SER A 1 702 ? 5.143 35.495 -26.443 1.00 33.72 702 SER A O 1
#

Foldseek 3Di:
DDDDDDDDDDDDDDDDDDDDDDDDDDDDDDDDDDDPDDDDDADAQQPKDFDKDKPVNWDFDPDDQFHTKTKDKQFAAQFQKKKWWWPFFAAAPQKKKFKAEPVRDTPDIAHGLGQVNPRTAIDGIHGHGMIMIMMTGNDPDDPPGGIIITGIMTTHHGLPDPPQPPLDPDPPPDPVRDALLPQDDFDDDPWDFDFQDFDGQLKFFLQVCCVPPVLLSLALLQKWWKCWSSRHTAIWGAFAQQQKIKFFCSQPVDVNRLSHIWGWGQQTPPDRPDRQQHGPGTDTWGWDDQPDHDQLQGMTMTHIPDGSCVVRNGAYADQDQDDQLFFWKWWFQAVSGHTIIQFFADHPAPRNPPRTKGFHDQADDDSPRHPQGHWGWIQGGGHRNSGQIFTAGSVPRHGQFGWHGAIPDNNRGTTTFGNYDSTDVVPCVCVNVDDHDPDDDDDDDDDDDDDDDDDDDDDDDDDDDDDDDDDDDDDDDPDPPDQPAKKKKKKKFAFCPQQQKKKFKFFVVVTDTQDIDHRDHHRDIDIDMGRDPHQGKMKMKMAGDPFQWRDDPRGWMWMWMDMNNHTFETGRRRGGRMDMDIDHPLQDQPLKKKKKKKFAWQQLQQKKKFKAFPVRHTRYIDDSDPGHRRIDIDMTGDSDQGKIKIKIFGRQFQWGARDDPIFIWMFMDIPNDTQDGTRGGTTGMWIWTDGSPDHIDTDDDD

Mean predicted aligned error: 19.56 Å

Secondary structure (DSSP, 8-state):
-------------------------------------PPPPP--SS-EEEEEEETTSSEEE--SSSS-EEEEEEE-TT-SEEEEEEEEEEE-TTEEEEEE-TT--EEEEE-TTTGGG-SSEEPPPEESSEEEEEEEESS---SSSEEEEEEEEEE---TT--GGG--S------GGG--GGGS-----TTSS-S----SS---EEGGGGTTTSHHHHHHGGGEEEEEETTTEEEEEEEETTTTEEEE-GGG--SHHHHTTEEEEET---SSTTS-TT--S--EEEEEEEEEEEEGGGTEEEEEESS-HHHHH--B-B--SPPPTT-BEEEEE-GGG-S-EEE-B--S--SS-TTSB-BEEEEEE--TTS-SS-PEEEE-----TT-TT-EEEETTTTEEEEEEEEE-SSTTT-EEEEESSTTSSHHHHHHHHSS----------------------------------PPP---PPP-------S-EEEEEEE--TTTTT-EEEEEEETTEEEEEEEE-PPTT-EEEEEEE-SSS--EEEEEE-SSSSTT-SSS---EEEEEETTEEEEEE-S---SEEEEEE-TT----S-EEEEEEE--TTTTTEEEEEE-TTS-EEEEE-PPSSSS-EEEEEEE--SSSEEEEEEEESSSSTTT-STT---EEEEEETTEEEEEE-S--SSEEEEEEESSS--EEE---

Organism: NCBI:txid2856

Radius of gyration: 31.4 Å; Cα contacts (8 Å, |Δi|>4): 1663; chains: 1; bounding box: 112×126×78 Å